Protein AF-A0A4Q8AC27-F1 (afdb_monomer_lite)

pLDDT: mean 82.86, std 17.06, range [30.94, 98.81]

Radius of gyration: 48.49 Å; chains: 1; bounding box: 106×105×123 Å

InterPro domains:
  IPR011330 Glycoside hydrolase/deacetylase, beta/alpha-barrel [SSF88713] (220-330)

Sequence (693 aa):
MAFSTFDAFVVVDPRTLAPVAGVAGTIADAATGSSIQVYDMNENPVPVLASNSKGYVGSFKTQGTVRRIEAKFGDYALVKTSAEAIAEAAALGDRVSVLENPQELANGSDLNTVQVNGWRFSRSVSNTATMTNRPPDAADSPFQVEVSTATVGNYVHTVQTYYTYSESFERRVWERNTVNALGTGWSDWRRMDNPAAMLSGAANPMLLQDFTRRRGPVHTNGRAAVAYRFDHGLANYRDEIKPLFDARWWKHSQALNSNQWGYAEMGGVTPAQVDGWVQEGLLEIWHHAENHSDATTVSLLEQRIVESLETLRSQIPSAVIDGFAPPGVGGSSYLGFNGGNSAEAFFETVAGRLILEHHAVSSGYIPDTAYHRPLDGVVRHGMGHLTADSLSAATLNDRVDIAIANGEGIQIMLHPSQINLTGKITTAEFEAHLNYVQQKVDEGVLVVLSPYELVLANRRNMEMIQLGDVDLNTLLVPGDYFQPASVNAGGGNNYPEGRAGDVMVRSNSTGSNVTQKYHSYGSTNRVWHRTYYSGTWYPWQSGDPQFDETAGRKITVRDPINGREQLIHYDSGWRDVSGLLTNGWTVGTDFRIRREGYTVTLRIHNLNGSAASTSAVWQLPSGFRPQGTTEVFLRSDEAGTVMKLMTIRWDGAIFMSTGTVTTNNGATEVSFATTAAAPSTLPGTAIGTIPYQ

Structure (mmCIF, N/CA/C/O backbone):
data_AF-A0A4Q8AC27-F1
#
_entry.id   AF-A0A4Q8AC27-F1
#
loop_
_atom_site.group_PDB
_atom_site.id
_atom_site.type_symbol
_atom_site.label_atom_id
_atom_site.label_alt_id
_atom_site.label_comp_id
_atom_site.label_asym_id
_atom_site.label_entity_id
_atom_site.label_seq_id
_atom_site.pdbx_PDB_ins_code
_atom_site.Cartn_x
_atom_site.Cartn_y
_atom_site.Cartn_z
_atom_site.occupancy
_atom_site.B_iso_or_equiv
_atom_site.auth_seq_id
_atom_site.auth_comp_id
_atom_site.auth_asym_id
_atom_site.auth_atom_id
_atom_site.pdbx_PDB_model_num
ATOM 1 N N . MET A 1 1 ? 43.059 -64.345 -26.522 1.00 40.91 1 MET A N 1
ATOM 2 C CA . MET A 1 1 ? 42.252 -63.106 -26.648 1.00 40.91 1 MET A CA 1
ATOM 3 C C . MET A 1 1 ? 42.104 -62.505 -25.260 1.00 40.91 1 MET A C 1
ATOM 5 O O . MET A 1 1 ? 41.855 -63.269 -24.336 1.00 40.91 1 MET A O 1
ATOM 9 N N . ALA A 1 2 ? 42.325 -61.199 -25.092 1.00 34.28 2 ALA A N 1
ATOM 10 C CA . ALA A 1 2 ? 42.025 -60.510 -23.838 1.00 34.28 2 ALA A CA 1
ATOM 11 C C . ALA A 1 2 ? 40.603 -59.949 -23.949 1.00 34.28 2 ALA A C 1
ATOM 13 O O . ALA A 1 2 ? 40.354 -59.093 -24.793 1.00 34.28 2 ALA A O 1
ATOM 14 N N . PHE A 1 3 ? 39.671 -60.475 -23.156 1.00 38.59 3 PHE A N 1
ATOM 15 C CA . PHE A 1 3 ? 38.322 -59.923 -23.065 1.00 38.59 3 PHE A CA 1
ATOM 16 C C . PHE A 1 3 ? 38.311 -58.929 -21.911 1.00 38.59 3 PHE A C 1
ATOM 18 O O . PHE A 1 3 ? 38.394 -59.316 -20.746 1.00 38.59 3 PHE A O 1
ATOM 25 N N . SER A 1 4 ? 38.257 -57.643 -22.237 1.00 34.22 4 SER A N 1
ATOM 26 C CA . SER A 1 4 ? 38.059 -56.582 -21.259 1.00 34.22 4 SER A CA 1
ATOM 27 C C . SER A 1 4 ? 36.675 -55.982 -21.464 1.00 34.22 4 SER A C 1
ATOM 29 O O . SER A 1 4 ? 36.492 -55.098 -22.297 1.00 34.22 4 SER A O 1
ATOM 31 N N . THR A 1 5 ? 35.682 -56.479 -20.732 1.00 35.75 5 THR A N 1
ATOM 32 C CA . THR A 1 5 ? 34.397 -55.786 -20.609 1.00 35.75 5 THR A CA 1
ATOM 33 C C . THR A 1 5 ? 34.592 -54.661 -19.597 1.00 35.75 5 THR A C 1
ATOM 35 O O . THR A 1 5 ? 34.530 -54.894 -18.393 1.00 35.75 5 THR A O 1
ATOM 38 N N . PHE A 1 6 ? 34.894 -53.451 -20.067 1.00 32.19 6 PHE A N 1
ATOM 39 C CA . PHE A 1 6 ? 35.002 -52.262 -19.212 1.00 32.19 6 PHE A CA 1
ATOM 40 C C . PHE A 1 6 ? 33.654 -51.569 -18.975 1.00 32.19 6 PHE A C 1
ATOM 42 O O . PHE A 1 6 ? 33.624 -50.375 -18.720 1.00 32.19 6 PHE A O 1
ATOM 49 N N . ASP A 1 7 ? 32.561 -52.333 -18.972 1.00 30.94 7 ASP A N 1
ATOM 50 C CA . ASP A 1 7 ? 31.287 -51.900 -18.408 1.00 30.94 7 ASP A CA 1
ATOM 51 C C . ASP A 1 7 ? 30.726 -53.015 -17.525 1.00 30.94 7 ASP A C 1
ATOM 53 O O . ASP A 1 7 ? 30.718 -54.196 -17.887 1.00 30.94 7 ASP A O 1
ATOM 57 N N . ALA A 1 8 ? 30.318 -52.634 -16.318 1.00 33.41 8 ALA A N 1
ATOM 58 C CA . ALA A 1 8 ? 29.804 -53.532 -15.300 1.00 33.41 8 ALA A CA 1
ATOM 59 C C . ALA A 1 8 ? 28.472 -54.147 -15.754 1.00 33.41 8 ALA A C 1
ATOM 61 O O . ALA A 1 8 ? 27.410 -53.557 -15.567 1.00 33.41 8 ALA A O 1
ATOM 62 N N . PHE A 1 9 ? 28.500 -55.354 -16.315 1.00 38.50 9 PHE A N 1
ATOM 63 C CA . PHE A 1 9 ? 27.277 -56.135 -16.475 1.00 38.50 9 PHE A CA 1
ATOM 64 C C . PHE A 1 9 ? 26.885 -56.712 -15.114 1.00 38.50 9 PHE A C 1
ATOM 66 O O . PHE A 1 9 ? 27.363 -57.769 -14.705 1.00 38.50 9 PHE A O 1
ATOM 73 N N . VAL A 1 10 ? 26.012 -56.004 -14.395 1.00 41.41 10 VAL A N 1
ATOM 74 C CA . VAL A 1 10 ? 25.288 -56.587 -13.263 1.00 41.41 10 VAL A CA 1
ATOM 75 C C . VAL A 1 10 ? 24.267 -57.554 -13.854 1.00 41.41 10 VAL A C 1
ATOM 77 O O . VAL A 1 10 ? 23.304 -57.134 -14.493 1.00 41.41 10 VAL A O 1
ATOM 80 N N . VAL A 1 11 ? 24.481 -58.858 -13.677 1.00 44.66 11 VAL A N 1
ATOM 81 C CA . VAL A 1 11 ? 23.467 -59.854 -14.042 1.00 44.66 11 VAL A CA 1
ATOM 82 C C . VAL A 1 11 ? 22.344 -59.759 -13.011 1.00 44.66 11 VAL A C 1
ATOM 84 O O . VAL A 1 11 ? 22.489 -60.201 -11.869 1.00 44.66 11 VAL A O 1
ATOM 87 N N . VAL A 1 12 ? 21.239 -59.133 -13.410 1.00 42.50 12 VAL A N 1
ATOM 88 C CA . VAL A 1 12 ? 20.012 -59.022 -12.616 1.00 42.50 12 VAL A CA 1
ATOM 89 C C . VAL A 1 12 ? 18.923 -59.920 -13.192 1.00 42.50 12 VAL A C 1
ATOM 91 O O . VAL A 1 12 ? 18.829 -60.089 -14.408 1.00 42.50 12 VAL A O 1
ATOM 94 N N . ASP A 1 13 ? 18.085 -60.492 -12.330 1.00 43.88 13 ASP A N 1
ATOM 95 C CA . ASP A 1 13 ? 16.865 -61.172 -12.773 1.00 43.88 13 ASP A CA 1
ATOM 96 C C . ASP A 1 13 ? 15.920 -60.129 -13.405 1.00 43.88 13 ASP A C 1
ATOM 98 O O . ASP A 1 13 ? 15.524 -59.180 -12.727 1.00 43.88 13 ASP A O 1
ATOM 102 N N . PRO A 1 14 ? 15.517 -60.268 -14.679 1.00 39.00 14 PRO A N 1
ATOM 103 C CA . PRO A 1 14 ? 14.733 -59.247 -15.371 1.00 39.00 14 PRO A CA 1
ATOM 104 C C . PRO A 1 14 ? 13.312 -59.064 -14.820 1.00 39.00 14 PRO A C 1
ATOM 106 O O . PRO A 1 14 ? 12.652 -58.091 -15.175 1.00 39.00 14 PRO A O 1
ATOM 109 N N . ARG A 1 15 ? 12.813 -59.965 -13.963 1.00 42.25 15 ARG A N 1
ATOM 110 C CA . ARG A 1 15 ? 11.487 -59.820 -13.335 1.00 42.25 15 ARG A CA 1
ATOM 111 C C . ARG A 1 15 ? 11.540 -59.083 -12.002 1.00 42.25 15 ARG A C 1
ATOM 113 O O . ARG A 1 15 ? 10.556 -58.459 -11.622 1.00 42.25 15 ARG A O 1
ATOM 120 N N . THR A 1 16 ? 12.655 -59.186 -11.283 1.00 51.12 16 THR A N 1
ATOM 121 C CA . THR A 1 16 ? 12.788 -58.680 -9.904 1.00 51.12 16 THR A CA 1
ATOM 122 C C . THR A 1 16 ? 13.870 -57.613 -9.749 1.00 51.12 16 THR A C 1
ATOM 124 O O . THR A 1 16 ? 13.913 -56.936 -8.726 1.00 51.12 16 THR A O 1
ATOM 127 N N . LEU A 1 17 ? 14.729 -57.448 -10.759 1.00 44.34 17 LEU A N 1
ATOM 128 C CA . LEU A 1 17 ? 15.894 -56.559 -10.807 1.00 44.34 17 LEU A CA 1
ATOM 129 C C . LEU A 1 17 ? 16.930 -56.795 -9.691 1.00 44.34 17 LEU A C 1
ATOM 131 O O . LEU A 1 17 ? 17.822 -55.972 -9.488 1.00 44.34 17 LEU A O 1
ATOM 135 N N . ALA A 1 18 ? 16.857 -57.928 -8.985 1.00 47.50 18 ALA A N 1
ATOM 136 C CA . ALA A 1 18 ? 17.822 -58.297 -7.955 1.00 47.50 18 ALA A CA 1
ATOM 137 C C . ALA A 1 18 ? 19.097 -58.925 -8.568 1.00 47.50 18 ALA A C 1
ATOM 139 O O . ALA A 1 18 ? 18.989 -59.646 -9.566 1.00 47.50 18 ALA A O 1
ATOM 140 N N . PRO A 1 19 ? 20.296 -58.711 -7.981 1.00 47.16 19 PRO A N 1
ATOM 141 C CA . PRO A 1 19 ? 21.530 -59.364 -8.424 1.00 47.16 19 PRO A CA 1
ATOM 142 C C . PRO A 1 19 ? 21.437 -60.887 -8.269 1.00 47.16 19 PRO A C 1
ATOM 144 O O . PRO A 1 19 ? 21.097 -61.383 -7.193 1.00 47.16 19 PRO A O 1
ATOM 147 N N . VAL A 1 20 ? 21.769 -61.643 -9.318 1.00 49.41 20 VAL A N 1
ATOM 148 C CA . VAL A 1 20 ? 21.755 -63.114 -9.267 1.00 49.41 20 VAL A CA 1
ATOM 149 C C . VAL A 1 20 ? 22.976 -63.603 -8.480 1.00 49.41 20 VAL A C 1
ATOM 151 O O . VAL A 1 20 ? 24.104 -63.562 -8.968 1.00 49.41 20 VAL A O 1
ATOM 154 N N . ALA A 1 21 ? 22.774 -64.049 -7.238 1.00 44.56 21 ALA A N 1
ATOM 155 C CA . ALA A 1 21 ? 23.856 -64.529 -6.381 1.00 44.56 21 ALA A CA 1
ATOM 156 C C . ALA A 1 21 ? 24.163 -66.022 -6.616 1.00 44.56 21 ALA A C 1
ATOM 158 O O . ALA A 1 21 ? 23.291 -66.872 -6.457 1.00 44.56 21 ALA A O 1
ATOM 159 N N . GLY A 1 22 ? 25.432 -66.344 -6.902 1.00 50.94 22 GLY A N 1
ATOM 160 C CA . GLY A 1 22 ? 26.006 -67.665 -6.608 1.00 50.94 22 GLY A CA 1
ATOM 161 C C . GLY A 1 22 ? 25.891 -68.771 -7.665 1.00 50.94 22 GLY A C 1
ATOM 162 O O . GLY A 1 22 ? 25.726 -69.927 -7.286 1.00 50.94 22 GLY A O 1
ATOM 163 N N . VAL A 1 23 ? 26.036 -68.482 -8.963 1.00 42.97 23 VAL A N 1
ATOM 164 C CA . VAL A 1 23 ? 26.143 -69.541 -9.990 1.00 42.97 23 VAL A CA 1
ATOM 165 C C . VAL A 1 23 ? 27.593 -69.693 -10.457 1.00 42.97 23 VAL A C 1
ATOM 167 O O . VAL A 1 23 ? 28.144 -6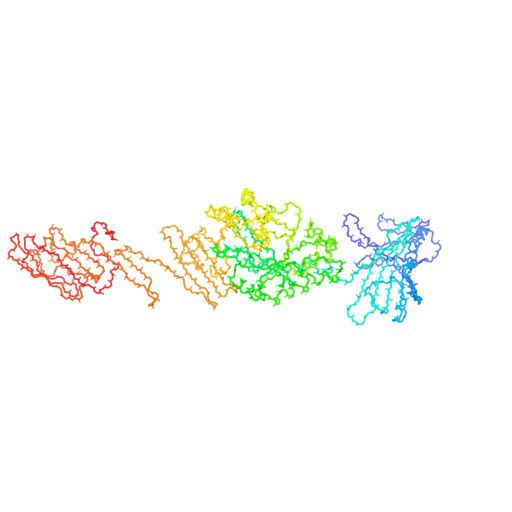8.796 -11.090 1.00 42.97 23 VAL A O 1
ATOM 170 N N . ALA A 1 24 ? 28.205 -70.845 -10.163 1.00 46.62 24 ALA A N 1
ATOM 171 C CA . ALA A 1 24 ? 29.473 -71.258 -10.760 1.00 46.62 24 ALA A CA 1
ATOM 172 C C . ALA A 1 24 ? 29.234 -71.597 -12.241 1.00 46.62 24 ALA A C 1
ATOM 174 O O . ALA A 1 24 ? 28.669 -72.641 -12.569 1.00 46.62 24 ALA A O 1
ATOM 175 N N . GLY A 1 25 ? 29.604 -70.683 -13.137 1.00 52.94 25 GLY A N 1
ATOM 176 C CA . GLY A 1 25 ? 29.555 -70.920 -14.578 1.00 52.94 25 GLY A CA 1
ATOM 177 C C . GLY A 1 25 ? 30.670 -71.867 -15.024 1.00 52.94 25 GLY A C 1
ATOM 178 O O . GLY A 1 25 ? 31.721 -71.953 -14.394 1.00 52.94 25 GLY A O 1
ATOM 179 N N . THR A 1 26 ? 30.471 -72.564 -16.140 1.00 55.06 26 THR A N 1
ATOM 180 C CA . THR A 1 26 ? 31.553 -73.257 -16.860 1.00 55.06 26 THR A CA 1
ATOM 181 C C . THR A 1 26 ? 31.793 -72.536 -18.184 1.00 55.06 26 THR A C 1
ATOM 183 O O . THR A 1 26 ? 30.839 -72.104 -18.830 1.00 55.06 26 THR A O 1
ATOM 186 N N . ILE A 1 27 ? 33.061 -72.369 -18.577 1.00 55.59 27 ILE A N 1
ATOM 187 C CA . ILE A 1 27 ? 33.430 -71.902 -19.921 1.00 55.59 27 ILE A CA 1
ATOM 188 C C . ILE A 1 27 ? 33.864 -73.131 -20.713 1.00 55.59 27 ILE A C 1
ATOM 190 O O . ILE A 1 27 ? 34.775 -73.850 -20.296 1.00 55.59 27 ILE A O 1
ATOM 194 N N . ALA A 1 28 ? 33.211 -73.381 -21.842 1.00 57.97 28 ALA A N 1
ATOM 195 C CA . ALA A 1 28 ? 33.517 -74.499 -22.724 1.00 57.97 28 ALA A CA 1
ATOM 196 C C . ALA A 1 28 ? 33.586 -74.041 -24.184 1.00 57.97 28 ALA A C 1
ATOM 198 O O . ALA A 1 28 ? 33.019 -73.010 -24.556 1.00 57.97 28 ALA A O 1
ATOM 199 N N . ASP A 1 29 ? 34.280 -74.813 -25.017 1.00 55.81 29 ASP A N 1
ATOM 200 C CA . ASP A 1 29 ? 34.204 -74.638 -26.464 1.00 55.81 29 ASP A CA 1
ATOM 201 C C . ASP A 1 29 ? 32.819 -75.093 -26.941 1.00 55.81 29 ASP A C 1
ATOM 203 O O . ASP A 1 29 ? 32.446 -76.253 -26.767 1.00 55.81 29 ASP A O 1
ATOM 207 N N . ALA A 1 30 ? 32.040 -74.192 -27.541 1.00 48.69 30 ALA A N 1
ATOM 208 C CA . ALA A 1 30 ? 30.667 -74.491 -27.949 1.00 48.69 30 ALA A CA 1
ATOM 209 C C . ALA A 1 30 ? 30.569 -75.518 -29.099 1.00 48.69 30 ALA A C 1
ATOM 211 O O . ALA A 1 30 ? 29.496 -76.072 -29.330 1.00 48.69 30 ALA A O 1
ATOM 212 N N . ALA A 1 31 ? 31.654 -75.769 -29.842 1.00 50.94 31 ALA A N 1
ATOM 213 C CA . ALA A 1 31 ? 31.684 -76.757 -30.918 1.00 50.94 31 ALA A CA 1
ATOM 214 C C . ALA A 1 31 ? 32.039 -78.167 -30.420 1.00 50.94 31 ALA A C 1
ATOM 216 O O . ALA A 1 31 ? 31.578 -79.142 -31.012 1.00 50.94 31 ALA A O 1
ATOM 217 N N . THR A 1 32 ? 32.841 -78.295 -29.355 1.00 58.56 32 THR A N 1
ATOM 218 C CA . THR A 1 32 ? 33.298 -79.606 -28.845 1.00 58.56 32 THR A CA 1
ATOM 219 C C . THR A 1 32 ? 32.791 -79.954 -27.446 1.00 58.56 32 THR A C 1
ATOM 221 O O . THR A 1 32 ? 32.909 -81.103 -27.030 1.00 58.56 32 THR A O 1
ATOM 224 N N . GLY A 1 33 ? 32.244 -78.990 -26.704 1.00 55.09 33 GLY A N 1
ATOM 225 C CA . GLY A 1 33 ? 31.779 -79.142 -25.322 1.00 55.09 33 GLY A CA 1
ATOM 226 C C . GLY A 1 33 ? 32.895 -79.233 -24.273 1.00 55.09 33 GLY A C 1
ATOM 227 O O . GLY A 1 33 ? 32.608 -79.412 -23.091 1.00 55.09 33 GLY A O 1
ATOM 228 N N . SER A 1 34 ? 34.164 -79.119 -24.674 1.00 63.31 34 SER A N 1
ATOM 229 C CA . SER A 1 34 ? 35.314 -79.280 -23.777 1.00 63.31 34 SER A CA 1
ATOM 230 C C . SER A 1 34 ? 35.502 -78.054 -22.882 1.00 63.31 34 SER A C 1
ATOM 232 O O . SER A 1 34 ? 35.467 -76.928 -23.377 1.00 63.31 34 SER A O 1
ATOM 234 N N . SER A 1 35 ? 35.759 -78.255 -21.584 1.00 60.06 35 SER A N 1
ATOM 235 C CA . SER A 1 35 ? 36.027 -77.153 -20.649 1.00 60.06 35 SER A CA 1
ATOM 236 C C . SER A 1 35 ? 37.314 -76.410 -21.013 1.00 60.06 35 SER A C 1
ATOM 238 O O . SER A 1 35 ? 38.347 -77.040 -21.247 1.00 60.06 35 SER A O 1
ATOM 240 N N . ILE A 1 36 ? 37.271 -75.080 -21.004 1.00 62.31 36 ILE A N 1
ATOM 241 C CA . ILE A 1 36 ? 38.419 -74.214 -21.280 1.00 62.31 36 ILE A CA 1
ATOM 242 C C . ILE A 1 36 ? 38.981 -73.703 -19.949 1.00 62.31 36 ILE A C 1
ATOM 244 O O . ILE A 1 36 ? 38.252 -73.120 -19.147 1.00 62.31 36 ILE A O 1
ATOM 248 N N . GLN A 1 37 ? 40.283 -73.901 -19.722 1.00 62.41 37 GLN A N 1
ATOM 249 C CA . GLN A 1 37 ? 40.969 -73.387 -18.534 1.00 62.41 37 GLN A CA 1
ATOM 250 C C . GLN A 1 37 ? 41.078 -71.856 -18.596 1.00 62.41 37 GLN A C 1
ATOM 252 O O . GLN A 1 37 ? 41.441 -71.291 -19.630 1.00 62.41 37 GLN A O 1
ATOM 257 N N . VAL A 1 38 ? 40.781 -71.193 -17.478 1.00 60.00 38 VAL A N 1
ATOM 258 C CA . VAL A 1 38 ? 40.769 -69.731 -17.364 1.00 60.00 38 VAL A CA 1
ATOM 259 C C . VAL A 1 38 ? 41.947 -69.261 -16.515 1.00 60.00 38 VAL A C 1
ATOM 261 O O . VAL A 1 38 ? 42.262 -69.867 -15.487 1.00 60.00 38 VAL A O 1
ATOM 264 N N . TYR A 1 39 ? 42.581 -68.172 -16.947 1.00 56.84 39 TYR A N 1
ATOM 265 C CA . TYR A 1 39 ? 43.707 -67.549 -16.255 1.00 56.84 39 TYR A CA 1
ATOM 266 C C . TYR A 1 39 ? 43.394 -66.096 -15.895 1.00 56.84 39 TYR A C 1
ATOM 268 O O . TYR A 1 39 ? 42.687 -65.407 -16.644 1.00 56.84 39 TYR A O 1
ATOM 276 N N . ASP A 1 40 ? 43.949 -65.624 -14.777 1.00 55.28 40 ASP A N 1
ATOM 277 C CA . ASP A 1 40 ? 43.956 -64.198 -14.448 1.00 55.28 40 ASP A CA 1
ATOM 278 C C . ASP A 1 40 ? 44.879 -63.398 -15.397 1.00 55.28 40 ASP A C 1
ATOM 280 O O . ASP A 1 40 ? 45.560 -63.940 -16.277 1.00 55.28 40 ASP A O 1
ATOM 284 N N . MET A 1 41 ? 44.907 -62.072 -15.238 1.00 51.03 41 MET A N 1
ATOM 285 C CA . MET A 1 41 ? 45.731 -61.187 -16.074 1.00 51.03 41 MET A CA 1
ATOM 286 C C . MET A 1 41 ? 47.243 -61.464 -15.959 1.00 51.03 41 MET A C 1
ATOM 288 O O . MET A 1 41 ? 47.974 -61.129 -16.897 1.00 51.03 41 MET A O 1
ATOM 292 N N . ASN A 1 42 ? 47.675 -62.118 -14.876 1.00 59.28 42 ASN A N 1
ATOM 293 C CA . ASN A 1 42 ? 49.052 -62.506 -14.566 1.00 59.28 42 ASN A CA 1
ATOM 294 C C . ASN A 1 42 ? 49.344 -63.988 -14.883 1.00 59.28 42 ASN A C 1
ATOM 296 O O . ASN A 1 42 ? 50.383 -64.498 -14.475 1.00 59.28 42 ASN A O 1
ATOM 300 N N . GLU A 1 43 ? 48.457 -64.662 -15.622 1.00 60.38 43 GLU A N 1
ATOM 301 C CA . GLU A 1 43 ? 48.604 -66.047 -16.095 1.00 60.38 43 GLU A CA 1
ATOM 302 C C . GLU A 1 43 ? 48.507 -67.134 -15.010 1.00 60.38 43 GLU A C 1
ATOM 304 O O . GLU A 1 43 ? 48.884 -68.284 -15.243 1.00 60.38 43 GLU A O 1
ATOM 309 N N . ASN A 1 44 ? 47.923 -66.828 -13.848 1.00 61.97 44 ASN A N 1
ATOM 310 C CA . ASN A 1 4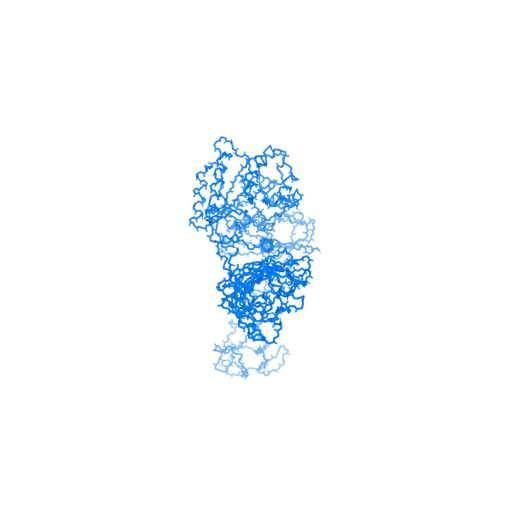4 ? 47.644 -67.849 -12.836 1.00 61.97 44 ASN A CA 1
ATOM 311 C C . ASN A 1 44 ? 46.317 -68.567 -13.138 1.00 61.97 44 ASN A C 1
ATOM 313 O O . ASN A 1 44 ? 45.330 -67.891 -13.448 1.00 61.97 44 ASN A O 1
ATOM 317 N N . PRO A 1 45 ? 46.237 -69.911 -13.027 1.00 61.12 45 PRO A N 1
ATOM 318 C CA . PRO A 1 45 ? 44.980 -70.631 -13.201 1.00 61.12 45 PRO A CA 1
ATOM 319 C C . PRO A 1 45 ? 44.003 -70.253 -12.086 1.00 61.12 45 PRO A C 1
ATOM 321 O O . PRO A 1 45 ? 44.329 -70.385 -10.906 1.00 61.12 45 PRO A O 1
ATOM 324 N N . VAL A 1 46 ? 42.793 -69.830 -12.447 1.00 54.28 46 VAL A N 1
ATOM 325 C CA . VAL A 1 46 ? 41.750 -69.457 -11.480 1.00 54.28 46 VAL A CA 1
ATOM 326 C C . VAL A 1 46 ? 40.503 -70.333 -11.653 1.00 54.28 46 VAL A C 1
ATOM 328 O O . VAL A 1 46 ? 40.179 -70.706 -12.784 1.00 54.28 46 VAL A O 1
ATOM 331 N N . PRO A 1 47 ? 39.777 -70.684 -10.570 1.00 55.56 47 PRO A N 1
ATOM 332 C CA . PRO A 1 47 ? 38.453 -71.290 -10.690 1.00 55.56 47 PRO A CA 1
ATOM 333 C C . PRO A 1 47 ? 37.515 -70.344 -11.445 1.00 55.56 47 PRO A C 1
ATOM 335 O O . PRO A 1 47 ? 37.612 -69.123 -11.297 1.00 55.56 47 PRO A O 1
ATOM 338 N N . VAL A 1 48 ? 36.604 -70.896 -12.248 1.00 54.69 48 VAL A N 1
ATOM 339 C CA . VAL A 1 48 ? 35.674 -70.103 -13.061 1.00 54.69 48 VAL A CA 1
ATOM 340 C C . VAL A 1 48 ? 34.718 -69.331 -12.139 1.00 54.69 48 VAL A C 1
ATOM 342 O O . VAL A 1 48 ? 33.729 -69.867 -11.654 1.00 54.69 48 VAL A O 1
ATOM 345 N N . LEU A 1 49 ? 35.061 -68.055 -11.934 1.00 55.31 49 LEU A N 1
ATOM 346 C CA . LEU A 1 49 ? 34.290 -66.960 -11.331 1.00 55.31 49 LEU A CA 1
ATOM 347 C C . LEU A 1 49 ? 34.077 -67.012 -9.806 1.00 55.31 49 LEU A C 1
ATOM 349 O O . LEU A 1 49 ? 33.141 -67.622 -9.301 1.00 55.31 49 LEU A O 1
ATOM 353 N N . ALA A 1 50 ? 34.872 -66.227 -9.070 1.00 41.31 50 ALA A N 1
ATOM 354 C CA . ALA A 1 50 ? 34.465 -65.686 -7.774 1.00 41.31 50 ALA A CA 1
ATOM 355 C C . ALA A 1 50 ? 33.835 -64.300 -7.994 1.00 41.31 50 ALA A C 1
ATOM 357 O O . ALA A 1 50 ? 34.545 -63.328 -8.249 1.00 41.31 50 ALA A O 1
ATOM 358 N N . SER A 1 51 ? 32.507 -64.188 -7.902 1.00 44.59 51 SER A N 1
ATOM 359 C CA . SER A 1 51 ? 31.861 -62.877 -7.794 1.00 44.59 51 SER A CA 1
ATOM 360 C C . SER A 1 51 ? 32.173 -62.284 -6.418 1.00 44.59 51 SER A C 1
ATOM 362 O O . SER A 1 51 ? 31.948 -62.946 -5.402 1.00 44.59 51 SER A O 1
ATOM 364 N N . ASN A 1 52 ? 32.624 -61.032 -6.343 1.00 42.41 52 ASN A N 1
ATOM 365 C CA . ASN A 1 52 ? 32.531 -60.291 -5.082 1.00 42.41 52 ASN A CA 1
ATOM 366 C C . ASN A 1 52 ? 31.056 -59.929 -4.794 1.00 42.41 52 ASN A C 1
ATOM 368 O O . ASN A 1 52 ? 30.188 -60.111 -5.649 1.00 42.41 52 ASN A O 1
ATOM 372 N N . SER A 1 53 ? 30.757 -59.382 -3.610 1.00 38.22 53 SER A N 1
ATOM 373 C CA . SER A 1 53 ? 29.398 -59.001 -3.166 1.00 38.22 53 SER A CA 1
ATOM 374 C C . SER A 1 53 ? 28.676 -57.967 -4.050 1.00 38.22 53 SER A C 1
ATOM 376 O O . SER A 1 53 ? 27.567 -57.552 -3.725 1.00 38.22 53 SER A O 1
ATOM 378 N N . LYS A 1 54 ? 29.288 -57.546 -5.164 1.00 41.06 54 LYS A N 1
ATOM 379 C CA . LYS A 1 54 ? 28.742 -56.612 -6.150 1.00 41.06 54 LYS A CA 1
ATOM 380 C C . LYS A 1 54 ? 28.526 -57.234 -7.541 1.00 41.06 54 LYS A C 1
ATOM 382 O O . LYS A 1 54 ? 28.207 -56.500 -8.467 1.00 41.06 54 LYS A O 1
ATOM 387 N N . GLY A 1 55 ? 28.690 -58.552 -7.703 1.00 43.72 55 GLY A N 1
ATOM 388 C CA . GLY A 1 55 ? 28.314 -59.271 -8.933 1.00 43.72 55 GLY A CA 1
ATOM 389 C C . GLY A 1 55 ? 29.250 -59.089 -10.136 1.00 43.72 55 GLY A C 1
ATOM 390 O O . GLY A 1 55 ? 28.832 -59.333 -11.262 1.00 43.72 55 GLY A O 1
ATOM 391 N N . TYR A 1 56 ? 30.504 -58.671 -9.931 1.00 43.31 56 TYR A N 1
ATOM 392 C CA . TYR A 1 56 ? 31.462 -58.463 -11.026 1.00 43.31 56 TYR A CA 1
ATOM 393 C C . TYR A 1 56 ? 32.061 -59.776 -11.554 1.00 43.31 56 TYR A C 1
ATOM 395 O O . TYR A 1 56 ? 32.541 -60.602 -10.777 1.00 43.31 56 TYR A O 1
ATOM 403 N N . VAL A 1 57 ? 32.117 -59.913 -12.881 1.00 48.50 57 VAL A N 1
ATOM 404 C CA . VAL A 1 57 ? 32.889 -60.937 -13.603 1.00 48.50 57 VAL A CA 1
ATOM 405 C C . VAL A 1 57 ? 34.185 -60.273 -14.085 1.00 48.50 57 VAL A C 1
ATOM 407 O O . VAL A 1 57 ? 34.142 -59.349 -14.891 1.00 48.50 57 VAL A O 1
ATOM 410 N N . GLY A 1 58 ? 35.338 -60.668 -13.539 1.00 49.97 58 GLY A N 1
ATOM 411 C CA . GLY A 1 58 ? 36.636 -60.075 -13.893 1.00 49.97 58 GLY A CA 1
ATOM 412 C C . GLY A 1 58 ? 37.138 -60.450 -15.297 1.00 49.97 58 GLY A C 1
ATOM 413 O O . GLY A 1 58 ? 36.685 -61.426 -15.893 1.00 49.97 58 GLY A O 1
ATOM 414 N N . SER A 1 59 ? 38.111 -59.682 -15.803 1.00 49.97 59 SER A N 1
ATOM 415 C CA . SER A 1 59 ? 38.808 -59.916 -17.077 1.00 49.97 59 SER A CA 1
ATOM 416 C C . SER A 1 59 ? 39.585 -61.235 -17.061 1.00 49.97 59 SER A C 1
ATOM 418 O O . SER A 1 59 ? 40.305 -61.511 -16.100 1.00 49.97 59 SER A O 1
ATOM 420 N N . PHE A 1 60 ? 39.510 -62.024 -18.136 1.00 51.25 60 PHE A N 1
ATOM 421 C CA . PHE A 1 60 ? 40.234 -63.294 -18.239 1.00 51.25 60 PHE A CA 1
ATOM 422 C C . PHE A 1 60 ? 40.905 -63.502 -19.601 1.00 51.25 60 PHE A C 1
ATOM 424 O O . PHE A 1 60 ? 40.525 -62.903 -20.614 1.00 51.25 60 PHE A O 1
ATOM 431 N N . LYS A 1 61 ? 41.920 -64.374 -19.622 1.00 51.22 61 LYS A N 1
ATOM 432 C CA . LYS A 1 61 ? 42.641 -64.795 -20.832 1.00 51.22 61 LYS A CA 1
ATOM 433 C C . LYS A 1 61 ? 42.358 -66.267 -21.139 1.00 51.22 61 LYS A C 1
ATOM 435 O O . LYS A 1 61 ? 42.312 -67.097 -20.234 1.00 51.22 61 LYS A O 1
ATOM 440 N N . THR A 1 62 ? 42.233 -66.598 -22.425 1.00 51.56 62 THR A N 1
ATOM 441 C CA . THR A 1 62 ? 42.218 -67.985 -22.925 1.00 51.56 62 THR A CA 1
ATOM 442 C C . THR A 1 62 ? 43.359 -68.199 -23.925 1.00 51.56 62 THR A C 1
ATOM 444 O O . THR A 1 62 ? 43.674 -67.301 -24.720 1.00 51.56 62 THR A O 1
ATOM 447 N N . GLN A 1 63 ? 43.990 -69.377 -23.884 1.00 51.53 63 GLN A N 1
ATOM 448 C CA . GLN A 1 63 ? 44.975 -69.811 -24.881 1.00 51.53 63 GLN A CA 1
ATOM 449 C C . GLN A 1 63 ? 44.296 -70.699 -25.937 1.00 51.53 63 GLN A C 1
ATOM 451 O O . GLN A 1 63 ? 43.602 -71.651 -25.594 1.00 51.53 63 GLN A O 1
ATOM 456 N N . GLY A 1 64 ? 44.499 -70.380 -27.221 1.00 54.16 64 GLY A N 1
ATOM 457 C CA . GLY A 1 64 ? 43.993 -71.150 -28.367 1.00 54.16 64 GLY A CA 1
ATOM 458 C C . GLY A 1 64 ? 43.061 -70.370 -29.305 1.00 54.16 64 GLY A C 1
ATOM 459 O O . GLY A 1 64 ? 42.514 -69.322 -28.955 1.00 54.16 64 GLY A O 1
ATOM 460 N N . THR A 1 65 ? 42.887 -70.877 -30.530 1.00 53.72 65 THR A N 1
ATOM 461 C CA . THR A 1 65 ? 41.981 -70.322 -31.552 1.00 53.72 65 THR A CA 1
ATOM 462 C C . THR A 1 65 ? 40.529 -70.677 -31.219 1.00 53.72 65 THR A C 1
ATOM 464 O O . THR A 1 65 ? 39.918 -71.528 -31.859 1.00 53.72 65 THR A O 1
ATOM 467 N N . VAL A 1 66 ? 39.970 -70.049 -30.185 1.00 51.53 66 VAL A N 1
ATOM 468 C CA . VAL A 1 66 ? 38.570 -70.260 -29.795 1.00 51.53 66 VAL A CA 1
ATOM 469 C C . VAL A 1 66 ? 37.663 -69.568 -30.814 1.00 51.53 66 VAL A C 1
ATOM 471 O O . VAL A 1 66 ? 37.751 -68.356 -31.010 1.00 51.53 66 VAL A O 1
ATOM 474 N N . ARG A 1 67 ? 36.810 -70.336 -31.501 1.00 53.66 67 ARG A N 1
ATOM 475 C CA . ARG A 1 67 ? 35.923 -69.812 -32.559 1.00 53.66 67 ARG A CA 1
ATOM 476 C C . ARG A 1 67 ? 34.603 -69.251 -32.014 1.00 53.66 67 ARG A C 1
ATOM 478 O O . ARG A 1 67 ? 34.000 -68.399 -32.665 1.00 53.66 67 ARG A O 1
ATOM 485 N N . ARG A 1 68 ? 34.155 -69.707 -30.837 1.00 53.72 68 ARG A N 1
ATOM 486 C CA . ARG A 1 68 ? 32.885 -69.308 -30.206 1.00 53.72 68 ARG A CA 1
ATOM 487 C C . ARG A 1 68 ? 32.943 -69.557 -28.696 1.00 53.72 68 ARG A C 1
ATOM 489 O O . ARG A 1 68 ? 33.331 -70.649 -28.293 1.00 53.72 68 ARG A O 1
ATOM 496 N N . ILE A 1 69 ? 32.577 -68.564 -27.883 1.00 55.12 69 ILE A N 1
ATOM 497 C CA . ILE A 1 69 ? 32.549 -68.682 -26.415 1.00 55.12 69 ILE A CA 1
ATOM 498 C C . ILE A 1 69 ? 31.093 -68.688 -25.957 1.00 55.12 69 ILE A C 1
ATOM 500 O O . ILE A 1 69 ? 30.316 -67.821 -26.360 1.00 55.12 69 ILE A O 1
ATOM 504 N N . GLU A 1 70 ? 30.744 -69.658 -25.115 1.00 54.38 70 GLU A N 1
ATOM 505 C CA . GLU A 1 70 ? 29.450 -69.748 -24.443 1.00 54.38 70 GLU A CA 1
ATOM 506 C C . GLU A 1 70 ? 29.655 -69.652 -22.926 1.00 54.38 70 GLU A C 1
ATOM 508 O O . GLU A 1 70 ? 30.402 -70.438 -22.342 1.00 54.38 70 GLU A O 1
ATOM 513 N N . ALA A 1 71 ? 28.996 -68.679 -22.294 1.00 56.50 71 ALA A N 1
ATOM 514 C CA . ALA A 1 71 ? 28.927 -68.550 -20.843 1.00 56.50 71 ALA A CA 1
ATOM 515 C C . ALA A 1 71 ? 27.493 -68.844 -20.385 1.00 56.50 71 ALA A C 1
ATOM 517 O O . ALA A 1 71 ? 26.560 -68.154 -20.805 1.00 56.50 71 ALA A O 1
ATOM 518 N N . LYS A 1 72 ? 27.316 -69.874 -19.548 1.00 51.72 72 LYS A N 1
ATOM 519 C CA . LYS A 1 72 ? 26.002 -70.293 -19.035 1.00 51.72 72 LYS A CA 1
ATOM 520 C C . LYS A 1 72 ? 25.790 -69.861 -17.590 1.00 51.72 72 LYS A C 1
ATOM 522 O O . LYS A 1 72 ? 26.634 -70.119 -16.734 1.00 51.72 72 LYS A O 1
ATOM 527 N N . PHE A 1 73 ? 24.626 -69.276 -17.327 1.00 53.03 73 PHE A N 1
ATOM 528 C CA . PHE A 1 73 ? 24.149 -68.871 -16.008 1.00 53.03 73 PHE A CA 1
ATOM 529 C C . PHE A 1 73 ? 22.738 -69.442 -15.803 1.00 53.03 73 PHE A C 1
ATOM 531 O O . PHE A 1 73 ? 21.744 -68.848 -16.221 1.00 53.03 73 PHE A O 1
ATOM 538 N N . GLY A 1 74 ? 22.641 -70.633 -15.201 1.00 60.19 74 GLY A N 1
ATOM 539 C CA . GLY A 1 74 ? 21.373 -71.373 -15.140 1.00 60.19 74 GLY A CA 1
ATOM 540 C C . GLY A 1 74 ? 20.879 -71.738 -16.546 1.00 60.19 74 GLY A C 1
ATOM 541 O O . GLY A 1 74 ? 21.648 -72.277 -17.339 1.00 60.19 74 GLY A O 1
ATOM 542 N N . ASP A 1 75 ? 19.628 -71.400 -16.867 1.00 49.47 75 ASP A N 1
ATOM 543 C CA . ASP A 1 75 ? 19.026 -71.654 -18.189 1.00 49.47 75 ASP A CA 1
ATOM 544 C C . ASP A 1 75 ? 19.433 -70.626 -19.266 1.00 49.47 75 ASP A C 1
ATOM 546 O O . ASP A 1 75 ? 19.074 -70.769 -20.435 1.00 49.47 75 ASP A O 1
ATOM 550 N N . TYR A 1 76 ? 20.184 -69.581 -18.900 1.00 42.88 76 TYR A N 1
ATOM 551 C CA . TYR A 1 76 ? 20.620 -68.537 -19.827 1.00 42.88 76 TYR A CA 1
ATOM 552 C C . TYR A 1 76 ? 22.022 -68.821 -20.365 1.00 42.88 76 TYR A C 1
ATOM 554 O O . TYR A 1 76 ? 22.949 -69.081 -19.599 1.00 42.88 76 TYR A O 1
ATOM 562 N N . ALA A 1 77 ? 22.196 -68.703 -21.682 1.00 53.72 77 ALA A N 1
ATOM 563 C CA . ALA A 1 77 ? 23.489 -68.814 -22.349 1.00 53.72 77 ALA A CA 1
ATOM 564 C C . ALA A 1 77 ? 23.796 -67.536 -23.139 1.00 53.72 77 ALA A C 1
ATOM 566 O O . ALA A 1 77 ? 23.052 -67.170 -24.050 1.00 53.72 77 ALA A O 1
ATOM 567 N N . LEU A 1 78 ? 24.905 -66.869 -22.812 1.00 52.50 78 LEU A N 1
ATOM 568 C CA . LEU A 1 78 ? 25.467 -65.822 -23.659 1.00 52.50 78 LEU A CA 1
ATOM 569 C C . LEU A 1 78 ? 26.463 -66.472 -24.615 1.00 52.50 78 LEU A C 1
ATOM 571 O O . LEU A 1 78 ? 27.498 -66.983 -24.183 1.00 52.50 78 LEU A O 1
ATOM 575 N N . VAL A 1 79 ? 26.158 -66.434 -25.910 1.00 57.25 79 VAL A N 1
ATOM 576 C CA . VAL A 1 79 ? 27.024 -66.987 -26.949 1.00 57.25 79 VAL A CA 1
ATOM 577 C C . VAL A 1 79 ? 27.483 -65.860 -27.864 1.00 57.25 79 VAL A C 1
ATOM 579 O O . VAL A 1 79 ? 26.671 -65.325 -28.613 1.00 57.25 79 VAL A O 1
ATOM 582 N N . LYS A 1 80 ? 28.774 -65.516 -27.831 1.00 57.06 80 LYS A N 1
ATOM 583 C CA . LYS A 1 80 ? 29.373 -64.547 -28.766 1.00 57.06 80 LYS A CA 1
ATOM 584 C C . LYS A 1 80 ? 30.366 -65.240 -29.694 1.00 57.06 80 LYS A C 1
ATOM 586 O O . LYS A 1 80 ? 31.167 -66.082 -29.269 1.00 57.06 80 LYS A O 1
ATOM 591 N N . THR A 1 81 ? 30.319 -64.890 -30.976 1.00 57.09 81 THR A N 1
ATOM 592 C CA . THR A 1 81 ? 31.373 -65.250 -31.930 1.00 57.09 81 THR A CA 1
ATOM 593 C C . THR A 1 81 ? 32.528 -64.253 -31.843 1.00 57.09 81 THR A C 1
ATOM 595 O O . THR A 1 81 ? 32.360 -63.105 -31.427 1.00 57.09 81 THR A O 1
ATOM 598 N N . SER A 1 82 ? 33.725 -64.672 -32.251 1.00 51.88 82 SER A N 1
ATOM 599 C CA . SER A 1 82 ? 34.886 -63.776 -32.306 1.00 51.88 82 SER A CA 1
ATOM 600 C C . SER A 1 82 ? 34.684 -62.601 -33.273 1.00 51.88 82 SER A C 1
ATOM 602 O O . SER A 1 82 ? 35.220 -61.526 -33.030 1.00 51.88 82 SER A O 1
ATOM 604 N N . ALA A 1 83 ? 33.871 -62.763 -34.321 1.00 51.75 83 ALA A N 1
ATOM 605 C CA . ALA A 1 83 ? 33.564 -61.703 -35.282 1.00 51.75 83 ALA A CA 1
ATOM 606 C C . ALA A 1 83 ? 32.700 -60.578 -34.678 1.00 51.75 83 ALA A C 1
ATOM 608 O O . ALA A 1 83 ? 32.982 -59.404 -34.905 1.00 51.75 83 ALA A O 1
ATOM 609 N N . GLU A 1 84 ? 31.695 -60.921 -33.869 1.00 56.09 84 GLU A N 1
ATOM 610 C CA . GLU A 1 84 ? 30.816 -59.939 -33.212 1.00 56.09 84 GLU A CA 1
ATOM 611 C C . GLU A 1 84 ? 31.571 -59.116 -32.161 1.00 56.09 84 GLU A C 1
ATOM 613 O O . GLU A 1 84 ? 31.409 -57.901 -32.095 1.00 56.09 84 GLU A O 1
ATOM 618 N N . ALA A 1 85 ? 32.464 -59.754 -31.396 1.00 53.78 85 ALA A N 1
ATOM 619 C CA . ALA A 1 85 ? 33.298 -59.061 -30.414 1.00 53.78 85 ALA A CA 1
ATOM 620 C C . ALA A 1 85 ? 34.310 -58.096 -31.066 1.00 53.78 85 ALA A C 1
ATOM 622 O O . ALA A 1 85 ? 34.606 -57.039 -30.513 1.00 53.78 85 ALA A O 1
ATOM 623 N N . ILE A 1 86 ? 34.829 -58.439 -32.252 1.00 52.34 86 ILE A N 1
ATOM 624 C CA . ILE A 1 86 ? 35.745 -57.575 -33.012 1.00 52.34 86 ILE A CA 1
ATOM 625 C C . ILE A 1 86 ? 35.000 -56.370 -33.606 1.00 52.34 86 ILE A C 1
ATOM 627 O O . ILE A 1 86 ? 35.532 -55.263 -33.581 1.00 52.34 86 ILE A O 1
ATOM 631 N N . ALA A 1 87 ? 33.769 -56.553 -34.094 1.00 55.75 87 ALA A N 1
ATOM 632 C CA . ALA A 1 87 ? 32.952 -55.459 -34.625 1.00 55.75 87 ALA A CA 1
ATOM 633 C C . ALA A 1 87 ? 32.567 -54.431 -33.541 1.00 55.75 87 ALA A C 1
ATOM 635 O O . ALA A 1 87 ? 32.618 -53.227 -33.784 1.00 55.75 87 ALA A O 1
ATOM 636 N N . GLU A 1 88 ? 32.256 -54.891 -32.327 1.00 53.00 88 GLU A N 1
ATOM 637 C CA . GLU A 1 88 ? 31.987 -54.026 -31.166 1.00 53.00 88 GLU A CA 1
ATOM 638 C C . GLU A 1 88 ? 33.241 -53.261 -30.711 1.00 53.00 88 GLU A C 1
ATOM 640 O O . GLU A 1 88 ? 33.174 -52.065 -30.432 1.00 53.00 88 GLU A O 1
ATOM 645 N N . ALA A 1 89 ? 34.406 -53.922 -30.695 1.00 49.53 89 ALA A N 1
ATOM 646 C CA . ALA A 1 89 ? 35.678 -53.276 -30.373 1.00 49.53 89 ALA A CA 1
ATOM 647 C C . ALA A 1 89 ? 36.082 -52.224 -31.423 1.00 49.53 89 ALA A C 1
ATOM 649 O O . ALA A 1 89 ? 36.629 -51.183 -31.065 1.00 49.53 89 ALA A O 1
ATOM 650 N N . ALA A 1 90 ? 35.776 -52.460 -32.703 1.00 50.72 90 ALA A N 1
ATOM 651 C CA . ALA A 1 90 ? 35.988 -51.484 -33.769 1.00 50.72 90 ALA A CA 1
ATOM 652 C C . ALA A 1 90 ? 35.066 -50.259 -33.619 1.00 50.72 90 ALA A C 1
ATOM 654 O O . ALA A 1 90 ? 35.535 -49.132 -33.743 1.00 50.72 90 ALA A O 1
ATOM 655 N N . ALA A 1 91 ? 33.794 -50.462 -33.257 1.00 51.47 91 ALA A N 1
ATOM 656 C CA . ALA A 1 91 ? 32.845 -49.373 -33.004 1.00 51.47 91 ALA A CA 1
ATOM 657 C C . ALA A 1 91 ? 33.200 -48.520 -31.764 1.00 51.47 91 ALA A C 1
ATOM 659 O O . ALA A 1 91 ? 32.848 -47.343 -31.698 1.00 51.47 91 ALA A O 1
ATOM 660 N N . LEU A 1 92 ? 33.912 -49.091 -30.785 1.00 48.41 92 LEU A N 1
ATOM 661 C CA . LEU A 1 92 ? 34.463 -48.360 -29.635 1.00 48.41 92 LEU A CA 1
ATOM 662 C C . LEU A 1 92 ? 35.808 -47.677 -29.934 1.00 48.41 92 LEU A C 1
ATOM 664 O O . LEU A 1 92 ? 36.106 -46.646 -29.330 1.00 48.41 92 LEU A O 1
ATOM 668 N N . GLY A 1 93 ? 36.596 -48.209 -30.873 1.00 42.03 93 GLY A N 1
ATOM 669 C CA . GLY A 1 93 ? 37.858 -47.614 -31.324 1.00 42.03 93 GLY A CA 1
ATOM 670 C C . GLY A 1 93 ? 37.692 -46.194 -31.875 1.00 42.03 93 GLY A C 1
ATOM 671 O O . GLY A 1 93 ? 38.512 -45.330 -31.569 1.00 42.03 93 GLY A O 1
ATOM 672 N N . ASP A 1 94 ? 36.576 -45.919 -32.556 1.00 41.94 94 ASP A N 1
ATOM 673 C CA . ASP A 1 94 ? 36.241 -44.585 -33.082 1.00 41.94 94 ASP A CA 1
ATOM 674 C C . ASP A 1 94 ? 35.894 -43.548 -31.991 1.00 41.94 94 ASP A C 1
ATOM 676 O O . ASP A 1 94 ? 35.860 -42.351 -32.270 1.00 41.94 94 ASP A O 1
ATOM 680 N N . ARG A 1 95 ? 35.669 -43.959 -30.731 1.00 43.53 95 ARG A N 1
ATOM 681 C CA . ARG A 1 95 ? 35.370 -43.038 -29.611 1.00 43.53 95 ARG A CA 1
ATOM 682 C C . ARG A 1 95 ? 36.557 -42.763 -28.681 1.00 43.53 95 ARG A C 1
ATOM 684 O O . ARG A 1 95 ? 36.412 -41.951 -27.771 1.00 43.53 95 ARG A O 1
ATOM 691 N N . VAL A 1 96 ? 37.714 -43.403 -28.881 1.00 38.25 96 VAL A N 1
ATOM 692 C CA . VAL A 1 96 ? 38.879 -43.289 -27.970 1.00 38.25 96 VAL A CA 1
ATOM 693 C C . VAL A 1 96 ? 40.080 -42.557 -28.591 1.00 38.25 96 VAL A C 1
ATOM 695 O O . VAL A 1 96 ? 41.024 -42.211 -27.884 1.00 38.25 96 VAL A O 1
ATOM 698 N N . SER A 1 97 ? 40.051 -42.197 -29.875 1.00 40.25 97 SER A N 1
ATOM 699 C CA . SER A 1 97 ? 41.092 -41.352 -30.474 1.00 40.25 97 SER A CA 1
ATOM 700 C C . SER A 1 97 ? 40.645 -39.895 -30.613 1.00 40.25 97 SER A C 1
ATOM 702 O O . SER A 1 97 ? 40.212 -39.540 -31.694 1.00 40.25 97 SER A O 1
ATOM 704 N N . VAL A 1 98 ? 40.756 -39.081 -29.551 1.00 41.09 98 VAL A N 1
ATOM 705 C CA . VAL A 1 98 ? 41.212 -37.664 -29.560 1.00 41.09 98 VAL A CA 1
ATOM 706 C C . VAL A 1 98 ? 41.451 -37.230 -28.095 1.00 41.09 98 VAL A C 1
ATOM 708 O O . VAL A 1 98 ? 40.648 -36.538 -27.481 1.00 41.09 98 VAL A O 1
ATOM 711 N N . LEU A 1 99 ? 42.585 -37.616 -27.505 1.00 43.91 99 LEU A N 1
ATOM 712 C CA . LEU A 1 99 ? 43.323 -36.674 -26.653 1.00 43.91 99 LEU A CA 1
ATOM 713 C C . LEU A 1 99 ? 44.325 -35.998 -27.591 1.00 43.91 99 LEU A C 1
ATOM 715 O O . LEU A 1 99 ? 45.507 -36.332 -27.609 1.00 43.91 99 LEU A O 1
ATOM 719 N N . GLU A 1 100 ? 43.828 -35.130 -28.473 1.00 52.91 100 GLU A N 1
ATOM 720 C CA . GLU A 1 100 ? 44.705 -34.242 -29.231 1.00 52.91 100 GLU A CA 1
ATOM 721 C C . GLU A 1 100 ? 45.398 -33.327 -28.225 1.00 52.91 100 GLU A C 1
ATOM 723 O O . GLU A 1 100 ? 44.742 -32.615 -27.461 1.00 52.91 100 GLU A O 1
ATOM 728 N N . ASN A 1 101 ? 46.732 -33.342 -28.222 1.00 64.81 101 ASN A N 1
ATOM 729 C CA . ASN A 1 101 ? 47.489 -32.277 -27.581 1.00 64.81 101 ASN A CA 1
ATOM 730 C C . ASN A 1 101 ? 46.956 -30.934 -28.111 1.00 64.81 101 ASN A C 1
ATOM 732 O O . ASN A 1 101 ? 46.850 -30.792 -29.335 1.00 64.81 101 ASN A O 1
ATOM 736 N N . PRO A 1 102 ? 46.634 -29.958 -27.240 1.00 75.25 102 PRO A N 1
ATOM 737 C CA . PRO A 1 102 ? 46.212 -28.638 -27.687 1.00 75.25 102 PRO A CA 1
ATOM 738 C C . PRO A 1 102 ? 47.218 -28.086 -28.704 1.00 75.25 102 PRO A C 1
ATOM 740 O O . PRO A 1 102 ? 48.423 -28.149 -28.459 1.00 75.25 102 PRO A O 1
ATOM 743 N N . GLN A 1 103 ? 46.753 -27.575 -29.847 1.00 88.06 103 GLN A N 1
ATOM 744 C CA . GLN A 1 103 ? 47.647 -27.001 -30.862 1.00 88.06 103 GLN A CA 1
ATOM 745 C C . GLN A 1 103 ? 47.775 -25.487 -30.685 1.00 88.06 103 GLN A C 1
ATOM 747 O O . GLN A 1 103 ? 46.778 -24.784 -30.518 1.00 88.06 103 GLN A O 1
ATOM 752 N N . GLU A 1 104 ? 49.002 -24.975 -30.742 1.00 91.19 104 GLU A N 1
ATOM 753 C CA . GLU A 1 104 ? 49.247 -23.535 -30.654 1.00 91.19 104 GLU A CA 1
ATOM 754 C C . GLU A 1 104 ? 48.792 -22.835 -31.945 1.00 91.19 104 GLU A C 1
ATOM 756 O O . GLU A 1 104 ? 49.136 -23.261 -33.048 1.00 91.19 104 GLU A O 1
ATOM 761 N N . LEU A 1 105 ? 48.027 -21.751 -31.811 1.00 92.81 105 LEU A N 1
ATOM 762 C CA . LEU A 1 105 ? 47.629 -20.888 -32.921 1.00 92.81 105 LEU A CA 1
ATOM 763 C C . LEU A 1 105 ? 48.776 -19.942 -33.299 1.00 92.81 105 LEU A C 1
ATOM 765 O O . LEU A 1 105 ? 49.425 -19.346 -32.435 1.00 92.81 105 LEU A O 1
ATOM 769 N N . ALA A 1 106 ? 49.007 -19.775 -34.601 1.00 90.94 106 ALA A N 1
ATOM 770 C CA . ALA A 1 106 ? 50.045 -18.887 -35.119 1.00 90.94 106 ALA A CA 1
ATOM 771 C C . ALA A 1 106 ? 49.709 -17.400 -34.888 1.00 90.94 106 ALA A C 1
ATOM 773 O O . ALA A 1 106 ? 48.536 -17.020 -34.830 1.00 90.94 106 ALA A O 1
ATOM 774 N N . ASN A 1 107 ? 50.734 -16.544 -34.842 1.00 89.62 107 ASN A N 1
ATOM 775 C CA . ASN A 1 107 ? 50.553 -15.089 -34.813 1.00 89.62 107 ASN A CA 1
ATOM 776 C C . ASN A 1 107 ? 49.692 -14.623 -35.998 1.00 89.62 107 ASN A C 1
ATOM 778 O O . ASN A 1 107 ? 49.891 -15.073 -37.127 1.00 89.62 107 ASN A O 1
ATOM 782 N N . GLY A 1 108 ? 48.763 -13.701 -35.749 1.00 89.94 108 GLY A N 1
ATOM 783 C CA . GLY A 1 108 ? 47.851 -13.185 -36.773 1.00 89.94 108 GLY A CA 1
ATOM 784 C C . GLY A 1 108 ? 46.673 -14.101 -37.116 1.00 89.94 108 GLY A C 1
ATOM 785 O O . GLY A 1 108 ? 45.941 -13.792 -38.053 1.00 89.94 108 GLY A O 1
ATOM 786 N N . SER A 1 109 ? 46.481 -15.219 -36.400 1.00 94.31 109 SER A N 1
ATOM 787 C CA . SER A 1 109 ? 45.374 -16.146 -36.673 1.00 94.31 109 SER A CA 1
ATOM 788 C C . SER A 1 109 ? 44.011 -15.448 -36.610 1.00 94.31 109 SER A C 1
ATOM 790 O O . SER A 1 109 ? 43.734 -14.662 -35.702 1.00 94.31 109 SER A O 1
ATOM 792 N N . ASP A 1 110 ? 43.142 -15.782 -37.560 1.00 93.94 110 ASP A N 1
ATOM 793 C CA . ASP A 1 110 ? 41.733 -15.394 -37.561 1.00 93.94 110 ASP A CA 1
ATOM 794 C C . ASP A 1 110 ? 40.892 -16.540 -36.989 1.00 93.94 110 ASP A C 1
ATOM 796 O O . ASP A 1 110 ? 40.803 -17.614 -37.595 1.00 93.94 110 ASP A O 1
ATOM 800 N N . LEU A 1 111 ? 40.235 -16.312 -35.847 1.00 92.94 111 LEU A N 1
ATOM 801 C CA . LEU A 1 111 ? 39.415 -17.334 -35.192 1.00 92.94 111 LEU A CA 1
ATOM 802 C C . LEU A 1 111 ? 38.226 -17.793 -36.048 1.00 92.94 111 LEU A C 1
ATOM 804 O O . LEU A 1 111 ? 37.755 -18.911 -35.852 1.00 92.94 111 LEU A O 1
ATOM 808 N N . ASN A 1 112 ? 37.752 -17.010 -37.022 1.00 92.81 112 ASN A N 1
ATOM 809 C CA . ASN A 1 112 ? 36.691 -17.448 -37.939 1.00 92.81 112 ASN A CA 1
ATOM 810 C C . ASN A 1 112 ? 37.131 -18.599 -38.853 1.00 92.81 112 ASN A C 1
ATOM 812 O O . ASN A 1 112 ? 36.285 -19.348 -39.342 1.00 92.81 112 ASN A O 1
ATOM 816 N N . THR A 1 113 ? 38.440 -18.746 -39.073 1.00 91.25 113 THR A N 1
ATOM 817 C CA . THR A 1 113 ? 39.027 -19.792 -39.927 1.00 91.25 113 THR A CA 1
ATOM 818 C C . THR A 1 113 ? 39.377 -21.071 -39.159 1.00 91.25 113 THR A C 1
ATOM 820 O O . THR A 1 113 ? 39.684 -22.100 -39.762 1.00 91.25 113 THR A O 1
ATOM 823 N N . VAL A 1 114 ? 39.302 -21.045 -37.824 1.00 90.62 114 VAL A N 1
ATOM 824 C CA . VAL A 1 114 ? 39.673 -22.175 -36.963 1.00 90.62 114 VAL A CA 1
ATOM 825 C C . VAL A 1 114 ? 38.476 -23.118 -36.797 1.00 90.62 114 VAL A C 1
ATOM 827 O O . VAL A 1 114 ? 37.714 -23.013 -35.842 1.00 90.62 114 VAL A O 1
ATOM 830 N N . GLN A 1 115 ? 38.303 -24.044 -37.740 1.00 88.25 115 GLN A N 1
ATOM 831 C CA . GLN A 1 115 ? 37.148 -24.963 -37.789 1.00 88.25 115 GLN A CA 1
ATOM 832 C C . GLN A 1 115 ? 37.519 -26.442 -37.637 1.00 88.25 115 GLN A C 1
ATOM 834 O O . GLN A 1 115 ? 36.678 -27.324 -37.792 1.00 88.25 115 GLN A O 1
ATOM 839 N N . VAL A 1 116 ? 38.781 -26.747 -37.355 1.00 86.75 116 VAL A N 1
ATOM 840 C CA . VAL A 1 116 ? 39.225 -28.130 -37.159 1.00 86.75 116 VAL A CA 1
ATOM 841 C C . VAL A 1 116 ? 38.949 -28.536 -35.719 1.00 86.75 116 VAL A C 1
ATOM 843 O O . VAL A 1 116 ? 39.320 -27.792 -34.814 1.00 86.75 116 VAL A O 1
ATOM 846 N N . ASN A 1 117 ? 38.356 -29.717 -35.529 1.00 86.19 117 ASN A N 1
ATOM 847 C CA . ASN A 1 117 ? 38.054 -30.263 -34.208 1.00 86.19 117 ASN A CA 1
ATOM 848 C C . ASN A 1 117 ? 39.275 -30.257 -33.283 1.00 86.19 117 ASN A C 1
ATOM 850 O O . ASN A 1 117 ? 40.412 -30.435 -33.730 1.00 86.19 117 ASN A O 1
ATOM 854 N N . GLY A 1 118 ? 39.008 -30.057 -31.995 1.00 83.81 118 GLY A N 1
ATOM 855 C CA . GLY A 1 118 ? 39.985 -30.195 -30.924 1.00 83.81 118 GLY A CA 1
ATOM 856 C C . GLY A 1 118 ? 40.347 -28.885 -30.231 1.00 83.81 118 GLY A C 1
ATOM 857 O O . GLY A 1 118 ? 39.800 -27.812 -30.492 1.00 83.81 118 GLY A O 1
ATOM 858 N N . TRP A 1 119 ? 41.296 -28.996 -29.304 1.00 88.75 119 TRP A N 1
ATOM 859 C CA . TRP A 1 119 ? 41.751 -27.882 -28.483 1.00 88.75 119 TRP A CA 1
ATOM 860 C C . TRP A 1 119 ? 42.843 -27.084 -29.190 1.00 88.75 119 TRP A C 1
ATOM 862 O O . TRP A 1 119 ? 43.774 -27.649 -29.775 1.00 88.75 119 TRP A O 1
ATOM 872 N N . ARG A 1 120 ? 42.751 -25.758 -29.116 1.00 91.81 120 ARG A N 1
ATOM 873 C CA . ARG A 1 120 ? 43.749 -24.808 -29.618 1.00 91.81 120 ARG A CA 1
ATOM 874 C C . ARG A 1 120 ? 44.097 -23.790 -28.537 1.00 91.81 120 ARG A C 1
ATOM 876 O O . ARG A 1 120 ? 43.293 -23.566 -27.638 1.00 91.81 120 ARG A O 1
ATOM 883 N N . PHE A 1 121 ? 45.276 -23.178 -28.585 1.00 92.44 121 PHE A N 1
ATOM 884 C CA . PHE A 1 121 ? 45.683 -22.202 -27.566 1.00 92.44 121 PHE A CA 1
ATOM 885 C C . PHE A 1 121 ? 46.599 -21.100 -28.102 1.00 92.44 121 PHE A C 1
ATOM 887 O O . PHE A 1 121 ? 47.264 -21.268 -29.121 1.00 92.44 121 PHE A O 1
ATOM 894 N N . SER A 1 122 ? 46.657 -19.983 -27.379 1.00 91.69 122 SER A N 1
ATOM 895 C CA . SER A 1 122 ? 47.676 -18.938 -27.520 1.00 91.69 122 SER A CA 1
ATOM 896 C C . SER A 1 122 ? 48.475 -18.848 -26.226 1.00 91.69 122 SER A C 1
ATOM 898 O O . SER A 1 122 ? 47.897 -18.783 -25.140 1.00 91.69 122 SER A O 1
ATOM 900 N N . ARG A 1 123 ? 49.808 -18.837 -26.328 1.00 86.19 123 ARG A N 1
ATOM 901 C CA . ARG A 1 123 ? 50.709 -18.916 -25.165 1.00 86.19 123 ARG A CA 1
ATOM 902 C C . ARG A 1 123 ? 51.169 -17.576 -24.593 1.00 86.19 123 ARG A C 1
ATOM 904 O O . ARG A 1 123 ? 51.765 -17.562 -23.522 1.00 86.19 123 ARG A O 1
ATOM 911 N N . SER A 1 124 ? 50.982 -16.465 -25.305 1.00 86.00 124 SER A N 1
ATOM 912 C CA . SER A 1 124 ? 51.529 -15.168 -24.890 1.00 86.00 124 SER A CA 1
ATOM 913 C C . SER A 1 124 ? 50.611 -14.011 -25.237 1.00 86.00 124 SER A C 1
ATOM 915 O O . SER A 1 124 ? 49.866 -14.059 -26.216 1.00 86.00 124 SER A O 1
ATOM 917 N N . VAL A 1 125 ? 50.753 -12.930 -24.468 1.00 86.69 125 VAL A N 1
ATOM 918 C CA . VAL A 1 125 ? 50.005 -11.691 -24.699 1.00 86.69 125 VAL A CA 1
ATOM 919 C C . VAL A 1 125 ? 50.273 -11.118 -26.088 1.00 86.69 125 VAL A C 1
ATOM 921 O O . VAL A 1 125 ? 49.362 -10.734 -26.814 1.00 86.69 125 VAL A O 1
ATOM 924 N N . SER A 1 126 ? 51.543 -11.141 -26.493 1.00 88.50 126 SER A N 1
ATOM 925 C CA . SER A 1 126 ? 51.984 -10.670 -27.804 1.00 88.50 126 SER A CA 1
ATOM 926 C C . SER A 1 126 ? 51.407 -11.468 -28.974 1.00 88.50 126 SER A C 1
ATOM 928 O O . SER A 1 126 ? 51.177 -10.883 -30.025 1.00 88.50 126 SER A O 1
ATOM 930 N N . ASN A 1 127 ? 51.170 -12.776 -28.817 1.00 89.25 127 ASN A N 1
ATOM 931 C CA . ASN A 1 127 ? 50.542 -13.591 -29.857 1.00 89.25 127 ASN A CA 1
ATOM 932 C C . ASN A 1 127 ? 49.040 -13.276 -29.922 1.00 89.25 127 ASN A C 1
ATOM 934 O O . ASN A 1 127 ? 48.535 -12.878 -30.972 1.00 89.25 127 ASN A O 1
ATOM 938 N N . THR A 1 128 ? 48.350 -13.342 -28.779 1.00 90.56 128 THR A N 1
ATOM 939 C CA . THR A 1 128 ? 46.907 -13.083 -28.687 1.00 90.56 128 THR A CA 1
ATOM 940 C C . THR A 1 128 ? 46.522 -11.708 -29.244 1.00 90.56 128 THR A C 1
ATOM 942 O O . THR A 1 128 ? 45.564 -11.620 -30.010 1.00 90.56 128 THR A O 1
ATOM 945 N N . ALA A 1 129 ? 47.292 -10.656 -28.939 1.00 89.19 129 ALA A N 1
ATOM 946 C CA . ALA A 1 129 ? 47.041 -9.294 -29.424 1.00 89.19 129 ALA A CA 1
ATOM 947 C C . ALA A 1 129 ? 46.998 -9.183 -30.962 1.00 89.19 129 ALA A C 1
ATOM 949 O O . ALA A 1 129 ? 46.337 -8.300 -31.503 1.00 89.19 129 ALA A O 1
ATOM 950 N N . THR A 1 130 ? 47.676 -10.087 -31.680 1.00 92.88 130 THR A N 1
ATOM 951 C CA . THR A 1 130 ? 47.707 -10.089 -33.153 1.00 92.88 130 THR A CA 1
ATOM 952 C C . THR A 1 130 ? 46.531 -10.823 -33.796 1.00 92.88 130 THR A C 1
ATOM 954 O O . THR A 1 130 ? 46.344 -10.716 -35.006 1.00 92.88 130 THR A O 1
ATOM 957 N N . MET A 1 131 ? 45.741 -11.574 -33.025 1.00 93.75 131 MET A N 1
ATOM 958 C CA . MET A 1 131 ? 44.652 -12.402 -33.549 1.00 93.75 131 MET A CA 1
ATOM 959 C C . MET A 1 131 ? 43.358 -11.608 -33.749 1.00 93.75 131 MET A C 1
ATOM 961 O O . MET A 1 131 ? 43.006 -10.750 -32.934 1.00 93.75 131 MET A O 1
ATOM 965 N N . THR A 1 132 ? 42.615 -11.949 -34.803 1.00 93.69 132 THR A N 1
ATOM 966 C CA . THR A 1 132 ? 41.362 -11.284 -35.204 1.00 93.69 132 THR A CA 1
ATOM 967 C C . THR A 1 132 ? 40.131 -12.156 -34.928 1.00 93.69 132 THR A C 1
ATOM 969 O O . THR A 1 132 ? 40.244 -13.363 -34.706 1.00 93.69 132 THR A O 1
ATOM 972 N N . ASN A 1 133 ? 38.946 -11.530 -34.890 1.00 92.88 133 ASN A N 1
ATOM 973 C CA . ASN A 1 133 ? 37.656 -12.176 -34.591 1.00 92.88 133 ASN A CA 1
ATOM 974 C C . ASN A 1 133 ? 37.599 -12.906 -33.232 1.00 92.88 133 ASN A C 1
ATOM 976 O O . ASN A 1 133 ? 36.855 -13.874 -33.047 1.00 92.88 133 ASN A O 1
ATOM 980 N N . ARG A 1 134 ? 38.376 -12.409 -32.264 1.00 92.00 134 ARG A N 1
ATOM 981 C CA . ARG A 1 134 ? 38.286 -12.771 -30.844 1.00 92.00 134 ARG A CA 1
ATOM 982 C C . ARG A 1 134 ? 37.020 -12.178 -30.203 1.00 92.00 134 ARG A C 1
ATOM 984 O O . ARG A 1 134 ? 36.442 -11.250 -30.775 1.00 92.00 134 ARG A O 1
ATOM 991 N N . PRO A 1 135 ? 36.587 -12.674 -29.029 1.00 89.50 135 PRO A N 1
ATOM 992 C CA . PRO A 1 135 ? 35.516 -12.027 -28.276 1.00 89.50 135 PRO A CA 1
ATOM 993 C C . PRO A 1 135 ? 35.844 -10.539 -28.019 1.00 89.50 135 PRO A C 1
ATOM 995 O O . PRO A 1 135 ? 36.980 -10.245 -27.646 1.00 89.50 135 PRO A O 1
ATOM 998 N N . PRO A 1 136 ? 34.888 -9.607 -28.206 1.00 77.56 136 PRO A N 1
ATOM 999 C CA . PRO A 1 136 ? 35.148 -8.160 -28.214 1.00 77.56 136 PRO A CA 1
ATOM 1000 C C . PRO A 1 136 ? 35.717 -7.605 -26.896 1.00 77.56 136 PRO A C 1
ATOM 1002 O O . PRO A 1 136 ? 36.497 -6.660 -26.931 1.00 77.56 136 PRO A O 1
ATOM 1005 N N . ASP A 1 137 ? 35.409 -8.241 -25.761 1.00 77.38 137 ASP A N 1
ATOM 1006 C CA . ASP A 1 137 ? 35.881 -7.837 -24.424 1.00 77.38 137 ASP A CA 1
ATOM 1007 C C . ASP A 1 137 ? 36.950 -8.785 -23.844 1.00 77.38 137 ASP A C 1
ATOM 1009 O O . ASP A 1 137 ? 37.251 -8.757 -22.643 1.00 77.38 137 ASP A O 1
ATOM 1013 N N . ALA A 1 138 ? 37.498 -9.690 -24.662 1.00 81.38 138 ALA A N 1
ATOM 1014 C CA . ALA A 1 138 ? 38.588 -10.555 -24.229 1.00 81.38 138 ALA A CA 1
ATOM 1015 C C . ALA A 1 138 ? 39.899 -9.760 -24.193 1.00 81.38 138 ALA A C 1
ATOM 1017 O O . ALA A 1 138 ? 40.366 -9.256 -25.213 1.00 81.38 138 ALA A O 1
ATOM 1018 N N . ALA A 1 139 ? 40.526 -9.699 -23.015 1.00 82.00 139 ALA A N 1
ATOM 1019 C CA . ALA A 1 139 ? 41.872 -9.158 -22.875 1.00 82.00 139 ALA A CA 1
ATOM 1020 C C . ALA A 1 139 ? 42.871 -9.936 -23.747 1.00 82.00 139 ALA A C 1
ATOM 1022 O O . ALA A 1 139 ? 42.661 -11.105 -24.079 1.00 82.00 139 ALA A O 1
ATOM 1023 N N . ASP A 1 140 ? 44.013 -9.318 -24.041 1.00 87.12 140 ASP A N 1
ATOM 1024 C CA . ASP A 1 140 ? 45.088 -9.947 -24.812 1.00 87.12 140 ASP A CA 1
ATOM 1025 C C . ASP A 1 140 ? 45.815 -11.066 -24.052 1.00 87.12 140 ASP A C 1
ATOM 1027 O O . ASP A 1 140 ? 46.875 -11.499 -24.466 1.00 87.12 140 ASP A O 1
ATOM 1031 N N . SER A 1 141 ? 45.287 -11.574 -22.941 1.00 86.38 141 SER A N 1
ATOM 1032 C CA . SER A 1 141 ? 45.901 -12.662 -22.179 1.00 86.38 141 SER A CA 1
ATOM 1033 C C . SER A 1 141 ? 46.001 -13.969 -22.991 1.00 86.38 141 SER A C 1
ATOM 1035 O O . SER A 1 141 ? 45.241 -14.189 -23.939 1.00 86.38 141 SER A O 1
ATOM 1037 N N . PRO A 1 142 ? 46.929 -14.876 -22.635 1.00 89.06 142 PRO A N 1
ATOM 1038 C CA . PRO A 1 142 ? 46.922 -16.251 -23.131 1.00 89.06 142 PRO A CA 1
ATOM 1039 C C . PRO A 1 142 ? 45.533 -16.901 -22.984 1.00 89.06 142 PRO A C 1
ATOM 1041 O O . PRO A 1 142 ? 44.803 -16.618 -22.030 1.00 89.06 142 PRO A O 1
ATOM 1044 N N . PHE A 1 143 ? 45.158 -17.769 -23.922 1.00 91.00 143 PHE A N 1
ATOM 1045 C CA . PHE A 1 143 ? 43.821 -18.370 -23.957 1.00 91.00 143 PHE A CA 1
ATOM 1046 C C . PHE A 1 143 ? 43.839 -19.788 -24.526 1.00 91.00 143 PHE A C 1
ATOM 1048 O O . PHE A 1 143 ? 44.800 -20.197 -25.179 1.00 91.00 143 PHE A O 1
ATOM 1055 N N . GLN A 1 144 ? 42.732 -20.502 -24.334 1.00 91.88 144 GLN A N 1
ATOM 1056 C CA . GLN A 1 144 ? 42.422 -21.768 -24.991 1.00 91.88 144 GLN A CA 1
ATOM 1057 C C . GLN A 1 144 ? 41.082 -21.664 -25.724 1.00 91.88 144 GLN A C 1
ATOM 1059 O O . GLN A 1 144 ? 40.184 -20.975 -25.255 1.00 91.88 144 GLN A O 1
ATOM 1064 N N . VAL A 1 145 ? 40.918 -22.344 -26.853 1.00 91.75 145 VAL A N 1
ATOM 1065 C CA . VAL A 1 145 ? 39.631 -22.471 -27.545 1.00 91.75 145 VAL A CA 1
ATOM 1066 C C . VAL A 1 145 ? 39.384 -23.932 -27.898 1.00 91.75 145 VAL A C 1
ATOM 1068 O O . VAL A 1 145 ? 40.263 -24.608 -28.434 1.00 91.75 145 VAL A O 1
ATOM 1071 N N . GLU A 1 146 ? 38.204 -24.430 -27.558 1.00 93.00 146 GLU A N 1
ATOM 1072 C CA . GLU A 1 146 ? 37.703 -25.721 -28.017 1.00 93.00 146 GLU A CA 1
ATOM 1073 C C . GLU A 1 146 ? 36.909 -25.512 -29.300 1.00 93.00 146 GLU A C 1
ATOM 1075 O O . GLU A 1 146 ? 36.080 -24.605 -29.376 1.00 93.00 146 GLU A O 1
ATOM 1080 N N . VAL A 1 147 ? 37.173 -26.334 -30.311 1.00 91.94 147 VAL A N 1
ATOM 1081 C CA . VAL A 1 147 ? 36.475 -26.286 -31.595 1.00 91.94 147 VAL A CA 1
ATOM 1082 C C . VAL A 1 147 ? 35.778 -27.617 -31.821 1.00 91.94 147 VAL A C 1
ATOM 1084 O O . VAL A 1 147 ? 36.415 -28.671 -31.794 1.00 91.94 147 VAL A O 1
ATOM 1087 N N . SER A 1 148 ? 34.471 -27.560 -32.057 1.00 88.88 148 SER A N 1
ATOM 1088 C CA . SER A 1 148 ? 33.634 -28.722 -32.347 1.00 88.88 148 SER A CA 1
ATOM 1089 C C . SER A 1 148 ? 32.864 -28.504 -33.642 1.00 88.88 148 SER A C 1
ATOM 1091 O O . SER A 1 148 ? 31.903 -27.746 -33.690 1.00 88.88 148 SER A O 1
ATOM 1093 N N . THR A 1 149 ? 33.281 -29.194 -34.690 1.00 87.00 149 THR A N 1
ATOM 1094 C CA . THR A 1 149 ? 32.717 -29.177 -36.037 1.00 87.00 149 THR A CA 1
ATOM 1095 C C . THR A 1 149 ? 32.063 -30.513 -36.357 1.00 87.00 149 THR A C 1
ATOM 1097 O O . THR A 1 149 ? 32.691 -31.574 -36.292 1.00 87.00 149 THR A O 1
ATOM 1100 N N . ALA A 1 150 ? 30.795 -30.443 -36.750 1.00 83.25 150 ALA A N 1
ATOM 1101 C CA . ALA A 1 150 ? 30.024 -31.548 -37.290 1.00 83.25 150 ALA A CA 1
ATOM 1102 C C . ALA A 1 150 ? 29.699 -31.278 -38.764 1.00 83.25 150 ALA A C 1
ATOM 1104 O O . ALA A 1 150 ? 29.266 -30.183 -39.128 1.00 83.25 150 ALA A O 1
ATOM 1105 N N . THR A 1 151 ? 29.878 -32.291 -39.612 1.00 83.62 151 THR A N 1
ATOM 1106 C CA . THR A 1 151 ? 29.555 -32.219 -41.041 1.00 83.62 151 THR A CA 1
ATOM 1107 C C . THR A 1 151 ? 28.544 -33.298 -41.405 1.00 83.62 151 THR A C 1
ATOM 1109 O O . THR A 1 151 ? 28.790 -34.482 -41.182 1.00 83.62 151 THR A O 1
ATOM 1112 N N . VAL A 1 152 ? 27.411 -32.896 -41.984 1.00 79.19 152 VAL A N 1
ATOM 1113 C CA . VAL A 1 152 ? 26.366 -33.800 -42.486 1.00 79.19 152 VAL A CA 1
ATOM 1114 C C . VAL A 1 152 ? 25.997 -33.379 -43.908 1.00 79.19 152 VAL A C 1
ATOM 1116 O O . VAL A 1 152 ? 25.297 -32.391 -44.126 1.00 79.19 152 VAL A O 1
ATOM 1119 N N . GLY A 1 153 ? 26.485 -34.116 -44.908 1.00 82.12 153 GLY A N 1
ATOM 1120 C CA . GLY A 1 153 ? 26.349 -33.710 -46.310 1.00 82.12 153 GLY A CA 1
ATOM 1121 C C . GLY A 1 153 ? 27.042 -32.366 -46.570 1.00 82.12 153 GLY A C 1
ATOM 1122 O O . GLY A 1 153 ? 28.211 -32.209 -46.237 1.00 82.12 153 GLY A O 1
ATOM 1123 N N . ASN A 1 154 ? 26.315 -31.394 -47.130 1.00 80.00 154 ASN A N 1
ATOM 1124 C CA . ASN A 1 154 ? 26.821 -30.030 -47.359 1.00 80.00 154 ASN A CA 1
ATOM 1125 C C . ASN A 1 154 ? 26.659 -29.106 -46.139 1.00 80.00 154 ASN A C 1
ATOM 1127 O O . ASN A 1 154 ? 26.994 -27.928 -46.234 1.00 80.00 154 ASN A O 1
ATOM 1131 N N . TYR A 1 155 ? 26.096 -29.608 -45.035 1.00 77.56 155 TYR A N 1
ATOM 1132 C CA . TYR A 1 155 ? 25.900 -28.843 -43.811 1.00 77.56 155 TYR A CA 1
ATOM 1133 C C . TYR A 1 155 ? 27.137 -28.955 -42.919 1.00 77.56 155 TYR A C 1
ATOM 1135 O O . TYR A 1 155 ? 27.496 -30.059 -42.504 1.00 77.56 155 TYR A O 1
ATOM 1143 N N . VAL A 1 156 ? 27.767 -27.823 -42.616 1.00 83.50 156 VAL A N 1
ATOM 1144 C CA . VAL A 1 156 ? 28.879 -27.716 -41.667 1.00 83.50 156 VAL A CA 1
ATOM 1145 C C . VAL A 1 156 ? 28.435 -26.844 -40.501 1.00 83.50 156 VAL A C 1
ATOM 1147 O O . VAL A 1 156 ? 28.054 -25.691 -40.696 1.00 83.50 156 VAL A O 1
ATOM 1150 N N . HIS A 1 157 ? 28.492 -27.399 -39.294 1.00 85.94 157 HIS A N 1
ATOM 1151 C CA . HIS A 1 157 ? 28.216 -26.682 -38.058 1.00 85.94 157 HIS A CA 1
ATOM 1152 C C . HIS A 1 157 ? 29.441 -26.713 -37.160 1.00 85.94 157 HIS A C 1
ATOM 1154 O O . HIS A 1 157 ? 29.828 -27.787 -36.702 1.00 85.94 157 HIS A O 1
ATOM 1160 N N . THR A 1 158 ? 30.021 -25.547 -36.891 1.00 91.00 158 THR A N 1
ATOM 1161 C CA . THR A 1 158 ? 31.144 -25.392 -35.965 1.00 91.00 158 THR A CA 1
ATOM 1162 C C . THR A 1 158 ? 30.709 -24.603 -34.741 1.00 91.00 158 THR A C 1
ATOM 1164 O O . THR A 1 158 ? 30.110 -23.539 -34.871 1.00 91.00 158 THR A O 1
ATOM 1167 N N . VAL A 1 159 ? 31.066 -25.100 -33.560 1.00 90.19 159 VAL A N 1
ATOM 1168 C CA . VAL A 1 159 ? 30.989 -24.410 -32.270 1.00 90.19 159 VAL A CA 1
ATOM 1169 C C . VAL A 1 159 ? 32.404 -24.098 -31.803 1.00 90.19 159 VAL A C 1
ATOM 1171 O O . VAL A 1 159 ? 33.302 -24.931 -31.941 1.00 90.19 159 VAL A O 1
ATOM 1174 N N . GLN A 1 160 ? 32.600 -22.901 -31.258 1.00 94.81 160 GLN A N 1
ATOM 1175 C CA . GLN A 1 160 ? 33.834 -22.514 -30.587 1.00 94.81 160 GLN A CA 1
ATOM 1176 C C . GLN A 1 160 ? 33.550 -22.083 -29.158 1.00 94.81 160 GLN A C 1
ATOM 1178 O O . GLN A 1 160 ? 32.707 -21.212 -28.948 1.00 94.81 160 GLN A O 1
ATOM 1183 N N . THR A 1 161 ? 34.329 -22.607 -28.213 1.00 92.50 161 THR A N 1
ATOM 1184 C CA . THR A 1 161 ? 34.268 -22.223 -26.799 1.00 92.50 161 THR A CA 1
ATOM 1185 C C . THR A 1 161 ? 35.625 -21.678 -26.357 1.00 92.50 161 THR A C 1
ATOM 1187 O O . THR A 1 161 ? 36.616 -22.402 -26.333 1.00 92.50 161 THR A O 1
ATOM 1190 N N . TYR A 1 162 ? 35.695 -20.382 -26.055 1.00 91.50 162 TYR A N 1
ATOM 1191 C CA . TYR A 1 162 ? 36.914 -19.632 -25.736 1.00 91.50 162 TYR A CA 1
ATOM 1192 C C . TYR A 1 162 ? 37.088 -19.481 -24.222 1.00 91.50 162 TYR A C 1
ATOM 1194 O O . TYR A 1 162 ? 36.160 -19.058 -23.541 1.00 91.50 162 TYR A O 1
ATOM 1202 N N . TYR A 1 163 ? 38.288 -19.740 -23.706 1.00 88.31 163 TYR A N 1
ATOM 1203 C CA . TYR A 1 163 ? 38.653 -19.687 -22.290 1.00 88.31 163 TYR A CA 1
ATOM 1204 C C . TYR A 1 163 ? 39.872 -18.785 -22.086 1.00 88.31 163 TYR A C 1
ATOM 1206 O O . TYR A 1 163 ? 40.929 -19.049 -22.659 1.00 88.31 163 TYR A O 1
ATOM 1214 N N . THR A 1 164 ? 39.789 -17.773 -21.222 1.00 85.81 164 THR A N 1
ATOM 1215 C CA . THR A 1 164 ? 40.986 -17.010 -20.820 1.00 85.81 164 THR A CA 1
ATOM 1216 C C . THR A 1 164 ? 41.812 -17.766 -19.780 1.00 85.81 164 THR A C 1
ATOM 1218 O O . THR A 1 164 ? 41.265 -18.435 -18.899 1.00 85.81 164 THR A O 1
ATOM 1221 N N . TYR A 1 165 ? 43.139 -17.628 -19.844 1.00 77.31 165 TYR A N 1
ATOM 1222 C CA . TYR A 1 165 ? 44.021 -17.966 -18.729 1.00 77.31 165 TYR A CA 1
ATOM 1223 C C . TYR A 1 165 ? 44.161 -16.734 -17.824 1.00 77.31 165 TYR A C 1
ATOM 1225 O O . TYR A 1 165 ? 44.610 -15.679 -18.268 1.00 77.31 165 TYR A O 1
ATOM 1233 N N . SER A 1 166 ? 43.744 -16.855 -16.564 1.00 62.12 166 SER A N 1
ATOM 1234 C CA . SER A 1 166 ? 43.817 -15.792 -15.556 1.00 62.12 166 SER A CA 1
ATOM 1235 C C . SER A 1 166 ? 44.330 -16.360 -14.232 1.00 62.12 166 SER A C 1
ATOM 1237 O O . SER A 1 166 ? 43.918 -17.449 -13.836 1.00 62.12 166 SER A O 1
ATOM 1239 N N . GLU A 1 167 ? 45.214 -15.621 -13.553 1.00 48.41 167 GLU A N 1
ATOM 1240 C CA . GLU A 1 167 ? 45.664 -15.909 -12.178 1.00 48.41 167 GLU A CA 1
ATOM 1241 C C . GLU A 1 167 ? 44.695 -15.357 -11.114 1.00 48.41 167 GLU A C 1
ATOM 1243 O O . GLU A 1 167 ? 44.736 -15.777 -9.959 1.00 48.41 167 GLU A O 1
ATOM 1248 N N . SER A 1 168 ? 43.793 -14.442 -11.490 1.00 52.00 168 SER A N 1
ATOM 1249 C CA . SER A 1 168 ? 42.673 -14.015 -10.649 1.00 52.00 168 SER A CA 1
ATOM 1250 C C . SER A 1 168 ? 41.445 -14.889 -10.929 1.00 52.00 168 SER A C 1
ATOM 1252 O O . SER A 1 168 ? 41.250 -15.353 -12.053 1.00 52.00 168 SER A O 1
ATOM 1254 N N . PHE A 1 169 ? 40.606 -15.108 -9.913 1.00 46.31 169 PHE A N 1
ATOM 1255 C CA . PHE A 1 169 ? 39.445 -16.018 -9.896 1.00 46.31 169 PHE A CA 1
ATOM 1256 C C . PHE A 1 169 ? 38.363 -15.794 -10.987 1.00 46.31 169 PHE A C 1
ATOM 1258 O O . PHE A 1 169 ? 37.355 -16.495 -10.992 1.00 46.31 169 PHE A O 1
ATOM 1265 N N . GLU A 1 170 ? 38.553 -14.875 -11.936 1.00 55.03 170 GLU A N 1
ATOM 1266 C CA . GLU A 1 170 ? 37.664 -14.623 -13.076 1.00 55.03 170 GLU A CA 1
ATOM 1267 C C . GLU A 1 170 ? 38.142 -15.351 -14.345 1.00 55.03 170 GLU A C 1
ATOM 1269 O O . GLU A 1 170 ? 38.637 -14.741 -15.298 1.00 55.03 170 GLU A O 1
ATOM 1274 N N . ARG A 1 171 ? 37.995 -16.679 -14.393 1.00 66.88 171 ARG A N 1
ATOM 1275 C CA . ARG A 1 171 ? 38.128 -17.404 -15.666 1.00 66.88 171 ARG A CA 1
ATOM 1276 C C . ARG A 1 171 ? 36.939 -17.040 -16.554 1.00 66.88 171 ARG A C 1
ATOM 1278 O O . ARG A 1 171 ? 35.817 -17.427 -16.238 1.00 66.88 171 ARG A O 1
ATOM 1285 N N . ARG A 1 172 ? 37.188 -16.342 -17.667 1.00 78.69 172 ARG A N 1
ATOM 1286 C CA . ARG A 1 172 ? 36.131 -15.928 -18.591 1.00 78.69 172 ARG A CA 1
ATOM 1287 C C . ARG A 1 172 ? 35.935 -16.931 -19.722 1.00 78.69 172 ARG A C 1
ATOM 1289 O O . ARG A 1 172 ? 36.917 -17.479 -20.231 1.00 78.69 172 ARG A O 1
ATOM 1296 N N . VAL A 1 173 ? 34.679 -17.191 -20.083 1.00 85.75 173 VAL A N 1
ATOM 1297 C CA . VAL A 1 173 ? 34.284 -18.214 -21.057 1.00 85.75 173 VAL A CA 1
ATOM 1298 C C . VAL A 1 173 ? 33.305 -17.614 -22.052 1.00 85.75 173 VAL A C 1
ATOM 1300 O O . VAL A 1 173 ? 32.316 -17.011 -21.651 1.00 85.75 173 VAL A O 1
ATOM 1303 N N . TRP A 1 174 ? 33.541 -17.804 -23.346 1.00 88.81 174 TRP A N 1
ATOM 1304 C CA . TRP A 1 174 ? 32.615 -17.404 -24.407 1.00 88.81 174 TRP A CA 1
ATOM 1305 C C . TRP A 1 174 ? 32.311 -18.578 -25.324 1.00 88.81 174 TRP A C 1
ATOM 1307 O O . TRP A 1 174 ? 33.149 -19.455 -25.494 1.00 88.81 174 TRP A O 1
ATOM 1317 N N . GLU A 1 175 ? 31.144 -18.564 -25.951 1.00 90.06 175 GLU A N 1
ATOM 1318 C CA . GLU A 1 175 ? 30.722 -19.531 -26.956 1.00 90.06 175 GLU A CA 1
ATOM 1319 C C . GLU A 1 175 ? 30.147 -18.816 -28.181 1.00 90.06 175 GLU A C 1
ATOM 1321 O O . GLU A 1 175 ? 29.528 -17.756 -28.066 1.00 90.06 175 GLU A O 1
ATOM 1326 N N . ARG A 1 176 ? 30.357 -19.390 -29.363 1.00 90.62 176 ARG A N 1
ATOM 1327 C CA . ARG A 1 176 ? 29.667 -19.013 -30.602 1.00 90.62 176 ARG A CA 1
ATOM 1328 C C . ARG A 1 176 ? 29.538 -20.214 -31.526 1.00 90.62 176 ARG A C 1
ATOM 1330 O O . ARG A 1 176 ? 30.277 -21.189 -31.380 1.00 90.62 176 ARG A O 1
ATOM 1337 N N . ASN A 1 177 ? 28.676 -20.113 -32.530 1.00 91.50 177 ASN A N 1
ATOM 1338 C CA . ASN A 1 177 ? 28.504 -21.152 -33.538 1.00 91.50 177 ASN A CA 1
ATOM 1339 C C . ASN A 1 177 ? 28.334 -20.576 -34.949 1.00 91.50 177 ASN A C 1
ATOM 1341 O O . ASN A 1 177 ? 28.042 -19.394 -35.135 1.00 91.50 177 ASN A O 1
ATOM 1345 N N . THR A 1 178 ? 28.512 -21.410 -35.969 1.00 89.06 178 THR A N 1
ATOM 1346 C CA . THR A 1 178 ? 28.221 -21.023 -37.352 1.00 89.06 178 THR A CA 1
ATOM 1347 C C . THR A 1 178 ? 26.709 -20.932 -37.582 1.00 89.06 178 THR A C 1
ATOM 1349 O O . THR A 1 178 ? 25.967 -21.831 -37.185 1.00 89.06 178 THR A O 1
ATOM 1352 N N . VAL A 1 179 ? 26.248 -19.872 -38.250 1.00 84.44 179 VAL A N 1
ATOM 1353 C CA . VAL A 1 179 ? 24.819 -19.548 -38.458 1.00 84.44 179 VAL A CA 1
ATOM 1354 C C . VAL A 1 179 ? 24.292 -19.914 -39.846 1.00 84.44 179 VAL A C 1
ATOM 1356 O O . VAL A 1 179 ? 23.124 -19.687 -40.151 1.00 84.44 179 VAL A O 1
ATOM 1359 N N . ASN A 1 180 ? 25.133 -20.468 -40.718 1.00 78.44 180 ASN A N 1
ATOM 1360 C CA . ASN A 1 180 ? 24.741 -20.863 -42.065 1.00 78.44 180 ASN A CA 1
ATOM 1361 C C . ASN A 1 180 ? 25.164 -22.299 -42.384 1.00 78.44 180 ASN A C 1
ATOM 1363 O O . ASN A 1 180 ? 26.080 -22.850 -41.784 1.00 78.44 180 ASN A O 1
ATOM 1367 N N . ALA A 1 181 ? 24.499 -22.896 -43.375 1.00 72.81 181 ALA A N 1
ATOM 1368 C CA . ALA A 1 181 ? 24.740 -24.285 -43.759 1.00 72.81 181 ALA A CA 1
ATOM 1369 C C . ALA A 1 181 ? 26.168 -24.542 -44.274 1.00 72.81 181 ALA A C 1
ATOM 1371 O O . ALA A 1 181 ? 26.635 -25.670 -44.219 1.00 72.81 181 ALA A O 1
ATOM 1372 N N . LEU A 1 182 ? 26.862 -23.510 -44.762 1.00 76.06 182 LEU A N 1
ATOM 1373 C CA . LEU A 1 182 ? 28.216 -23.623 -45.313 1.00 76.06 182 LEU A CA 1
ATOM 1374 C C . LEU A 1 182 ? 29.322 -23.434 -44.261 1.00 76.06 182 LEU A C 1
ATOM 1376 O O . LEU A 1 182 ? 30.494 -23.491 -44.618 1.00 76.06 182 LEU A O 1
ATOM 1380 N N . GLY A 1 183 ? 28.975 -23.164 -42.997 1.00 76.88 183 GLY A N 1
ATOM 1381 C CA . GLY A 1 183 ? 29.944 -22.939 -41.923 1.00 76.88 183 GLY A CA 1
ATOM 1382 C C . GLY A 1 183 ? 30.760 -21.645 -42.049 1.00 76.88 183 GLY A C 1
ATOM 1383 O O . GLY A 1 183 ? 31.761 -21.491 -41.364 1.00 76.88 183 GLY A O 1
ATOM 1384 N N . THR A 1 184 ? 30.391 -20.709 -42.927 1.00 79.19 184 THR A N 1
ATOM 1385 C CA . THR A 1 184 ? 31.182 -19.492 -43.206 1.00 79.19 184 THR A CA 1
ATOM 1386 C C . THR A 1 184 ? 30.716 -18.252 -42.445 1.00 79.19 184 THR A C 1
ATOM 1388 O O . THR A 1 184 ? 31.489 -17.311 -42.282 1.00 79.19 184 THR A O 1
ATOM 1391 N N . GLY A 1 185 ? 29.462 -18.228 -41.989 1.00 83.62 185 GLY A N 1
ATOM 1392 C CA . GLY A 1 185 ? 28.908 -17.147 -41.174 1.00 83.62 185 GLY A CA 1
ATOM 1393 C C . GLY A 1 185 ? 28.929 -17.531 -39.701 1.00 83.62 185 GLY A C 1
ATOM 1394 O O . GLY A 1 185 ? 28.510 -18.636 -39.369 1.00 83.62 185 GLY A O 1
ATOM 1395 N N . TRP A 1 186 ? 29.367 -16.626 -38.828 1.00 89.75 186 TRP A N 1
ATOM 1396 C CA . TRP A 1 186 ? 29.440 -16.835 -37.379 1.00 89.75 186 TRP A CA 1
ATOM 1397 C C . TRP A 1 186 ? 28.372 -16.028 -36.645 1.00 89.75 186 TRP A C 1
ATOM 1399 O O . TRP A 1 186 ? 28.051 -14.915 -37.057 1.00 89.75 186 TRP A O 1
ATOM 1409 N N . SER A 1 187 ? 27.843 -16.582 -35.555 1.00 85.19 187 SER A N 1
ATOM 1410 C CA . SER A 1 187 ? 27.132 -15.797 -34.551 1.00 85.19 187 SER A CA 1
ATOM 1411 C C . SER A 1 187 ? 28.116 -14.895 -33.805 1.00 85.19 187 SER A C 1
ATOM 1413 O O . SER A 1 187 ? 29.320 -15.177 -33.746 1.00 85.19 187 SER A O 1
ATOM 1415 N N . ASP A 1 188 ? 27.594 -13.854 -33.163 1.00 87.44 188 ASP A N 1
ATOM 1416 C CA . ASP A 1 188 ? 28.373 -13.087 -32.197 1.00 87.44 188 ASP A CA 1
ATOM 1417 C C . ASP A 1 188 ? 28.839 -13.984 -31.038 1.00 87.44 188 ASP A C 1
ATOM 1419 O O . ASP A 1 188 ? 28.222 -15.007 -30.716 1.00 87.44 188 ASP A O 1
ATOM 1423 N N . TRP A 1 189 ? 29.950 -13.598 -30.407 1.00 87.75 189 TRP A N 1
ATOM 1424 C CA . TRP A 1 189 ? 30.451 -14.258 -29.204 1.00 87.75 189 TRP A CA 1
ATOM 1425 C C . TRP A 1 189 ? 29.519 -14.005 -28.019 1.00 87.75 189 TRP A C 1
ATOM 1427 O O . TRP A 1 189 ? 29.292 -12.861 -27.628 1.00 87.75 189 TRP A O 1
ATOM 1437 N N . ARG A 1 190 ? 29.044 -15.076 -27.384 1.00 79.31 190 ARG A N 1
ATOM 1438 C CA . ARG A 1 190 ? 28.222 -15.023 -26.175 1.00 79.31 190 ARG A CA 1
ATOM 1439 C C . ARG A 1 190 ? 29.047 -15.407 -24.955 1.00 79.31 190 ARG A C 1
ATOM 1441 O O . ARG A 1 190 ? 29.664 -16.461 -24.934 1.00 79.31 190 ARG A O 1
ATOM 1448 N N . ARG A 1 191 ? 29.035 -14.584 -23.907 1.00 80.12 191 ARG A N 1
ATOM 1449 C CA . ARG A 1 191 ? 29.728 -14.880 -22.645 1.00 80.12 191 ARG A CA 1
ATOM 1450 C C . ARG A 1 191 ? 28.944 -15.909 -21.812 1.00 80.12 191 ARG A C 1
ATOM 1452 O O . ARG A 1 191 ? 27.761 -15.707 -21.550 1.00 80.12 191 ARG A O 1
ATOM 1459 N N . MET A 1 192 ? 29.606 -16.987 -21.401 1.00 71.31 192 MET A N 1
ATOM 1460 C CA . MET A 1 192 ? 29.050 -18.161 -20.708 1.00 71.31 192 MET A CA 1
ATOM 1461 C C . MET A 1 192 ? 29.416 -18.212 -19.220 1.00 71.31 192 MET A C 1
ATOM 1463 O O . MET A 1 192 ? 28.690 -18.808 -18.432 1.00 71.31 192 MET A O 1
ATOM 1467 N N . ASP A 1 193 ? 30.518 -17.576 -18.818 1.00 64.62 193 ASP A N 1
ATOM 1468 C CA . ASP A 1 193 ? 30.950 -17.486 -17.417 1.00 64.62 193 ASP A CA 1
ATOM 1469 C C . ASP A 1 193 ? 30.274 -16.355 -16.647 1.00 64.62 193 ASP A C 1
ATOM 1471 O O . ASP A 1 193 ? 30.571 -16.192 -15.472 1.00 64.62 193 ASP A O 1
ATOM 1475 N N . ASN A 1 194 ? 29.431 -15.546 -17.298 1.00 54.00 194 ASN A N 1
ATOM 1476 C CA . ASN A 1 194 ? 28.811 -14.396 -16.659 1.00 54.00 194 ASN A CA 1
ATOM 1477 C C . ASN A 1 194 ? 27.834 -14.876 -15.571 1.00 54.00 194 ASN A C 1
ATOM 1479 O O . ASN A 1 194 ? 26.711 -15.276 -15.903 1.00 54.00 194 ASN A O 1
ATOM 1483 N N . PRO A 1 195 ? 28.194 -14.798 -14.276 1.00 45.78 195 PRO A N 1
ATOM 1484 C CA . PRO A 1 195 ? 27.314 -15.227 -13.205 1.00 45.78 195 PRO A CA 1
ATOM 1485 C C . PRO A 1 195 ? 26.086 -14.326 -13.149 1.00 45.78 195 PRO A C 1
ATOM 1487 O O . PRO A 1 195 ? 25.069 -14.768 -12.642 1.00 45.78 195 PRO A O 1
ATOM 1490 N N . ALA A 1 196 ? 26.114 -13.120 -13.735 1.00 43.16 196 ALA A N 1
ATOM 1491 C CA . ALA A 1 196 ? 24.938 -12.267 -13.852 1.00 43.16 196 ALA A CA 1
ATOM 1492 C C . ALA A 1 196 ? 23.813 -12.928 -14.668 1.00 43.16 196 ALA A C 1
ATOM 1494 O O . ALA A 1 196 ? 22.656 -12.624 -14.434 1.00 43.16 196 ALA A O 1
ATOM 1495 N N . ALA A 1 197 ? 24.076 -13.902 -15.550 1.00 41.94 197 ALA A N 1
ATOM 1496 C CA . ALA A 1 197 ? 23.007 -14.652 -16.226 1.00 41.94 197 ALA A CA 1
ATOM 1497 C C . ALA A 1 197 ? 22.361 -15.746 -15.343 1.00 41.94 197 ALA A C 1
ATOM 1499 O O . ALA A 1 197 ? 21.216 -16.114 -15.588 1.00 41.94 197 ALA A O 1
ATOM 1500 N N . MET A 1 198 ? 23.054 -16.245 -14.307 1.00 39.41 198 MET A N 1
ATOM 1501 C CA . MET A 1 198 ? 22.500 -17.207 -13.332 1.00 39.41 198 MET A CA 1
ATOM 1502 C C . MET A 1 198 ? 22.101 -16.564 -11.988 1.00 39.41 198 MET A C 1
ATOM 1504 O O . MET A 1 198 ? 21.270 -17.119 -11.277 1.00 39.41 198 MET A O 1
ATOM 1508 N N . LEU A 1 199 ? 22.640 -15.388 -11.653 1.00 41.53 199 LEU A N 1
ATOM 1509 C CA . LEU A 1 199 ? 22.319 -14.582 -10.468 1.00 41.53 199 LEU A CA 1
ATOM 1510 C C . LEU A 1 199 ? 21.245 -13.519 -10.747 1.00 41.53 199 LEU A C 1
ATOM 1512 O O . LEU A 1 199 ? 20.531 -13.149 -9.816 1.00 41.53 199 LEU A O 1
ATOM 1516 N N . SER A 1 200 ? 21.043 -13.087 -12.001 1.00 40.66 200 SER A N 1
ATOM 1517 C CA . SER A 1 200 ? 19.898 -12.224 -12.368 1.00 40.66 200 SER A CA 1
ATOM 1518 C C . SER A 1 200 ? 18.553 -12.879 -12.054 1.00 40.66 200 SER A C 1
ATOM 1520 O O . SER A 1 200 ? 17.604 -12.189 -11.696 1.00 40.66 200 SER A O 1
ATOM 1522 N N . GLY A 1 201 ? 18.481 -14.215 -12.084 1.00 48.47 201 GLY A N 1
ATOM 1523 C CA . GLY A 1 201 ? 17.305 -14.964 -11.635 1.00 48.47 201 GLY A CA 1
ATOM 1524 C C . GLY A 1 201 ? 17.063 -14.934 -10.117 1.00 48.47 201 GLY A C 1
ATOM 1525 O O . GLY A 1 201 ? 15.960 -15.256 -9.689 1.00 48.47 201 GLY A O 1
ATOM 1526 N N . ALA A 1 202 ? 18.054 -14.551 -9.300 1.00 51.75 202 ALA A N 1
ATOM 1527 C CA . ALA A 1 202 ? 17.962 -14.522 -7.835 1.00 51.75 202 ALA A CA 1
ATOM 1528 C C . ALA A 1 202 ? 17.812 -13.103 -7.251 1.00 51.75 202 ALA A C 1
ATOM 1530 O O . ALA A 1 202 ? 17.203 -12.950 -6.191 1.00 51.75 202 ALA A O 1
ATOM 1531 N N . ALA A 1 203 ? 18.314 -12.069 -7.939 1.00 72.50 203 ALA A N 1
ATOM 1532 C CA . ALA A 1 203 ? 18.259 -10.685 -7.461 1.00 72.50 203 ALA A CA 1
ATOM 1533 C C . ALA A 1 203 ? 16.817 -10.164 -7.338 1.00 72.50 203 ALA A C 1
ATOM 1535 O O . ALA A 1 203 ? 16.418 -9.714 -6.262 1.00 72.50 203 ALA A O 1
ATOM 1536 N N . ASN A 1 204 ? 16.003 -10.295 -8.395 1.00 87.69 204 ASN A N 1
ATOM 1537 C CA . ASN A 1 204 ? 14.626 -9.803 -8.357 1.00 87.69 204 ASN A CA 1
ATOM 1538 C C . ASN A 1 204 ? 13.772 -10.483 -7.269 1.00 87.69 204 ASN A C 1
ATOM 1540 O O . ASN A 1 204 ? 13.147 -9.754 -6.503 1.00 87.69 204 ASN A O 1
ATOM 1544 N N . PRO A 1 205 ? 13.778 -11.825 -7.099 1.00 83.38 205 PRO A N 1
ATOM 1545 C CA . PRO A 1 205 ? 13.061 -12.461 -5.994 1.00 83.38 205 PRO A CA 1
ATOM 1546 C C . PRO A 1 205 ? 13.449 -11.936 -4.605 1.00 83.38 205 PRO A C 1
ATOM 1548 O O . PRO A 1 205 ? 12.574 -11.778 -3.754 1.00 83.38 205 PRO A O 1
ATOM 1551 N N . MET A 1 206 ? 14.729 -11.625 -4.364 1.00 79.94 206 MET A N 1
ATOM 1552 C CA . MET A 1 206 ? 15.173 -11.038 -3.092 1.00 79.94 206 MET A CA 1
ATOM 1553 C C . MET A 1 206 ? 14.688 -9.595 -2.922 1.00 79.94 206 MET A C 1
ATOM 1555 O O . MET A 1 206 ? 14.199 -9.234 -1.850 1.00 79.94 206 MET A O 1
ATOM 1559 N N . LEU A 1 207 ? 14.771 -8.782 -3.980 1.00 89.06 207 LEU A N 1
ATOM 1560 C CA . LEU A 1 207 ? 14.223 -7.424 -3.987 1.00 89.06 207 LEU A CA 1
ATOM 1561 C C . LEU A 1 207 ? 12.708 -7.438 -3.767 1.00 89.06 207 LEU A C 1
ATOM 1563 O O . LEU A 1 207 ? 12.192 -6.638 -2.993 1.00 89.06 207 LEU A O 1
ATOM 1567 N N . LEU A 1 208 ? 11.998 -8.383 -4.384 1.00 87.75 208 LEU A N 1
ATOM 1568 C CA . LEU A 1 208 ? 10.561 -8.573 -4.237 1.00 87.75 208 LEU A CA 1
ATOM 1569 C C . LEU A 1 208 ? 10.189 -9.026 -2.821 1.00 87.75 208 LEU A C 1
ATOM 1571 O O . LEU A 1 208 ? 9.209 -8.536 -2.253 1.00 87.75 208 LEU A O 1
ATOM 1575 N N . GLN A 1 209 ? 10.979 -9.924 -2.226 1.00 83.88 209 GLN A N 1
ATOM 1576 C CA . GLN A 1 209 ? 10.812 -10.341 -0.837 1.00 83.88 209 GLN A CA 1
ATOM 1577 C C . GLN A 1 209 ? 10.973 -9.149 0.111 1.00 83.88 209 GLN A C 1
ATOM 1579 O O . GLN A 1 209 ? 10.132 -8.955 0.988 1.00 83.88 209 GLN A O 1
ATOM 1584 N N . ASP A 1 210 ? 12.011 -8.331 -0.069 1.00 81.38 210 ASP A N 1
ATOM 1585 C CA . ASP A 1 210 ? 12.231 -7.141 0.753 1.00 81.38 210 ASP A CA 1
ATOM 1586 C C . ASP A 1 210 ? 11.150 -6.068 0.536 1.00 81.38 210 ASP A C 1
ATOM 1588 O O . ASP A 1 210 ? 10.603 -5.534 1.504 1.00 81.38 210 ASP A O 1
ATOM 1592 N N . PHE A 1 211 ? 10.775 -5.815 -0.721 1.00 90.50 211 PHE A N 1
ATOM 1593 C CA . PHE A 1 211 ? 9.689 -4.917 -1.122 1.00 90.50 211 PHE A CA 1
ATOM 1594 C C . PHE A 1 211 ? 8.366 -5.288 -0.447 1.00 90.50 211 PHE A C 1
ATOM 1596 O O . PHE A 1 211 ? 7.721 -4.432 0.168 1.00 90.50 211 PHE A O 1
ATOM 1603 N N . THR A 1 212 ? 7.997 -6.570 -0.514 1.00 83.88 212 THR A N 1
ATOM 1604 C CA . THR A 1 212 ? 6.763 -7.103 0.075 1.00 83.88 212 THR A CA 1
ATOM 1605 C C . THR A 1 212 ? 6.835 -7.085 1.600 1.00 83.88 212 THR A C 1
ATOM 1607 O O . THR A 1 212 ? 5.891 -6.660 2.260 1.00 83.88 212 THR A O 1
ATOM 1610 N N . ARG A 1 213 ? 7.977 -7.467 2.188 1.00 85.25 213 ARG A N 1
ATOM 1611 C CA . ARG A 1 213 ? 8.200 -7.438 3.643 1.00 85.25 213 ARG A CA 1
ATOM 1612 C C . ARG A 1 213 ? 8.068 -6.026 4.219 1.00 85.25 213 ARG A C 1
ATOM 1614 O O . ARG A 1 213 ? 7.494 -5.873 5.293 1.00 85.25 213 ARG A O 1
ATOM 1621 N N . ARG A 1 214 ? 8.610 -5.002 3.546 1.00 83.56 214 ARG A N 1
ATOM 1622 C CA . ARG A 1 214 ? 8.563 -3.604 4.016 1.00 83.56 214 ARG A CA 1
ATOM 1623 C C . ARG A 1 214 ? 7.166 -2.995 3.970 1.00 83.56 214 ARG A C 1
ATOM 1625 O O . ARG A 1 214 ? 6.861 -2.162 4.818 1.00 83.56 214 ARG A O 1
ATOM 1632 N N . ARG A 1 215 ? 6.348 -3.376 2.986 1.00 84.38 215 ARG A N 1
ATOM 1633 C CA . ARG A 1 215 ? 5.003 -2.810 2.785 1.00 84.38 215 ARG A CA 1
ATOM 1634 C C . ARG A 1 215 ? 3.902 -3.625 3.454 1.00 84.38 215 ARG A C 1
ATOM 1636 O O . ARG A 1 215 ? 2.869 -3.066 3.803 1.00 84.38 215 ARG A O 1
ATOM 1643 N N . GLY A 1 216 ? 4.147 -4.911 3.689 1.00 79.38 216 GLY A N 1
ATOM 1644 C CA . GLY A 1 216 ? 3.133 -5.821 4.195 1.00 79.38 216 GLY A CA 1
ATOM 1645 C C . GLY A 1 216 ? 2.037 -6.095 3.158 1.00 79.38 216 GLY A C 1
ATOM 1646 O O . GLY A 1 216 ? 2.137 -5.676 2.001 1.00 79.38 216 GLY A O 1
ATOM 1647 N N . PRO A 1 217 ? 0.998 -6.842 3.550 1.00 79.94 217 PRO A N 1
ATOM 1648 C CA . PRO A 1 217 ? -0.120 -7.129 2.668 1.00 79.94 217 PRO A CA 1
ATOM 1649 C C . PRO A 1 217 ? -0.986 -5.882 2.441 1.00 79.94 217 PRO A C 1
ATOM 1651 O O . PRO A 1 217 ? -1.272 -5.131 3.374 1.00 79.94 217 PRO A O 1
ATOM 1654 N N . VAL A 1 218 ? -1.452 -5.691 1.205 1.00 89.50 218 VAL A N 1
ATOM 1655 C CA . VAL A 1 218 ? -2.376 -4.610 0.834 1.00 89.50 218 VAL A CA 1
ATOM 1656 C C . VAL A 1 218 ? -3.724 -5.228 0.488 1.00 89.50 218 VAL A C 1
ATOM 1658 O O . VAL A 1 218 ? -3.844 -5.950 -0.497 1.00 89.50 218 VAL A O 1
ATOM 1661 N N . HIS A 1 219 ? -4.751 -4.954 1.291 1.00 87.12 219 HIS A N 1
ATOM 1662 C CA . HIS A 1 219 ? -6.097 -5.492 1.089 1.00 87.12 219 HIS A CA 1
ATOM 1663 C C . HIS A 1 219 ? -7.076 -4.391 0.695 1.00 87.12 219 HIS A C 1
ATOM 1665 O O . HIS A 1 219 ? -7.167 -3.364 1.366 1.00 87.12 219 HIS A O 1
ATOM 1671 N N . THR A 1 220 ? -7.864 -4.620 -0.356 1.00 90.88 220 THR A N 1
ATOM 1672 C CA . THR A 1 220 ? -8.915 -3.676 -0.765 1.00 90.88 220 THR A CA 1
ATOM 1673 C C . THR A 1 220 ? -10.281 -4.024 -0.177 1.00 90.88 220 THR A C 1
ATOM 1675 O O . THR A 1 220 ? -11.200 -3.215 -0.276 1.00 90.88 220 THR A O 1
ATOM 1678 N N . ASN A 1 221 ? -10.432 -5.163 0.510 1.00 85.56 221 ASN A N 1
ATOM 1679 C CA . ASN A 1 221 ? -11.692 -5.615 1.118 1.00 85.56 221 ASN A CA 1
ATOM 1680 C C . ASN A 1 221 ? -12.864 -5.627 0.122 1.00 85.56 221 ASN A C 1
ATOM 1682 O O . ASN A 1 221 ? -13.874 -4.955 0.320 1.00 85.56 221 ASN A O 1
ATOM 1686 N N . GLY A 1 222 ? -12.693 -6.325 -0.998 1.00 85.62 222 GLY A N 1
ATOM 1687 C CA . GLY A 1 222 ? -13.728 -6.490 -2.018 1.00 85.62 222 GLY A CA 1
ATOM 1688 C C . GLY A 1 222 ? -13.855 -5.325 -3.004 1.00 85.62 222 GLY A C 1
ATOM 1689 O O . GLY A 1 222 ? -14.465 -5.512 -4.061 1.00 85.62 222 GLY A O 1
ATOM 1690 N N . ARG A 1 223 ? -13.247 -4.168 -2.705 1.00 93.25 223 ARG A N 1
ATOM 1691 C CA . ARG A 1 223 ? -13.290 -2.938 -3.516 1.00 93.25 223 ARG A CA 1
ATOM 1692 C C . ARG A 1 223 ? -12.325 -2.978 -4.699 1.00 93.25 223 ARG A C 1
ATOM 1694 O O . ARG A 1 223 ? -11.285 -3.638 -4.636 1.00 93.25 223 ARG A O 1
ATOM 1701 N N . ALA A 1 224 ? -12.648 -2.228 -5.748 1.00 96.50 224 ALA A N 1
ATOM 1702 C CA . ALA A 1 224 ? -11.683 -1.883 -6.790 1.00 96.50 224 ALA A CA 1
ATOM 1703 C C . ALA A 1 224 ? -10.622 -0.914 -6.251 1.00 96.50 224 ALA A C 1
ATOM 1705 O O . ALA A 1 224 ? -10.789 -0.343 -5.169 1.00 96.50 224 ALA A O 1
ATOM 1706 N N . ALA A 1 225 ? -9.552 -0.698 -7.015 1.00 97.81 225 ALA A N 1
ATOM 1707 C CA . ALA A 1 225 ? -8.495 0.236 -6.640 1.00 97.81 225 ALA A CA 1
ATOM 1708 C C . ALA A 1 225 ? -8.107 1.181 -7.781 1.00 97.81 225 ALA A C 1
ATOM 1710 O O . ALA A 1 225 ? -8.102 0.799 -8.949 1.00 97.81 225 ALA A O 1
ATOM 1711 N N . VAL A 1 226 ? -7.715 2.404 -7.435 1.00 98.44 226 VAL A N 1
ATOM 1712 C CA . VAL A 1 226 ? -7.093 3.350 -8.368 1.00 98.44 226 VAL A CA 1
ATOM 1713 C C . VAL A 1 226 ? -5.791 3.880 -7.779 1.00 98.44 226 VAL A C 1
ATOM 1715 O O . VAL A 1 226 ? -5.711 4.128 -6.577 1.00 98.44 226 VAL A O 1
ATOM 1718 N N . ALA A 1 227 ? -4.774 4.049 -8.620 1.00 98.44 227 ALA A N 1
ATOM 1719 C CA . ALA A 1 227 ? -3.523 4.701 -8.252 1.00 98.44 227 ALA A CA 1
ATOM 1720 C C . ALA A 1 227 ? -3.106 5.733 -9.298 1.00 98.44 227 ALA A C 1
ATOM 1722 O O . ALA A 1 227 ? -3.402 5.580 -10.486 1.00 98.44 227 ALA A O 1
ATOM 1723 N N . TYR A 1 228 ? -2.369 6.750 -8.855 1.00 98.69 228 TYR A N 1
ATOM 1724 C CA . TYR A 1 228 ? -1.926 7.854 -9.701 1.00 98.69 228 TYR A CA 1
ATOM 1725 C C . TYR A 1 228 ? -0.404 7.939 -9.749 1.00 98.69 228 TYR A C 1
ATOM 1727 O O . TYR A 1 228 ? 0.268 7.969 -8.713 1.00 98.69 228 TYR A O 1
ATOM 1735 N N . ARG A 1 229 ? 0.126 7.990 -10.972 1.00 98.31 229 ARG A N 1
ATOM 1736 C CA . ARG A 1 229 ? 1.536 8.241 -11.268 1.00 98.31 229 ARG A CA 1
ATOM 1737 C C . ARG A 1 229 ? 1.665 9.516 -12.088 1.00 98.31 229 ARG A C 1
ATOM 1739 O O . ARG A 1 229 ? 0.861 9.771 -12.976 1.00 98.31 229 ARG A O 1
ATOM 1746 N N . PHE A 1 230 ? 2.705 10.282 -11.827 1.00 98.56 230 PHE A N 1
ATOM 1747 C CA . PHE A 1 230 ? 2.990 11.507 -12.545 1.00 98.56 230 PHE A CA 1
ATOM 1748 C C . PHE A 1 230 ? 4.418 11.463 -13.075 1.00 98.56 230 PHE A C 1
ATOM 1750 O O . PHE A 1 230 ? 5.361 11.259 -12.309 1.00 98.56 230 PHE A O 1
ATOM 1757 N N . ASP A 1 231 ? 4.572 11.607 -14.385 1.00 97.44 231 ASP A N 1
ATOM 1758 C CA . ASP A 1 231 ? 5.870 11.474 -15.044 1.00 97.44 231 ASP A CA 1
ATOM 1759 C C . ASP A 1 231 ? 6.480 12.880 -15.186 1.00 97.44 231 ASP A C 1
ATOM 1761 O O . ASP A 1 231 ? 5.909 13.750 -15.846 1.00 97.44 231 ASP A O 1
ATOM 1765 N N . HIS A 1 232 ? 7.607 13.117 -14.494 1.00 93.75 232 HIS A N 1
ATOM 1766 C CA . HIS A 1 232 ? 8.348 14.391 -14.449 1.00 93.75 232 HIS A CA 1
ATOM 1767 C C . HIS A 1 232 ? 7.453 15.649 -14.282 1.00 93.75 232 HIS A C 1
ATOM 1769 O O . HIS A 1 232 ? 6.539 15.640 -13.457 1.00 93.75 232 HIS A O 1
ATOM 1775 N N . GLY A 1 233 ? 7.762 16.774 -14.947 1.00 95.94 233 GLY A N 1
ATOM 1776 C CA . GLY A 1 233 ? 6.918 17.982 -14.958 1.00 95.94 233 GLY A CA 1
ATOM 1777 C C . GLY A 1 233 ? 6.750 18.707 -13.613 1.00 95.94 233 GLY A C 1
ATOM 1778 O O . GLY A 1 233 ? 5.665 19.202 -13.304 1.00 95.94 233 GLY A O 1
ATOM 1779 N N . LEU A 1 234 ? 7.802 18.774 -12.791 1.00 97.94 234 LEU A N 1
ATOM 1780 C CA . LEU A 1 234 ? 7.691 19.161 -11.378 1.00 97.94 234 LEU A CA 1
ATOM 1781 C C . LEU A 1 234 ? 7.113 20.560 -11.099 1.00 97.94 234 LEU A C 1
ATOM 1783 O O . LEU A 1 234 ? 6.573 20.769 -10.012 1.00 97.94 234 LEU A O 1
ATOM 1787 N N . ALA A 1 235 ? 7.186 21.499 -12.047 1.00 96.94 235 ALA A N 1
ATOM 1788 C CA . ALA A 1 235 ? 6.599 22.832 -11.893 1.00 96.94 235 ALA A CA 1
ATOM 1789 C C . ALA A 1 235 ? 5.076 22.757 -11.718 1.00 96.94 235 ALA A C 1
ATOM 1791 O O . ALA A 1 235 ? 4.537 23.152 -10.686 1.00 96.94 235 ALA A O 1
ATOM 1792 N N . ASN A 1 236 ? 4.398 22.168 -12.704 1.00 98.06 236 ASN A N 1
ATOM 1793 C CA . ASN A 1 236 ? 2.947 22.021 -12.690 1.00 98.06 236 ASN A CA 1
ATOM 1794 C C . ASN A 1 236 ? 2.506 20.974 -11.664 1.00 98.06 236 ASN A C 1
ATOM 1796 O O . ASN A 1 236 ? 1.426 21.092 -11.098 1.00 98.06 236 ASN A O 1
ATOM 1800 N N . TYR A 1 237 ? 3.339 19.971 -11.368 1.00 98.50 237 TYR A N 1
ATOM 1801 C CA . TYR A 1 237 ? 3.052 19.069 -10.256 1.00 98.50 237 TYR A CA 1
ATOM 1802 C C . TYR A 1 237 ? 2.948 19.835 -8.928 1.00 98.50 237 TYR A C 1
ATOM 1804 O O . TYR A 1 237 ? 1.956 19.680 -8.221 1.00 98.50 237 TYR A O 1
ATOM 1812 N N . ARG A 1 238 ? 3.932 20.692 -8.610 1.00 98.06 238 ARG A N 1
ATOM 1813 C CA . ARG A 1 238 ? 3.945 21.506 -7.384 1.00 98.06 238 ARG A CA 1
ATOM 1814 C C . ARG A 1 238 ? 2.734 22.434 -7.301 1.00 98.06 238 ARG A C 1
ATOM 1816 O O . ARG A 1 238 ? 2.143 22.547 -6.231 1.00 98.06 238 ARG A O 1
ATOM 1823 N N . ASP A 1 239 ? 2.415 23.105 -8.404 1.00 97.50 239 ASP A N 1
ATOM 1824 C CA . ASP A 1 239 ? 1.449 24.207 -8.407 1.00 97.50 239 ASP A CA 1
ATOM 1825 C C . ASP A 1 239 ? -0.002 23.728 -8.584 1.00 97.50 239 ASP A C 1
ATOM 1827 O O . ASP A 1 239 ? -0.905 24.284 -7.965 1.00 97.50 239 ASP A O 1
ATOM 1831 N N . GLU A 1 240 ? -0.228 22.672 -9.372 1.00 98.06 240 GLU A N 1
ATOM 1832 C CA . GLU A 1 240 ? -1.570 22.261 -9.811 1.00 98.06 240 GLU A CA 1
ATOM 1833 C C . GLU A 1 240 ? -2.010 20.902 -9.247 1.00 98.06 240 GLU A C 1
ATOM 1835 O O . GLU A 1 240 ? -3.186 20.710 -8.951 1.00 98.06 240 GLU A O 1
ATOM 1840 N N . ILE A 1 241 ? -1.097 19.933 -9.102 1.00 98.25 241 ILE A N 1
ATOM 1841 C CA . ILE A 1 241 ? -1.462 18.534 -8.798 1.00 98.25 241 ILE A CA 1
ATOM 1842 C C . ILE A 1 241 ? -1.284 18.206 -7.319 1.00 98.25 241 ILE A C 1
ATOM 1844 O O . ILE A 1 241 ? -2.220 17.723 -6.682 1.00 98.25 241 ILE A O 1
ATOM 1848 N N . LYS A 1 242 ? -0.099 18.464 -6.756 1.00 97.19 242 LYS A N 1
ATOM 1849 C CA . LYS A 1 242 ? 0.229 18.134 -5.364 1.00 97.19 242 LYS A CA 1
ATOM 1850 C C . LYS A 1 242 ? -0.808 18.697 -4.378 1.00 97.19 242 LYS A C 1
ATOM 1852 O O . LYS A 1 242 ? -1.280 17.915 -3.551 1.00 97.19 242 LYS A O 1
ATOM 1857 N N . PRO A 1 243 ? -1.274 19.962 -4.492 1.00 97.81 243 PRO A N 1
ATOM 1858 C CA . PRO A 1 243 ? -2.298 20.489 -3.590 1.00 97.81 243 PRO A CA 1
ATOM 1859 C C . PRO A 1 243 ? -3.611 19.690 -3.615 1.00 97.81 243 PRO A C 1
ATOM 1861 O O . PRO A 1 243 ? -4.260 19.545 -2.580 1.00 97.81 243 PRO A O 1
ATOM 1864 N N . LEU A 1 244 ? -3.993 19.127 -4.770 1.00 97.69 244 LEU A N 1
ATOM 1865 C CA . LEU A 1 244 ? -5.201 18.307 -4.901 1.00 97.69 244 LEU A CA 1
ATOM 1866 C C . LEU A 1 244 ? -5.062 16.965 -4.165 1.00 97.69 244 LEU A C 1
ATOM 1868 O O . LEU A 1 244 ? -6.030 16.494 -3.565 1.00 97.69 244 LEU A O 1
ATOM 1872 N N . PHE A 1 245 ? -3.880 16.348 -4.187 1.00 97.19 245 PHE A N 1
ATOM 1873 C CA . PHE A 1 245 ? -3.624 15.089 -3.478 1.00 97.19 245 PHE A CA 1
ATOM 1874 C C . PHE A 1 245 ? -3.439 15.303 -1.974 1.00 97.19 245 PHE A C 1
ATOM 1876 O O . PHE A 1 245 ? -4.015 14.555 -1.181 1.00 97.19 245 PHE A O 1
ATOM 1883 N N . ASP A 1 246 ? -2.721 16.358 -1.581 1.00 91.50 246 ASP A N 1
ATOM 1884 C CA . ASP A 1 246 ? -2.535 16.743 -0.179 1.00 91.50 246 ASP A CA 1
ATOM 1885 C C . ASP A 1 246 ? -3.885 17.014 0.503 1.00 91.50 246 ASP A C 1
ATOM 1887 O O . ASP A 1 246 ? -4.143 16.518 1.600 1.00 91.50 246 ASP A O 1
ATOM 1891 N N . ALA A 1 247 ? -4.793 17.730 -0.175 1.00 90.88 247 ALA A N 1
ATOM 1892 C CA . ALA A 1 247 ? -6.132 18.028 0.338 1.00 90.88 247 ALA A CA 1
ATOM 1893 C C . ALA A 1 247 ? -6.966 16.768 0.641 1.00 90.88 247 ALA A C 1
ATOM 1895 O O . ALA A 1 247 ? -7.884 16.818 1.459 1.00 90.88 247 ALA A O 1
ATOM 1896 N N . ARG A 1 248 ? -6.645 15.641 -0.005 1.00 94.00 248 ARG A N 1
ATOM 1897 C CA . ARG A 1 248 ? -7.350 14.358 0.128 1.00 94.00 248 ARG A CA 1
ATOM 1898 C C . ARG A 1 248 ? -6.575 13.326 0.949 1.00 94.00 248 ARG A C 1
ATOM 1900 O O . ARG A 1 248 ? -7.101 12.245 1.198 1.00 94.00 248 ARG A O 1
ATOM 1907 N N . TRP A 1 249 ? -5.347 13.641 1.374 1.00 93.56 249 TRP A N 1
ATOM 1908 C CA . TRP A 1 249 ? -4.431 12.684 2.008 1.00 93.56 249 TRP A CA 1
ATOM 1909 C C . TRP A 1 249 ? -4.192 11.427 1.156 1.00 93.56 249 TRP A C 1
ATOM 1911 O O . TRP A 1 249 ? -4.089 10.309 1.667 1.00 93.56 249 TRP A O 1
ATOM 1921 N N . TRP A 1 250 ? -4.127 11.594 -0.166 1.00 96.38 250 TRP A N 1
ATOM 1922 C CA . TRP A 1 250 ? -3.980 10.477 -1.095 1.00 96.38 250 TRP A CA 1
ATOM 1923 C C . TRP A 1 250 ? -2.525 10.214 -1.456 1.00 96.38 250 TRP A C 1
ATOM 1925 O O . TRP A 1 250 ? -1.788 11.108 -1.881 1.00 96.38 250 TRP A O 1
ATOM 1935 N N . LYS A 1 251 ? -2.133 8.943 -1.350 1.00 95.94 251 LYS A N 1
ATOM 1936 C CA . LYS A 1 251 ? -0.825 8.491 -1.812 1.00 95.94 251 LYS A CA 1
ATOM 1937 C C . LYS A 1 251 ? -0.773 8.444 -3.334 1.00 95.94 251 LYS A C 1
ATOM 1939 O O . LYS A 1 251 ? -1.742 8.065 -3.989 1.00 95.94 251 LYS A O 1
ATOM 1944 N N . HIS A 1 252 ? 0.371 8.810 -3.886 1.00 98.31 252 HIS A N 1
ATOM 1945 C CA . HIS A 1 252 ? 0.622 8.853 -5.324 1.00 98.31 252 HIS A CA 1
ATOM 1946 C C . HIS A 1 252 ? 2.128 8.790 -5.587 1.00 98.31 252 HIS A C 1
ATOM 1948 O O . HIS A 1 252 ? 2.925 8.821 -4.648 1.00 98.31 252 HIS A O 1
ATOM 1954 N N . SER A 1 253 ? 2.532 8.688 -6.854 1.00 98.50 253 SER A N 1
ATOM 1955 C CA . SER A 1 253 ? 3.953 8.607 -7.202 1.00 98.50 253 SER A CA 1
ATOM 1956 C C . SER A 1 253 ? 4.407 9.636 -8.225 1.00 98.50 253 SER A C 1
ATOM 1958 O O . SER A 1 253 ? 3.673 9.909 -9.174 1.00 98.50 253 SER A O 1
ATOM 1960 N N . GLN A 1 254 ? 5.668 10.053 -8.129 1.00 98.38 254 GLN A N 1
ATOM 1961 C CA . GLN A 1 254 ? 6.400 10.693 -9.222 1.00 98.38 254 GLN A CA 1
ATOM 1962 C C . GLN A 1 254 ? 7.366 9.691 -9.869 1.00 98.38 254 GLN A C 1
ATOM 1964 O O . GLN A 1 254 ? 8.195 9.093 -9.181 1.00 98.38 254 GLN A O 1
ATOM 1969 N N . ALA A 1 255 ? 7.303 9.543 -11.192 1.00 98.31 255 ALA A N 1
ATOM 1970 C CA . ALA A 1 255 ? 8.367 8.919 -11.970 1.00 98.31 255 ALA A CA 1
ATOM 1971 C C . ALA A 1 255 ? 9.379 10.000 -12.371 1.00 98.31 255 ALA A C 1
ATOM 1973 O O . ALA A 1 255 ? 9.024 10.965 -13.050 1.00 98.31 255 ALA A O 1
ATOM 1974 N N . LEU A 1 256 ? 10.626 9.872 -11.908 1.00 98.12 256 LEU A N 1
ATOM 1975 C CA . LEU A 1 256 ? 11.645 10.910 -12.071 1.00 98.12 256 LEU A CA 1
ATOM 1976 C C . LEU A 1 256 ? 12.882 10.427 -12.808 1.00 98.12 256 LEU A C 1
ATOM 1978 O O . LEU A 1 256 ? 13.414 9.342 -12.557 1.00 98.12 256 LEU A O 1
ATOM 1982 N N . ASN A 1 257 ? 13.362 11.308 -13.679 1.00 97.69 257 ASN A N 1
ATOM 1983 C CA . ASN A 1 257 ? 14.650 11.190 -14.326 1.00 97.69 257 ASN A CA 1
ATOM 1984 C C . ASN A 1 257 ? 15.752 11.783 -13.450 1.00 97.69 257 ASN A C 1
ATOM 1986 O O . ASN A 1 257 ? 15.620 12.902 -12.954 1.00 97.69 257 ASN A O 1
ATOM 1990 N N . SER A 1 258 ? 16.866 11.067 -13.292 1.00 96.81 258 SER A N 1
ATOM 1991 C CA . SER A 1 258 ? 17.970 11.526 -12.435 1.00 96.81 258 SER A CA 1
ATOM 1992 C C . SER A 1 258 ? 18.746 12.717 -13.016 1.00 96.81 258 SER A C 1
ATOM 1994 O O . SER A 1 258 ? 19.429 13.427 -12.271 1.00 96.81 258 SER A O 1
ATOM 1996 N N . ASN A 1 259 ? 18.630 12.964 -14.329 1.00 95.12 259 ASN A N 1
ATOM 1997 C CA . ASN A 1 259 ? 19.378 13.993 -15.055 1.00 95.12 259 ASN A CA 1
ATOM 1998 C C . ASN A 1 259 ? 18.474 14.938 -15.873 1.00 95.12 259 ASN A C 1
ATOM 2000 O O . ASN A 1 259 ? 18.748 15.243 -17.035 1.00 95.12 259 ASN A O 1
ATOM 2004 N N . GLN A 1 260 ? 17.367 15.400 -15.281 1.00 92.75 260 GLN A N 1
ATOM 2005 C CA . GLN A 1 260 ? 16.475 16.381 -15.926 1.00 92.75 260 GLN A CA 1
ATOM 2006 C C . GLN A 1 260 ? 16.090 17.577 -15.045 1.00 92.75 260 GLN A C 1
ATOM 2008 O O . GLN A 1 260 ? 15.297 18.416 -15.460 1.00 92.75 260 GLN A O 1
ATOM 2013 N N . TRP A 1 261 ? 16.704 17.738 -13.871 1.00 94.44 261 TRP A N 1
ATOM 2014 C CA . TRP A 1 261 ? 16.413 18.832 -12.930 1.00 94.44 261 TRP A CA 1
ATOM 2015 C C . TRP A 1 261 ? 16.519 20.245 -13.529 1.00 94.44 261 TRP A C 1
ATOM 2017 O O . TRP A 1 261 ? 15.836 21.159 -13.080 1.00 94.44 261 TRP A O 1
ATOM 2027 N N . GLY A 1 262 ? 17.358 20.434 -14.554 1.00 92.75 262 GLY A N 1
ATOM 2028 C CA . GLY A 1 262 ? 17.533 21.719 -15.243 1.00 92.75 262 GLY A CA 1
ATOM 2029 C C . GLY A 1 262 ? 16.506 22.018 -16.342 1.00 92.75 262 GLY A C 1
ATOM 2030 O O . GLY A 1 262 ? 16.612 23.054 -16.996 1.00 92.75 262 GLY A O 1
ATOM 2031 N N . TYR A 1 263 ? 15.553 21.121 -16.604 1.00 92.44 263 TYR A N 1
ATOM 2032 C CA . TYR A 1 263 ? 14.587 21.292 -17.689 1.00 92.44 263 TYR A CA 1
ATOM 2033 C C . TYR A 1 263 ? 13.532 22.333 -17.303 1.00 92.44 263 TYR A C 1
ATOM 2035 O O . TYR A 1 263 ? 13.162 22.462 -16.137 1.00 92.44 263 TYR A O 1
ATOM 2043 N N . ALA A 1 264 ? 13.013 23.067 -18.293 1.00 93.50 264 ALA A N 1
ATOM 2044 C CA . ALA A 1 264 ? 12.047 24.144 -18.055 1.00 93.50 264 ALA A CA 1
ATOM 2045 C C . ALA A 1 264 ? 10.794 23.659 -17.301 1.00 93.50 264 ALA A C 1
ATOM 2047 O O . ALA A 1 264 ? 10.287 24.360 -16.429 1.00 93.50 264 ALA A O 1
ATOM 2048 N N . GLU A 1 265 ? 10.346 22.431 -17.578 1.00 92.81 265 GLU A N 1
ATOM 2049 C CA . GLU A 1 265 ? 9.190 21.812 -16.920 1.00 92.81 265 GLU A CA 1
ATOM 2050 C C . GLU A 1 265 ? 9.395 21.507 -15.428 1.00 92.81 265 GLU A C 1
ATOM 2052 O O . GLU A 1 265 ? 8.425 21.259 -14.715 1.00 92.81 265 GLU A O 1
ATOM 2057 N N . MET A 1 266 ? 10.637 21.542 -14.934 1.00 93.69 266 MET A N 1
ATOM 2058 C CA . MET A 1 266 ? 10.929 21.376 -13.510 1.00 93.69 266 MET A CA 1
ATOM 2059 C C . MET A 1 266 ? 10.715 22.671 -12.728 1.00 93.69 266 MET A C 1
ATOM 2061 O O . MET A 1 266 ? 10.580 22.626 -11.510 1.00 93.69 266 MET A O 1
ATOM 2065 N N . GLY A 1 267 ? 10.684 23.833 -13.396 1.00 92.56 267 GLY A N 1
ATOM 2066 C CA . GLY A 1 267 ? 10.343 25.120 -12.774 1.00 92.56 267 GLY A CA 1
ATOM 2067 C C . GLY A 1 267 ? 11.205 25.486 -11.563 1.00 92.56 267 GLY A C 1
ATOM 2068 O O . GLY A 1 267 ? 10.704 26.086 -10.610 1.00 92.56 267 GLY A O 1
ATOM 2069 N N . GLY A 1 268 ? 12.479 25.073 -11.572 1.00 93.44 268 GLY A N 1
ATOM 2070 C CA . GLY A 1 268 ? 13.423 25.286 -10.474 1.00 93.44 268 GLY A CA 1
ATOM 2071 C C . GLY A 1 268 ? 13.208 24.392 -9.247 1.00 93.44 268 GLY A C 1
ATOM 2072 O O . GLY A 1 268 ? 13.861 24.623 -8.232 1.00 93.44 268 GLY A O 1
ATOM 2073 N N . VAL A 1 269 ? 12.320 23.393 -9.313 1.00 97.44 269 VAL A N 1
ATOM 2074 C CA . VAL A 1 269 ? 12.174 22.390 -8.251 1.00 97.44 269 VAL A CA 1
ATOM 2075 C C . VAL A 1 269 ? 13.466 21.580 -8.140 1.00 97.44 269 VAL A C 1
ATOM 2077 O O . VAL A 1 269 ? 13.972 21.035 -9.119 1.00 97.44 269 VAL A O 1
ATOM 2080 N N . THR A 1 270 ? 14.000 21.513 -6.925 1.00 97.12 270 THR A N 1
ATOM 2081 C CA . THR A 1 270 ? 15.267 20.847 -6.605 1.00 97.12 270 THR A CA 1
ATOM 2082 C C . THR A 1 270 ? 15.042 19.448 -6.023 1.00 97.12 270 THR A C 1
ATOM 2084 O O . THR A 1 270 ? 13.990 19.200 -5.426 1.00 97.12 270 THR A O 1
ATOM 2087 N N . PRO A 1 271 ? 16.045 18.549 -6.087 1.00 97.94 271 PRO A N 1
ATOM 2088 C CA . PRO A 1 271 ? 15.968 17.247 -5.425 1.00 97.94 271 PRO A CA 1
ATOM 2089 C C . PRO A 1 271 ? 15.637 17.335 -3.933 1.00 97.94 271 PRO A C 1
ATOM 2091 O O . PRO A 1 271 ? 14.814 16.574 -3.443 1.00 97.94 271 PRO A O 1
ATOM 2094 N N . ALA A 1 272 ? 16.203 18.319 -3.225 1.00 97.88 272 ALA A N 1
ATOM 2095 C CA . ALA A 1 272 ? 15.943 18.527 -1.802 1.00 97.88 272 ALA A CA 1
ATOM 2096 C C . ALA A 1 272 ? 14.475 18.890 -1.506 1.00 97.88 272 ALA A C 1
ATOM 2098 O O . ALA A 1 272 ? 13.945 18.507 -0.467 1.00 97.88 272 ALA A O 1
ATOM 2099 N N . GLN A 1 273 ? 13.799 19.606 -2.413 1.00 98.12 273 GLN A N 1
ATOM 2100 C CA . GLN A 1 273 ? 12.364 19.875 -2.270 1.00 98.12 273 GLN A CA 1
ATOM 2101 C C . GLN A 1 273 ? 11.538 18.603 -2.464 1.00 98.12 273 GLN A C 1
ATOM 2103 O O . GLN A 1 273 ? 10.622 18.360 -1.685 1.00 98.12 273 GLN A O 1
ATOM 2108 N N . VAL A 1 274 ? 11.886 17.779 -3.457 1.00 98.44 274 VAL A N 1
ATOM 2109 C CA . VAL A 1 274 ? 11.225 16.483 -3.671 1.00 98.44 274 VAL A CA 1
ATOM 2110 C C . VAL A 1 274 ? 11.455 15.546 -2.486 1.00 98.44 274 VAL A C 1
ATOM 2112 O O . VAL A 1 274 ? 10.516 14.893 -2.046 1.00 98.44 274 VAL A O 1
ATOM 2115 N N . ASP A 1 275 ? 12.666 15.519 -1.925 1.00 98.44 275 ASP A N 1
ATOM 2116 C CA . ASP A 1 275 ? 12.977 14.751 -0.716 1.00 98.44 275 ASP A CA 1
ATOM 2117 C C . ASP A 1 275 ? 12.103 15.181 0.470 1.00 98.44 275 ASP A C 1
ATOM 2119 O O . ASP A 1 275 ? 11.536 14.334 1.158 1.00 98.44 275 ASP A O 1
ATOM 2123 N N . GLY A 1 276 ? 11.891 16.492 0.635 1.00 97.12 276 GLY A N 1
ATOM 2124 C CA . GLY A 1 276 ? 10.930 17.033 1.597 1.00 97.12 276 GLY A CA 1
ATOM 2125 C C . GLY A 1 276 ? 9.505 16.510 1.378 1.00 97.12 276 GLY A C 1
ATOM 2126 O O . GLY A 1 276 ? 8.867 16.072 2.330 1.00 97.12 276 GLY A O 1
ATOM 2127 N N . TRP A 1 277 ? 9.024 16.464 0.131 1.00 97.56 277 TRP A N 1
ATOM 2128 C CA . TRP A 1 277 ? 7.693 15.921 -0.187 1.00 97.56 277 TRP A CA 1
ATOM 2129 C C . TRP A 1 277 ? 7.572 14.419 0.082 1.00 97.56 277 TRP A C 1
ATOM 2131 O O . TRP A 1 277 ? 6.512 13.940 0.476 1.00 97.56 277 TRP A O 1
ATOM 2141 N N . VAL A 1 278 ? 8.650 13.657 -0.106 1.00 96.75 278 VAL A N 1
ATOM 2142 C CA . VAL A 1 278 ? 8.682 12.231 0.246 1.00 96.75 278 VAL A CA 1
ATOM 2143 C C . VAL A 1 278 ? 8.579 12.045 1.762 1.00 96.75 278 VAL A C 1
ATOM 2145 O O . VAL A 1 278 ? 7.847 11.170 2.225 1.00 96.75 278 VAL A O 1
ATOM 2148 N N . GLN A 1 279 ? 9.248 12.892 2.551 1.00 93.12 279 GLN A N 1
ATOM 2149 C CA . GLN A 1 279 ? 9.178 12.851 4.019 1.00 93.12 279 GLN A CA 1
ATOM 2150 C C . GLN A 1 279 ? 7.778 13.167 4.573 1.00 93.12 279 GLN A C 1
ATOM 2152 O O . GLN A 1 279 ? 7.449 12.719 5.671 1.00 93.12 279 GLN A O 1
ATOM 2157 N N . GLU A 1 280 ? 6.934 13.880 3.819 1.00 90.69 280 GLU A N 1
ATOM 2158 C CA . GLU A 1 280 ? 5.521 14.102 4.170 1.00 90.69 280 GLU A CA 1
ATOM 2159 C C . GLU A 1 280 ? 4.697 12.796 4.146 1.00 90.69 280 GLU A C 1
ATOM 2161 O O . GLU A 1 280 ? 3.642 12.717 4.775 1.00 90.69 280 GLU A O 1
ATOM 2166 N N . GLY A 1 281 ? 5.185 11.747 3.470 1.00 88.62 281 GLY A N 1
ATOM 2167 C CA . GLY A 1 281 ? 4.649 10.383 3.551 1.00 88.62 281 GLY A CA 1
ATOM 2168 C C . GLY A 1 281 ? 3.538 10.034 2.554 1.00 88.62 281 GLY A C 1
ATOM 2169 O O . GLY A 1 281 ? 3.038 8.907 2.582 1.00 88.62 281 GLY A O 1
ATOM 2170 N N . LEU A 1 282 ? 3.155 10.964 1.670 1.00 91.00 282 LEU A N 1
ATOM 2171 C CA . LEU A 1 282 ? 2.157 10.731 0.612 1.00 91.00 282 LEU A CA 1
ATOM 2172 C C . LEU A 1 282 ? 2.778 10.438 -0.763 1.00 91.00 282 LEU A C 1
ATOM 2174 O O . LEU A 1 282 ? 2.128 9.812 -1.600 1.00 91.00 282 LEU A O 1
ATOM 2178 N N . LEU A 1 283 ? 4.019 10.871 -0.997 1.00 97.44 283 LEU A N 1
ATOM 2179 C CA . LEU A 1 283 ? 4.694 10.738 -2.285 1.00 97.44 283 LEU A CA 1
ATOM 2180 C C . LEU A 1 283 ? 5.691 9.576 -2.277 1.00 97.44 283 LEU A C 1
ATOM 2182 O O . LEU A 1 283 ? 6.620 9.547 -1.471 1.00 97.44 283 LEU A O 1
ATOM 2186 N N . GLU A 1 284 ? 5.555 8.660 -3.234 1.00 97.62 284 GLU A N 1
ATOM 2187 C CA . GLU A 1 284 ? 6.588 7.671 -3.550 1.00 97.62 284 GLU A CA 1
ATOM 2188 C C . GLU A 1 284 ? 7.316 8.007 -4.860 1.00 97.62 284 GLU A C 1
ATOM 2190 O O . GLU A 1 284 ? 6.763 8.636 -5.763 1.00 97.62 284 GLU A O 1
ATOM 2195 N N . ILE A 1 285 ? 8.565 7.559 -4.983 1.00 98.56 285 ILE A N 1
ATOM 2196 C CA . ILE A 1 285 ? 9.386 7.804 -6.172 1.00 98.56 285 ILE A CA 1
ATOM 2197 C C . ILE A 1 285 ? 9.571 6.510 -6.958 1.00 98.56 285 ILE A C 1
ATOM 2199 O O . ILE A 1 285 ? 9.899 5.459 -6.396 1.00 98.56 285 ILE A O 1
ATOM 2203 N N . TRP A 1 286 ? 9.382 6.614 -8.270 1.00 98.62 286 TRP A N 1
ATOM 2204 C CA . TRP A 1 286 ? 9.720 5.593 -9.253 1.00 98.62 286 TRP A CA 1
ATOM 2205 C C . TRP A 1 286 ? 10.880 6.089 -10.112 1.00 98.62 286 TRP A C 1
ATOM 2207 O O . TRP A 1 286 ? 10.917 7.245 -10.537 1.00 98.62 286 TRP A O 1
ATOM 2217 N N . HIS A 1 287 ? 11.837 5.209 -10.378 1.00 98.62 287 HIS A N 1
ATOM 2218 C CA . HIS A 1 287 ? 12.959 5.523 -11.245 1.00 98.62 287 HIS A CA 1
ATOM 2219 C C . HIS A 1 287 ? 12.500 5.534 -12.707 1.00 98.62 287 HIS A C 1
ATOM 2221 O O . HIS A 1 287 ? 11.921 4.555 -13.178 1.00 98.62 287 HIS A O 1
ATOM 2227 N N . HIS A 1 288 ? 12.764 6.632 -13.419 1.00 97.81 288 HIS A N 1
ATOM 2228 C CA . HIS A 1 288 ? 12.336 6.832 -14.807 1.00 97.81 288 HIS A CA 1
ATOM 2229 C C . HIS A 1 288 ? 13.490 6.828 -15.821 1.00 97.81 288 HIS A C 1
ATOM 2231 O O . HIS A 1 288 ? 13.359 7.385 -16.905 1.00 97.81 288 HIS A O 1
ATOM 2237 N N . ALA A 1 289 ? 14.612 6.180 -15.483 1.00 97.75 289 ALA A N 1
ATOM 2238 C CA . ALA A 1 289 ? 15.904 6.249 -16.179 1.00 97.75 289 ALA A CA 1
ATOM 2239 C C . ALA A 1 289 ? 16.625 7.603 -16.031 1.00 97.75 289 ALA A C 1
ATOM 2241 O O . ALA A 1 289 ? 16.115 8.548 -15.435 1.00 97.75 289 ALA A O 1
ATOM 2242 N N . GLU A 1 290 ? 17.825 7.730 -16.595 1.00 96.88 290 GLU A N 1
ATOM 2243 C CA . GLU A 1 290 ? 18.583 8.992 -16.588 1.00 96.88 290 GLU A CA 1
ATOM 2244 C C . GLU A 1 290 ? 17.821 10.155 -17.258 1.00 96.88 290 GLU A C 1
ATOM 2246 O O . GLU A 1 290 ? 17.814 11.274 -16.745 1.00 96.88 290 GLU A O 1
ATOM 2251 N N . ASN A 1 291 ? 17.194 9.891 -18.408 1.00 93.56 291 ASN A N 1
ATOM 2252 C CA . ASN A 1 291 ? 16.445 10.834 -19.248 1.00 93.56 291 ASN A CA 1
ATOM 2253 C C . ASN A 1 291 ? 15.625 10.065 -20.310 1.00 93.56 291 ASN A C 1
ATOM 2255 O O . ASN A 1 291 ? 15.786 8.857 -20.471 1.00 93.56 291 ASN A O 1
ATOM 2259 N N . HIS A 1 292 ? 14.820 10.783 -21.099 1.00 93.50 292 HIS A N 1
ATOM 2260 C CA . HIS A 1 292 ? 14.010 10.254 -22.214 1.00 93.50 292 HIS A CA 1
ATOM 2261 C C . HIS A 1 292 ? 14.775 9.930 -23.516 1.00 93.50 292 HIS A C 1
ATOM 2263 O O . HIS A 1 292 ? 14.178 9.853 -24.591 1.00 93.50 292 HIS A O 1
ATOM 2269 N N . SER A 1 293 ? 16.096 9.759 -23.471 1.00 94.25 293 SER A N 1
ATOM 2270 C CA . SER A 1 293 ? 16.851 9.375 -24.675 1.00 94.25 293 SER A CA 1
ATOM 2271 C C . SER A 1 293 ? 16.972 7.854 -24.794 1.00 94.25 293 SER A C 1
ATOM 2273 O O . SER A 1 293 ? 16.807 7.125 -23.820 1.00 94.25 293 SER A O 1
ATOM 2275 N N . ASP A 1 294 ? 17.274 7.365 -25.993 1.00 94.25 294 ASP A N 1
ATOM 2276 C CA . ASP A 1 294 ? 17.465 5.935 -26.238 1.00 94.25 294 ASP A CA 1
ATOM 2277 C C . ASP A 1 294 ? 18.851 5.431 -25.798 1.00 94.25 294 ASP A C 1
ATOM 2279 O O . ASP A 1 294 ? 19.812 6.197 -25.703 1.00 94.25 294 ASP A O 1
ATOM 2283 N N . ALA A 1 295 ? 18.960 4.124 -25.576 1.00 90.25 295 ALA A N 1
ATOM 2284 C CA . ALA A 1 295 ? 20.184 3.425 -25.217 1.00 90.25 295 ALA A CA 1
ATOM 2285 C C . ALA A 1 295 ? 20.544 2.409 -26.308 1.00 90.25 295 ALA A C 1
ATOM 2287 O O . ALA A 1 295 ? 19.995 1.311 -26.358 1.00 90.25 295 ALA A O 1
ATOM 2288 N N . THR A 1 296 ? 21.480 2.775 -27.182 1.00 89.12 296 THR A N 1
ATOM 2289 C CA . THR A 1 296 ? 21.867 1.961 -28.349 1.00 89.12 296 THR A CA 1
ATOM 2290 C C . THR A 1 296 ? 23.045 1.020 -28.082 1.00 89.12 296 THR A C 1
ATOM 2292 O O . THR A 1 296 ? 23.488 0.314 -28.985 1.00 89.12 296 THR A O 1
ATOM 2295 N N . THR A 1 297 ? 23.577 1.001 -26.859 1.00 82.50 297 THR A N 1
ATOM 2296 C CA . THR A 1 297 ? 24.667 0.115 -26.430 1.00 82.50 297 THR A CA 1
ATOM 2297 C C . THR A 1 297 ? 24.407 -0.385 -25.011 1.00 82.50 297 THR A C 1
ATOM 2299 O O . THR A 1 297 ? 23.656 0.232 -24.255 1.00 82.50 297 THR A O 1
ATOM 2302 N N . VAL A 1 298 ? 25.051 -1.490 -24.626 1.00 82.31 298 VAL A N 1
ATOM 2303 C CA . VAL A 1 298 ? 24.941 -2.039 -23.262 1.00 82.31 298 VAL A CA 1
ATOM 2304 C C . VAL A 1 298 ? 25.460 -1.053 -22.213 1.00 82.31 298 VAL A C 1
ATOM 2306 O O . VAL A 1 298 ? 24.793 -0.839 -21.211 1.00 82.31 298 VAL A O 1
ATOM 2309 N N . SER A 1 299 ? 26.577 -0.371 -22.478 1.00 79.12 299 SER A N 1
ATOM 2310 C CA . SER A 1 299 ? 27.111 0.648 -21.563 1.00 79.12 299 SER A CA 1
ATOM 2311 C C . SER A 1 299 ? 26.133 1.814 -21.353 1.00 79.12 299 SER A C 1
ATOM 2313 O O . SER A 1 299 ? 25.964 2.280 -20.229 1.00 79.12 299 SER A O 1
ATOM 2315 N N . LEU A 1 300 ? 25.412 2.243 -22.399 1.00 84.00 300 LEU A N 1
ATOM 2316 C CA . LEU A 1 300 ? 24.360 3.250 -22.235 1.00 84.00 300 LEU A CA 1
ATOM 2317 C C . LEU A 1 300 ? 23.173 2.719 -21.424 1.00 84.00 300 LEU A C 1
ATOM 2319 O O . LEU A 1 300 ? 22.560 3.491 -20.694 1.00 84.00 300 LEU A O 1
ATOM 2323 N N . LEU A 1 301 ? 22.833 1.432 -21.532 1.00 89.50 301 LEU A N 1
ATOM 2324 C CA . LEU A 1 301 ? 21.800 0.826 -20.685 1.00 89.50 301 LEU A CA 1
ATOM 2325 C C . LEU A 1 301 ? 22.214 0.815 -19.211 1.00 89.50 301 LEU A C 1
ATOM 2327 O O . LEU A 1 301 ? 21.409 1.189 -18.363 1.00 89.50 301 LEU A O 1
ATOM 2331 N N . GLU A 1 302 ? 23.456 0.438 -18.907 1.00 88.50 302 GLU A N 1
ATOM 2332 C CA . GLU A 1 302 ? 23.997 0.456 -17.541 1.00 88.50 302 GLU A CA 1
ATOM 2333 C C . GLU A 1 302 ? 23.966 1.871 -16.950 1.00 88.50 302 GLU A C 1
ATOM 2335 O O . GLU A 1 302 ? 23.420 2.069 -15.864 1.00 88.50 302 GLU A O 1
ATOM 2340 N N . GLN A 1 303 ? 24.419 2.875 -17.706 1.00 88.62 303 GLN A N 1
ATOM 2341 C CA . GLN A 1 303 ? 24.339 4.278 -17.295 1.00 88.62 303 GLN A CA 1
ATOM 2342 C C . GLN A 1 303 ? 22.890 4.709 -17.003 1.00 88.62 303 GLN A C 1
ATOM 2344 O O . GLN A 1 303 ? 22.594 5.316 -15.973 1.00 88.62 303 GLN A O 1
ATOM 2349 N N . ARG A 1 304 ? 21.962 4.390 -17.913 1.00 94.06 304 ARG A N 1
ATOM 2350 C CA . ARG A 1 304 ? 20.577 4.886 -17.870 1.00 94.06 304 ARG A CA 1
ATOM 2351 C C . ARG A 1 304 ? 19.657 4.133 -16.919 1.00 94.06 304 ARG A C 1
ATOM 2353 O O . ARG A 1 304 ? 18.559 4.626 -16.675 1.00 94.06 304 ARG A O 1
ATOM 2360 N N . ILE A 1 305 ? 20.030 2.938 -16.466 1.00 95.69 305 ILE A N 1
ATOM 2361 C CA . ILE A 1 305 ? 19.184 2.082 -15.618 1.00 95.69 305 ILE A CA 1
ATOM 2362 C C . ILE A 1 305 ? 19.821 1.865 -14.245 1.00 95.69 305 ILE A C 1
ATOM 2364 O O . ILE A 1 305 ? 19.108 1.876 -13.242 1.00 95.69 305 ILE A O 1
ATOM 2368 N N . VAL A 1 306 ? 21.137 1.664 -14.187 1.00 93.88 306 VAL A N 1
ATOM 2369 C CA . VAL A 1 306 ? 21.842 1.281 -12.959 1.00 93.88 306 VAL A CA 1
ATOM 2370 C C . VAL A 1 306 ? 22.481 2.499 -12.306 1.00 93.88 306 VAL A C 1
ATOM 2372 O O . VAL A 1 306 ? 22.131 2.853 -11.182 1.00 93.88 306 VAL A O 1
ATOM 2375 N N . GLU A 1 307 ? 23.365 3.199 -13.017 1.00 92.94 307 GLU A N 1
ATOM 2376 C CA . GLU A 1 307 ? 24.068 4.363 -12.456 1.00 92.94 307 GLU A CA 1
ATOM 2377 C C . GLU A 1 307 ? 23.099 5.513 -12.146 1.00 92.94 307 GLU A C 1
ATOM 2379 O O . GLU A 1 307 ? 23.223 6.213 -11.134 1.00 92.94 307 GLU A O 1
ATOM 2384 N N . SER A 1 308 ? 22.077 5.687 -12.986 1.00 97.75 308 SER A N 1
ATOM 2385 C CA . SER A 1 308 ? 21.034 6.691 -12.784 1.00 97.75 308 SER A CA 1
ATOM 2386 C C . SER A 1 308 ? 20.141 6.405 -11.575 1.00 97.75 308 SER A C 1
ATOM 2388 O O . SER A 1 308 ? 19.684 7.357 -10.943 1.00 97.75 308 SER A O 1
ATOM 2390 N N . LEU A 1 309 ? 19.917 5.132 -11.223 1.00 98.25 309 LEU A N 1
ATOM 2391 C CA . LEU A 1 309 ? 19.185 4.752 -10.014 1.00 98.25 309 LEU A CA 1
ATOM 2392 C C . LEU A 1 309 ? 19.970 5.171 -8.769 1.00 98.25 309 LEU A C 1
ATOM 2394 O O . LEU A 1 309 ? 19.408 5.807 -7.880 1.00 98.25 309 LEU A O 1
ATOM 2398 N N . GLU A 1 310 ? 21.267 4.864 -8.722 1.00 97.12 310 GLU A N 1
ATOM 2399 C CA . GLU A 1 310 ? 22.132 5.267 -7.607 1.00 97.12 310 GLU A CA 1
ATOM 2400 C C . GLU A 1 310 ? 22.242 6.792 -7.505 1.00 97.12 310 GLU A C 1
ATOM 2402 O O . GLU A 1 310 ? 22.139 7.369 -6.419 1.00 97.12 310 GLU A O 1
ATOM 2407 N N . THR A 1 311 ? 22.325 7.467 -8.653 1.00 98.06 311 THR A N 1
ATOM 2408 C CA . THR A 1 311 ? 22.246 8.929 -8.726 1.00 98.06 311 THR A CA 1
ATOM 2409 C C . THR A 1 311 ? 20.938 9.437 -8.115 1.00 98.06 311 THR A C 1
ATOM 2411 O O . THR A 1 311 ? 20.974 10.296 -7.234 1.00 98.06 311 THR A O 1
ATOM 2414 N N . LEU A 1 312 ? 19.786 8.889 -8.509 1.00 98.38 312 LEU A N 1
ATOM 2415 C CA . LEU A 1 312 ? 18.488 9.319 -7.984 1.00 98.38 312 LEU A CA 1
ATOM 2416 C C . LEU A 1 312 ? 18.342 9.040 -6.477 1.00 98.38 312 LEU A C 1
ATOM 2418 O O . LEU A 1 312 ? 17.849 9.897 -5.746 1.00 98.38 312 LEU A O 1
ATOM 2422 N N . ARG A 1 313 ? 18.833 7.891 -5.989 1.00 98.31 313 ARG A N 1
ATOM 2423 C CA . ARG A 1 313 ? 18.867 7.549 -4.554 1.00 98.31 313 ARG A CA 1
ATOM 2424 C C . ARG A 1 313 ? 19.695 8.546 -3.746 1.00 98.31 313 ARG A C 1
ATOM 2426 O O . ARG A 1 313 ? 19.282 8.947 -2.665 1.00 98.31 313 ARG A O 1
ATOM 2433 N N . SER A 1 314 ? 20.836 8.987 -4.278 1.00 98.06 314 SER A N 1
ATOM 2434 C CA . SER A 1 314 ? 21.660 10.015 -3.624 1.00 98.06 314 SER A CA 1
ATOM 2435 C C . SER A 1 314 ? 21.018 11.406 -3.629 1.00 98.06 314 SER A C 1
ATOM 2437 O O . SER A 1 314 ? 21.231 12.190 -2.707 1.00 98.06 314 SER A O 1
ATOM 2439 N N . GLN A 1 315 ? 20.228 11.712 -4.660 1.00 98.25 315 GLN A N 1
ATOM 2440 C CA . GLN A 1 315 ? 19.530 12.986 -4.815 1.00 98.25 315 GLN A CA 1
ATOM 2441 C C . GLN A 1 315 ? 18.304 13.095 -3.894 1.00 98.25 315 GLN A C 1
ATOM 2443 O O . GLN A 1 315 ? 17.977 14.199 -3.459 1.00 98.25 315 GLN A O 1
ATOM 2448 N N . ILE A 1 316 ? 17.640 11.969 -3.606 1.00 98.38 316 ILE A N 1
ATOM 2449 C CA . ILE A 1 316 ? 16.402 11.884 -2.814 1.00 98.38 316 ILE A CA 1
ATOM 2450 C C . ILE A 1 316 ? 16.552 10.782 -1.741 1.00 98.38 316 ILE A C 1
ATOM 2452 O O . ILE A 1 316 ? 15.939 9.716 -1.849 1.00 98.38 316 ILE A O 1
ATOM 2456 N N . PRO A 1 317 ? 17.404 10.986 -0.719 1.00 97.44 317 PRO A N 1
ATOM 2457 C CA . PRO A 1 317 ? 17.793 9.940 0.234 1.00 97.44 317 PRO A CA 1
ATOM 2458 C C . PRO A 1 317 ? 16.650 9.408 1.112 1.00 97.44 317 PRO A C 1
ATOM 2460 O O . PRO A 1 317 ? 16.770 8.321 1.676 1.00 97.44 317 PRO A O 1
ATOM 2463 N N . SER A 1 318 ? 15.546 10.145 1.244 1.00 96.69 318 SER A N 1
ATOM 2464 C CA . SER A 1 318 ? 14.361 9.716 1.996 1.00 96.69 318 SER A CA 1
ATOM 2465 C C . SER A 1 318 ? 13.487 8.741 1.204 1.00 96.69 318 SER A C 1
ATOM 2467 O O . SER A 1 318 ? 12.656 8.043 1.788 1.00 96.69 318 SER A O 1
ATOM 2469 N N . ALA A 1 319 ? 13.654 8.676 -0.121 1.00 96.75 319 ALA A N 1
ATOM 2470 C CA . ALA A 1 319 ? 12.874 7.797 -0.976 1.00 96.75 319 ALA A CA 1
ATOM 2471 C C . ALA A 1 319 ? 13.442 6.378 -0.999 1.00 96.75 319 ALA A C 1
ATOM 2473 O O . ALA A 1 319 ? 14.612 6.151 -1.303 1.00 96.75 319 ALA A O 1
ATOM 2474 N N . VAL A 1 320 ? 12.568 5.392 -0.787 1.00 94.94 320 VAL A N 1
ATOM 2475 C CA . VAL A 1 320 ? 12.891 3.998 -1.098 1.00 94.94 320 VAL A CA 1
ATOM 2476 C C . VAL A 1 320 ? 12.425 3.684 -2.515 1.00 94.94 320 VAL A C 1
ATOM 2478 O O . VAL A 1 320 ? 11.235 3.499 -2.771 1.00 94.94 320 VAL A O 1
ATOM 2481 N N . ILE A 1 321 ? 13.383 3.667 -3.442 1.00 98.00 321 ILE A N 1
ATOM 2482 C CA . ILE A 1 321 ? 13.135 3.525 -4.880 1.00 98.00 321 ILE A CA 1
ATOM 2483 C C . ILE A 1 321 ? 13.251 2.048 -5.268 1.00 98.00 321 ILE A C 1
ATOM 2485 O O . ILE A 1 321 ? 14.355 1.517 -5.421 1.00 98.00 321 ILE A O 1
ATOM 2489 N N . ASP A 1 322 ? 12.090 1.407 -5.398 1.00 97.50 322 ASP A N 1
ATOM 2490 C CA . ASP A 1 322 ? 11.925 -0.021 -5.705 1.00 97.50 322 ASP A CA 1
ATOM 2491 C C . ASP A 1 322 ? 11.429 -0.276 -7.136 1.00 97.50 322 ASP A C 1
ATOM 2493 O O . ASP A 1 322 ? 11.525 -1.394 -7.639 1.00 97.50 322 ASP A O 1
ATOM 2497 N N . GLY A 1 323 ? 10.840 0.739 -7.762 1.00 97.69 323 GLY A N 1
ATOM 2498 C CA . GLY A 1 323 ? 10.087 0.641 -9.000 1.00 97.69 323 GLY A CA 1
ATOM 2499 C C . GLY A 1 323 ? 10.787 1.296 -10.172 1.00 97.69 323 GLY A C 1
ATOM 2500 O O . GLY A 1 323 ? 11.282 2.417 -10.051 1.00 97.69 323 GLY A O 1
ATOM 2501 N N . PHE A 1 324 ? 10.756 0.627 -11.323 1.00 98.25 324 PHE A N 1
ATOM 2502 C CA . PHE A 1 324 ? 11.149 1.210 -12.603 1.00 98.25 324 PHE A CA 1
ATOM 2503 C C . PHE A 1 324 ? 9.926 1.530 -13.466 1.00 98.25 324 PHE A C 1
ATOM 2505 O O . PHE A 1 324 ? 9.096 0.658 -13.757 1.00 98.25 324 PHE A O 1
ATOM 2512 N N . ALA A 1 325 ? 9.824 2.779 -13.907 1.00 98.00 325 ALA A N 1
ATOM 2513 C CA . ALA A 1 325 ? 8.886 3.210 -14.930 1.00 98.00 325 ALA A CA 1
ATOM 2514 C C . ALA A 1 325 ? 9.655 3.430 -16.239 1.00 98.00 325 ALA A C 1
ATOM 2516 O O . ALA A 1 325 ? 10.483 4.333 -16.286 1.00 98.00 325 ALA A O 1
ATOM 2517 N N . PRO A 1 326 ? 9.434 2.638 -17.299 1.00 95.75 326 PRO A N 1
ATOM 2518 C CA . PRO A 1 326 ? 10.172 2.821 -18.540 1.00 95.75 326 PRO A CA 1
ATOM 2519 C C . PRO A 1 326 ? 9.775 4.133 -19.236 1.00 95.75 326 PRO A C 1
ATOM 2521 O O . PRO A 1 326 ? 8.580 4.334 -19.493 1.00 95.75 326 PRO A O 1
ATOM 2524 N N . PRO A 1 327 ? 10.742 5.012 -19.564 1.00 94.19 327 PRO A N 1
ATOM 2525 C CA . PRO A 1 327 ? 10.467 6.210 -20.345 1.00 94.19 327 PRO A CA 1
ATOM 2526 C C . PRO A 1 327 ? 10.082 5.848 -21.778 1.00 94.19 327 PRO A C 1
ATOM 2528 O O . PRO A 1 327 ? 10.535 4.847 -22.340 1.00 94.19 327 PRO A O 1
ATOM 2531 N N . GLY A 1 328 ? 9.256 6.695 -22.389 1.00 90.62 328 GLY A N 1
ATOM 2532 C CA . GLY A 1 328 ? 9.046 6.654 -23.831 1.00 90.62 328 GLY A CA 1
ATOM 2533 C C . GLY A 1 328 ? 10.325 7.087 -24.546 1.00 90.62 328 GLY A C 1
ATOM 2534 O O . GLY A 1 328 ? 10.754 8.229 -24.382 1.00 90.62 328 GLY A O 1
ATOM 2535 N N . VAL A 1 329 ? 10.920 6.183 -25.327 1.00 90.12 329 VAL A N 1
ATOM 2536 C CA . VAL A 1 329 ? 12.160 6.415 -26.086 1.00 90.12 329 VAL A CA 1
ATOM 2537 C C . VAL A 1 329 ? 11.975 6.014 -27.553 1.00 90.12 329 VAL A C 1
ATOM 2539 O O . VAL A 1 329 ? 11.279 5.046 -27.861 1.00 90.12 329 VAL A O 1
ATOM 2542 N N . GLY A 1 330 ? 12.589 6.765 -28.470 1.00 82.31 330 GLY A N 1
ATOM 2543 C CA . GLY A 1 330 ? 12.643 6.414 -29.896 1.00 82.31 330 GLY A CA 1
ATOM 2544 C C . GLY A 1 330 ? 13.813 5.480 -30.234 1.00 82.31 330 GLY A C 1
ATOM 2545 O O . GLY A 1 330 ? 14.559 5.074 -29.353 1.00 82.31 330 GLY A O 1
ATOM 2546 N N . GLY A 1 331 ? 14.025 5.176 -31.517 1.00 88.75 331 GLY A N 1
ATOM 2547 C CA . GLY A 1 331 ? 15.243 4.494 -31.981 1.00 88.75 331 GLY A CA 1
ATOM 2548 C C . GLY A 1 331 ? 15.244 2.972 -31.793 1.00 88.75 331 GLY A C 1
ATOM 2549 O O . GLY A 1 331 ? 14.343 2.290 -32.268 1.00 88.75 331 GLY A O 1
ATOM 2550 N N . SER A 1 332 ? 16.297 2.446 -31.161 1.00 84.69 332 SER A N 1
ATOM 2551 C CA . SER A 1 332 ? 16.480 1.020 -30.839 1.00 84.69 332 SER A CA 1
ATOM 2552 C C . SER A 1 332 ? 15.620 0.543 -29.666 1.00 84.69 332 SER A C 1
ATOM 2554 O O . SER A 1 332 ? 15.556 -0.659 -29.400 1.00 84.69 332 SER A O 1
ATOM 2556 N N . SER A 1 333 ? 14.981 1.483 -28.964 1.00 90.38 333 SER A N 1
ATOM 2557 C CA . SER A 1 333 ? 14.074 1.230 -27.850 1.00 90.38 333 SER A CA 1
ATOM 2558 C C . SER A 1 333 ? 14.704 0.346 -26.777 1.00 90.38 333 SER A C 1
ATOM 2560 O O . SER A 1 333 ? 14.173 -0.707 -26.412 1.00 90.38 333 SER A O 1
ATOM 2562 N N . TYR A 1 334 ? 15.860 0.798 -26.285 1.00 93.25 334 TYR A N 1
ATOM 2563 C CA . TYR A 1 334 ? 16.680 0.111 -25.286 1.00 93.25 334 TYR A CA 1
ATOM 2564 C C . TYR A 1 334 ? 17.086 -1.292 -25.756 1.00 93.25 334 TYR A C 1
ATOM 2566 O O . TYR A 1 334 ? 16.899 -2.283 -25.047 1.00 93.25 334 TYR A O 1
ATOM 2574 N N . LEU A 1 335 ? 17.622 -1.375 -26.979 1.00 88.62 335 LEU A N 1
ATOM 2575 C CA . LEU A 1 335 ? 18.041 -2.627 -27.621 1.00 88.62 335 LEU A CA 1
ATOM 2576 C C . LEU A 1 335 ? 16.930 -3.692 -27.651 1.00 88.62 335 LEU A C 1
ATOM 2578 O O . LEU A 1 335 ? 17.154 -4.860 -27.330 1.00 88.62 335 LEU A O 1
ATOM 2582 N N . GLY A 1 336 ? 15.721 -3.278 -28.036 1.00 89.31 336 GLY A N 1
ATOM 2583 C CA . GLY A 1 336 ? 14.570 -4.166 -28.207 1.00 89.31 336 GLY A CA 1
ATOM 2584 C C . GLY A 1 336 ? 13.733 -4.410 -26.950 1.00 89.31 336 GLY A C 1
ATOM 2585 O O . GLY A 1 336 ? 12.783 -5.188 -27.013 1.00 89.31 336 GLY A O 1
ATOM 2586 N N . PHE A 1 337 ? 14.023 -3.746 -25.825 1.00 93.56 337 PHE A N 1
ATOM 2587 C CA . PHE A 1 337 ? 13.178 -3.833 -24.627 1.00 93.56 337 PHE A CA 1
ATOM 2588 C C . PHE A 1 337 ? 11.787 -3.230 -24.844 1.00 93.56 337 PHE A C 1
ATOM 2590 O O . PHE A 1 337 ? 10.821 -3.710 -24.256 1.00 93.56 337 PHE A O 1
ATOM 2597 N N . ASN A 1 338 ? 11.665 -2.203 -25.697 1.00 93.62 338 ASN A N 1
ATOM 2598 C CA . ASN A 1 338 ? 10.377 -1.644 -26.135 1.00 93.62 338 ASN A CA 1
ATOM 2599 C C . ASN A 1 338 ? 9.434 -1.279 -24.971 1.00 93.62 338 ASN A C 1
ATOM 2601 O O . ASN A 1 338 ? 8.227 -1.509 -25.025 1.00 93.62 338 ASN A O 1
ATOM 2605 N N . GLY A 1 339 ? 10.005 -0.751 -23.883 1.00 93.38 339 GLY A N 1
ATOM 2606 C CA . GLY A 1 339 ? 9.270 -0.391 -22.670 1.00 93.38 339 GLY A CA 1
ATOM 2607 C C . GLY A 1 339 ? 8.669 -1.581 -21.907 1.00 93.38 339 GLY A C 1
ATOM 2608 O O . GLY A 1 339 ? 7.766 -1.390 -21.096 1.00 93.38 339 GLY A O 1
ATOM 2609 N N . GLY A 1 340 ? 9.135 -2.806 -22.157 1.00 94.06 340 GLY A N 1
ATOM 2610 C CA . GLY A 1 340 ? 8.597 -4.005 -21.523 1.00 94.06 340 GLY A CA 1
ATOM 2611 C C . GLY A 1 340 ? 7.194 -4.331 -22.028 1.00 94.06 340 GLY A C 1
ATOM 2612 O O . GLY A 1 340 ? 6.284 -4.545 -21.232 1.00 94.06 340 GLY A O 1
ATOM 2613 N N . ASN A 1 341 ? 6.997 -4.311 -23.348 1.00 93.69 341 ASN A N 1
ATOM 2614 C CA . ASN A 1 341 ? 5.711 -4.599 -23.997 1.00 93.69 341 ASN A CA 1
ATOM 2615 C C . ASN A 1 341 ? 5.358 -6.099 -24.079 1.00 93.69 341 ASN A C 1
ATOM 2617 O O . ASN A 1 341 ? 4.342 -6.468 -24.661 1.00 93.69 341 ASN A O 1
ATOM 2621 N N . SER A 1 342 ? 6.189 -6.968 -23.514 1.00 92.69 342 SER A N 1
ATOM 2622 C CA . SER A 1 342 ? 5.976 -8.412 -23.409 1.00 92.69 342 SER A CA 1
ATOM 2623 C C . SER A 1 342 ? 6.650 -8.930 -22.141 1.00 92.69 342 SER A C 1
ATOM 2625 O O . SER A 1 342 ? 7.529 -8.262 -21.588 1.00 92.69 342 SER A O 1
ATOM 2627 N N . ALA A 1 343 ? 6.250 -10.112 -21.668 1.00 87.12 343 ALA A N 1
ATOM 2628 C CA . ALA A 1 343 ? 6.933 -10.750 -20.545 1.00 87.12 343 ALA A CA 1
ATOM 2629 C C . ALA A 1 343 ? 8.381 -11.102 -20.933 1.00 87.12 343 ALA A C 1
ATOM 2631 O O . ALA A 1 343 ? 9.306 -10.882 -20.155 1.00 87.12 343 ALA A O 1
ATOM 2632 N N . GLU A 1 344 ? 8.565 -11.558 -22.172 1.00 86.19 344 GLU A N 1
ATOM 2633 C CA . GLU A 1 344 ? 9.830 -11.932 -22.805 1.00 86.19 344 GLU A CA 1
ATOM 2634 C C . GLU A 1 344 ? 10.837 -10.788 -22.790 1.00 86.19 344 GLU A C 1
ATOM 2636 O O . GLU A 1 344 ? 12.001 -10.993 -22.439 1.00 86.19 344 GLU A O 1
ATOM 2641 N N . ALA A 1 345 ? 10.391 -9.556 -23.049 1.00 87.81 345 ALA A N 1
ATOM 2642 C CA . ALA A 1 345 ? 11.266 -8.391 -23.026 1.00 87.81 345 ALA A CA 1
ATOM 2643 C C . ALA A 1 345 ? 12.032 -8.244 -21.696 1.00 87.81 345 ALA A C 1
ATOM 2645 O O . ALA A 1 345 ? 13.184 -7.804 -21.705 1.00 87.81 345 ALA A O 1
ATOM 2646 N N . PHE A 1 346 ? 11.445 -8.647 -20.564 1.00 88.06 346 PHE A N 1
ATOM 2647 C CA . PHE A 1 346 ? 12.083 -8.535 -19.251 1.00 88.06 346 PHE A CA 1
ATOM 2648 C C . PHE A 1 346 ? 13.212 -9.546 -19.010 1.00 88.06 346 PHE A C 1
ATOM 2650 O O . PHE A 1 346 ? 14.104 -9.258 -18.216 1.00 88.06 346 PHE A O 1
ATOM 2657 N N . PHE A 1 347 ? 13.223 -10.696 -19.687 1.00 82.19 347 PHE A N 1
ATOM 2658 C CA . PHE A 1 347 ? 14.257 -11.719 -19.482 1.00 82.19 347 PHE A CA 1
ATOM 2659 C C . PHE A 1 347 ? 15.158 -11.946 -20.703 1.00 82.19 347 PHE A C 1
ATOM 2661 O O . PHE A 1 347 ? 16.336 -12.281 -20.542 1.00 82.19 347 PHE A O 1
ATOM 2668 N N . GLU A 1 348 ? 14.670 -11.696 -21.917 1.00 82.56 348 GLU A N 1
ATOM 2669 C CA . GLU A 1 348 ? 15.437 -11.874 -23.153 1.00 82.56 348 GLU A CA 1
ATOM 2670 C C . GLU A 1 348 ? 16.327 -10.665 -23.469 1.00 82.56 348 GLU A C 1
ATOM 2672 O O . GLU A 1 348 ? 17.456 -10.835 -23.944 1.00 82.56 348 GLU A O 1
ATOM 2677 N N . THR A 1 349 ? 15.902 -9.446 -23.121 1.00 86.06 349 THR A N 1
ATOM 2678 C CA . THR A 1 349 ? 16.694 -8.235 -23.393 1.00 86.06 349 THR A CA 1
ATOM 2679 C C . THR A 1 349 ? 17.673 -7.898 -22.271 1.00 86.06 349 THR A C 1
ATOM 2681 O O . THR A 1 349 ? 17.466 -8.227 -21.102 1.00 86.06 349 THR A O 1
ATOM 2684 N N . VAL A 1 350 ? 18.764 -7.209 -22.623 1.00 86.00 350 VAL A N 1
ATOM 2685 C CA . VAL A 1 350 ? 19.736 -6.714 -21.635 1.00 86.00 350 VAL A CA 1
ATOM 2686 C C . VAL A 1 350 ? 19.086 -5.693 -20.700 1.00 86.00 350 VAL A C 1
ATOM 2688 O O . VAL A 1 350 ? 19.265 -5.789 -19.490 1.00 86.00 350 VAL A O 1
ATOM 2691 N N . ALA A 1 351 ? 18.289 -4.763 -21.236 1.00 90.50 351 ALA A N 1
ATOM 2692 C CA . ALA A 1 351 ? 17.628 -3.743 -20.426 1.00 90.50 351 ALA A CA 1
ATOM 2693 C C . ALA A 1 351 ? 16.645 -4.360 -19.422 1.00 90.50 351 ALA A C 1
ATOM 2695 O O . ALA A 1 351 ? 16.654 -3.985 -18.255 1.00 90.50 351 ALA A O 1
ATOM 2696 N N . GLY A 1 352 ? 15.847 -5.343 -19.855 1.00 92.44 352 GLY A N 1
ATOM 2697 C CA . GLY A 1 352 ? 14.918 -6.067 -18.989 1.00 92.44 352 GLY A CA 1
ATOM 2698 C C . GLY A 1 352 ? 15.615 -6.722 -17.797 1.00 92.44 352 GLY A C 1
ATOM 2699 O O . GLY A 1 352 ? 15.186 -6.541 -16.656 1.00 92.44 352 GLY A O 1
ATOM 2700 N N . ARG A 1 353 ? 16.744 -7.400 -18.045 1.00 89.31 353 ARG A N 1
ATOM 2701 C CA . ARG A 1 353 ? 17.539 -8.025 -16.980 1.00 89.31 353 ARG A CA 1
ATOM 2702 C C . ARG A 1 353 ? 18.125 -6.999 -16.014 1.00 89.31 353 ARG A C 1
ATOM 2704 O O . ARG A 1 353 ? 17.979 -7.187 -14.814 1.00 89.31 353 ARG A O 1
ATOM 2711 N N . LEU A 1 354 ? 18.700 -5.902 -16.517 1.00 91.31 354 LEU A N 1
ATOM 2712 C CA . LEU A 1 354 ? 19.205 -4.812 -15.669 1.00 91.31 354 LEU A CA 1
ATOM 2713 C C . LEU A 1 354 ? 18.085 -4.195 -14.817 1.00 91.31 354 LEU A C 1
ATOM 2715 O O . LEU A 1 354 ? 18.273 -3.909 -13.638 1.00 91.31 354 LEU A O 1
ATOM 2719 N N . ILE A 1 355 ? 16.889 -4.020 -15.382 1.00 95.31 355 ILE A N 1
ATOM 2720 C CA . ILE A 1 355 ? 15.740 -3.505 -14.632 1.00 95.31 355 ILE A CA 1
ATOM 2721 C C . ILE A 1 355 ? 15.391 -4.450 -13.481 1.00 95.31 355 ILE A C 1
ATOM 2723 O O . ILE A 1 355 ? 15.299 -3.988 -12.345 1.00 95.31 355 ILE A O 1
ATOM 2727 N N . LEU A 1 356 ? 15.232 -5.749 -13.750 1.00 92.19 356 LEU A N 1
ATOM 2728 C CA . LEU A 1 356 ? 14.866 -6.734 -12.726 1.00 92.19 356 LEU A CA 1
ATOM 2729 C C . LEU A 1 356 ? 15.976 -6.969 -11.691 1.00 92.19 356 LEU A C 1
ATOM 2731 O O . LEU A 1 356 ? 15.675 -7.244 -10.532 1.00 92.19 356 LEU A O 1
ATOM 2735 N N . GLU A 1 357 ? 17.242 -6.823 -12.074 1.00 90.19 357 GLU A N 1
ATOM 2736 C CA . GLU A 1 357 ? 18.385 -6.945 -11.164 1.00 90.19 357 GLU A CA 1
ATOM 2737 C C . GLU A 1 357 ? 18.443 -5.811 -10.130 1.00 90.19 357 GLU A C 1
ATOM 2739 O O . GLU A 1 357 ? 18.886 -6.032 -9.004 1.00 90.19 357 GLU A O 1
ATOM 2744 N N . HIS A 1 358 ? 17.950 -4.618 -10.480 1.00 93.00 358 HIS A N 1
ATOM 2745 C CA . HIS A 1 358 ? 18.091 -3.415 -9.652 1.00 93.00 358 HIS A CA 1
ATOM 2746 C C . HIS A 1 358 ? 16.776 -2.855 -9.086 1.00 93.00 358 HIS A C 1
ATOM 2748 O O . HIS A 1 358 ? 16.807 -2.004 -8.192 1.00 93.00 358 HIS A O 1
ATOM 2754 N N . HIS A 1 359 ? 15.624 -3.333 -9.564 1.00 97.06 359 HIS A N 1
ATOM 2755 C CA . HIS A 1 359 ? 14.298 -2.881 -9.144 1.00 97.06 359 HIS A CA 1
ATOM 2756 C C . HIS A 1 359 ? 13.429 -4.076 -8.748 1.00 97.06 359 HIS A C 1
ATOM 2758 O O . HIS A 1 359 ? 13.374 -5.091 -9.443 1.00 97.06 359 HIS A O 1
ATOM 2764 N N . ALA A 1 360 ? 12.710 -3.943 -7.634 1.00 95.19 360 ALA A N 1
ATOM 2765 C CA . ALA A 1 360 ? 11.789 -4.969 -7.162 1.00 95.19 360 ALA A CA 1
ATOM 2766 C C . ALA A 1 360 ? 10.580 -5.112 -8.090 1.00 95.19 360 ALA A C 1
ATOM 2768 O O . ALA A 1 360 ? 10.092 -6.219 -8.298 1.00 95.19 360 ALA A O 1
ATOM 2769 N N . VAL A 1 361 ? 10.099 -3.998 -8.650 1.00 96.25 361 VAL A N 1
ATOM 2770 C CA . VAL A 1 361 ? 8.913 -3.954 -9.512 1.00 96.25 361 VAL A CA 1
ATOM 2771 C C . VAL A 1 361 ? 9.160 -3.072 -10.730 1.00 96.25 361 VAL A C 1
ATOM 2773 O O . VAL A 1 361 ? 9.969 -2.148 -10.703 1.00 96.25 361 VAL A O 1
ATOM 2776 N N . SER A 1 362 ? 8.456 -3.336 -11.827 1.00 96.44 362 SER A N 1
ATOM 2777 C CA . SER A 1 362 ? 8.542 -2.488 -13.014 1.00 96.44 362 SER A CA 1
ATOM 2778 C C . SER A 1 362 ? 7.190 -2.387 -13.701 1.00 96.44 362 SER A C 1
ATOM 2780 O O . SER A 1 362 ? 6.512 -3.395 -13.897 1.00 96.44 362 SER A O 1
ATOM 2782 N N . SER A 1 363 ? 6.798 -1.163 -14.053 1.00 95.62 363 SER A N 1
ATOM 2783 C CA . SER A 1 363 ? 5.683 -0.937 -14.980 1.00 95.62 363 SER A CA 1
ATOM 2784 C C . SER A 1 363 ? 6.141 -1.172 -16.421 1.00 95.62 363 SER A C 1
ATOM 2786 O O . SER A 1 363 ? 7.333 -1.310 -16.679 1.00 95.62 363 SER A O 1
ATOM 2788 N N . GLY A 1 364 ? 5.213 -1.222 -17.369 1.00 94.44 364 GLY A N 1
ATOM 2789 C CA . GLY A 1 364 ? 5.567 -1.361 -18.778 1.00 94.44 364 GLY A CA 1
ATOM 2790 C C . GLY A 1 364 ? 4.399 -1.069 -19.693 1.00 94.44 364 GLY A C 1
ATOM 2791 O O . GLY A 1 364 ? 3.539 -0.257 -19.357 1.00 94.44 364 GLY A O 1
ATOM 2792 N N . TYR A 1 365 ? 4.392 -1.719 -20.851 1.00 94.00 365 TYR A N 1
ATOM 2793 C CA . TYR A 1 365 ? 3.396 -1.502 -21.899 1.00 94.00 365 TYR A CA 1
ATOM 2794 C C . TYR A 1 365 ? 2.882 -2.827 -22.464 1.00 94.00 365 TYR A C 1
ATOM 2796 O O . TYR A 1 365 ? 2.609 -2.921 -23.661 1.00 94.00 365 TYR A O 1
ATOM 2804 N N . ILE A 1 366 ? 2.780 -3.870 -21.628 1.00 94.25 366 ILE A N 1
ATOM 2805 C CA . ILE A 1 366 ? 2.175 -5.136 -22.058 1.00 94.25 366 ILE A CA 1
ATOM 2806 C C . ILE A 1 366 ? 0.746 -4.838 -22.549 1.00 94.25 366 ILE A C 1
ATOM 2808 O O . ILE A 1 366 ? -0.029 -4.224 -21.801 1.00 94.25 366 ILE A O 1
ATOM 2812 N N . PRO A 1 367 ? 0.384 -5.236 -23.784 1.00 91.56 367 PRO A N 1
ATOM 2813 C CA . PRO A 1 367 ? -0.938 -4.990 -24.346 1.00 91.56 367 PRO A CA 1
ATOM 2814 C C . PRO A 1 367 ? -2.066 -5.421 -23.408 1.00 91.56 367 PRO A C 1
ATOM 2816 O O . PRO A 1 367 ? -1.930 -6.379 -22.651 1.00 91.56 367 PRO A O 1
ATOM 2819 N N . ASP A 1 368 ? -3.170 -4.677 -23.440 1.00 87.56 368 ASP A N 1
ATOM 2820 C CA . ASP A 1 368 ? -4.396 -4.960 -22.683 1.00 87.56 368 ASP A CA 1
ATOM 2821 C C . ASP A 1 368 ? -4.261 -4.947 -21.146 1.00 87.56 368 ASP A C 1
ATOM 2823 O O . ASP A 1 368 ? -5.214 -5.248 -20.438 1.00 87.56 368 ASP A O 1
ATOM 2827 N N . THR A 1 369 ? -3.124 -4.513 -20.591 1.00 90.06 369 THR A N 1
ATOM 2828 C CA . THR A 1 369 ? -2.940 -4.401 -19.126 1.00 90.06 369 THR A CA 1
ATOM 2829 C C . THR A 1 369 ? -3.164 -2.991 -18.573 1.00 90.06 369 THR A C 1
ATOM 2831 O O . THR A 1 369 ? -3.282 -2.808 -17.364 1.00 90.06 369 THR A O 1
ATOM 2834 N N . ALA A 1 370 ? -3.255 -1.977 -19.441 1.00 85.38 370 ALA A N 1
ATOM 2835 C CA . ALA A 1 370 ? -3.434 -0.576 -19.042 1.00 85.38 370 ALA A CA 1
ATOM 2836 C C . ALA A 1 370 ? -4.750 -0.309 -18.292 1.00 85.38 370 ALA A C 1
ATOM 2838 O O . ALA A 1 370 ? -4.817 0.598 -17.463 1.00 85.38 370 ALA A O 1
ATOM 2839 N N . TYR A 1 371 ? -5.779 -1.109 -18.579 1.00 83.19 371 TYR A N 1
ATOM 2840 C CA . TYR A 1 371 ? -7.120 -0.983 -18.005 1.00 83.19 371 TYR A CA 1
ATOM 2841 C C . TYR A 1 371 ? -7.433 -2.048 -16.949 1.00 83.19 371 TYR A C 1
ATOM 2843 O O . TYR A 1 371 ? -8.498 -1.995 -16.344 1.00 83.19 371 TYR A O 1
ATOM 2851 N N . HIS A 1 372 ? -6.525 -3.006 -16.743 1.00 84.56 372 HIS A N 1
ATOM 2852 C CA . HIS A 1 372 ? -6.794 -4.226 -15.991 1.00 84.56 372 HIS A CA 1
ATOM 2853 C C . HIS A 1 372 ? -5.616 -4.549 -15.081 1.00 84.56 372 HIS A C 1
ATOM 2855 O O . HIS A 1 372 ? -4.603 -5.085 -15.533 1.00 84.56 372 HIS A O 1
ATOM 2861 N N . ARG A 1 373 ? -5.746 -4.252 -13.785 1.00 91.50 373 ARG A N 1
ATOM 2862 C CA . ARG A 1 373 ? -4.827 -4.760 -12.761 1.00 91.50 373 ARG A CA 1
ATOM 2863 C C . ARG A 1 373 ? -5.518 -5.801 -11.891 1.00 91.50 373 ARG A C 1
ATOM 2865 O O . ARG A 1 373 ? -6.365 -5.431 -11.081 1.00 91.50 373 ARG A O 1
ATOM 2872 N N . PRO A 1 374 ? -5.166 -7.090 -12.015 1.00 92.31 374 PRO A N 1
ATOM 2873 C CA . PRO A 1 374 ? -5.648 -8.098 -11.087 1.00 92.31 374 PRO A CA 1
ATOM 2874 C C . PRO A 1 374 ? -5.268 -7.725 -9.655 1.00 92.31 374 PRO A C 1
ATOM 2876 O O . PRO A 1 374 ? -4.109 -7.438 -9.363 1.00 92.31 374 PRO A O 1
ATOM 2879 N N . LEU A 1 375 ? -6.257 -7.739 -8.768 1.00 93.94 375 LEU A N 1
ATOM 2880 C CA . LEU A 1 375 ? -6.081 -7.498 -7.340 1.00 93.94 375 LEU A CA 1
ATOM 2881 C C . LEU A 1 375 ? -6.038 -8.848 -6.618 1.00 93.94 375 LEU A C 1
ATOM 2883 O O . LEU A 1 375 ? -6.950 -9.203 -5.874 1.00 93.94 375 LEU A O 1
ATOM 2887 N N . ASP A 1 376 ? -5.020 -9.657 -6.888 1.00 90.50 376 ASP A N 1
ATOM 2888 C CA . ASP A 1 376 ? -4.861 -11.006 -6.326 1.00 90.50 376 ASP A CA 1
ATOM 2889 C C . ASP A 1 376 ? -3.635 -11.145 -5.411 1.00 90.50 376 ASP A C 1
ATOM 2891 O O . ASP A 1 376 ? -3.346 -12.236 -4.917 1.00 90.50 376 ASP A O 1
ATOM 2895 N N . GLY A 1 377 ? -2.948 -10.033 -5.134 1.00 88.38 377 GLY A N 1
ATOM 2896 C CA . GLY A 1 377 ? -1.718 -9.993 -4.346 1.00 88.38 377 GLY A CA 1
ATOM 2897 C C . GLY A 1 377 ? -0.496 -10.569 -5.064 1.00 88.38 377 GLY A C 1
ATOM 2898 O O . GLY A 1 377 ? 0.534 -10.771 -4.422 1.00 88.38 377 GLY A O 1
ATOM 2899 N N . VAL A 1 378 ? -0.590 -10.858 -6.368 1.00 89.44 378 VAL A N 1
ATOM 2900 C CA . VAL A 1 378 ? 0.532 -11.359 -7.168 1.00 89.44 378 VAL A CA 1
ATOM 2901 C C . VAL A 1 378 ? 1.162 -10.211 -7.948 1.00 89.44 378 VAL A C 1
ATOM 2903 O O . VAL A 1 378 ? 0.545 -9.616 -8.835 1.00 89.44 378 VAL A O 1
ATOM 2906 N N . VAL A 1 379 ? 2.432 -9.943 -7.653 1.00 90.94 379 VAL A N 1
ATOM 2907 C CA . VAL A 1 379 ? 3.218 -8.926 -8.355 1.00 90.94 379 VAL A CA 1
ATOM 2908 C C . VAL A 1 379 ? 3.474 -9.348 -9.800 1.00 90.94 379 VAL A C 1
ATOM 2910 O O . VAL A 1 379 ? 3.906 -10.469 -10.069 1.00 90.94 379 VAL A O 1
ATOM 2913 N N . ARG A 1 380 ? 3.214 -8.429 -10.735 1.00 89.44 380 ARG A N 1
ATOM 2914 C CA . ARG A 1 380 ? 3.424 -8.614 -12.175 1.00 89.44 380 ARG A CA 1
ATOM 2915 C C . ARG A 1 380 ? 4.199 -7.438 -12.751 1.00 89.44 380 ARG A C 1
ATOM 2917 O O . ARG A 1 380 ? 3.819 -6.284 -12.557 1.00 89.44 380 ARG A O 1
ATOM 2924 N N . HIS A 1 381 ? 5.266 -7.742 -13.480 1.00 93.12 381 HIS A N 1
ATOM 2925 C CA . HIS A 1 381 ? 6.049 -6.743 -14.202 1.00 93.12 381 HIS A CA 1
ATOM 2926 C C . HIS A 1 381 ? 5.381 -6.373 -15.526 1.00 93.12 381 HIS A C 1
ATOM 2928 O O . HIS A 1 381 ? 4.624 -7.157 -16.095 1.00 93.12 381 HIS A O 1
ATOM 2934 N N . GLY A 1 382 ? 5.676 -5.175 -16.025 1.00 93.00 382 GLY A N 1
ATOM 2935 C CA . GLY A 1 382 ? 5.294 -4.759 -17.374 1.00 93.00 382 GLY A CA 1
ATOM 2936 C C . GLY A 1 382 ? 3.854 -4.272 -17.526 1.00 93.00 382 GLY A C 1
ATOM 2937 O O . GLY A 1 382 ? 3.448 -3.912 -18.630 1.00 93.00 382 GLY A O 1
ATOM 2938 N N . MET A 1 383 ? 3.080 -4.218 -16.437 1.00 94.38 383 MET A N 1
ATOM 2939 C CA . MET A 1 383 ? 1.702 -3.734 -16.494 1.00 94.38 383 MET A CA 1
ATOM 2940 C C . MET A 1 383 ? 1.638 -2.261 -16.912 1.00 94.38 383 MET A C 1
ATOM 2942 O O . MET A 1 383 ? 2.367 -1.413 -16.384 1.00 94.38 383 MET A O 1
ATOM 2946 N N . GLY A 1 384 ? 0.721 -1.981 -17.834 1.00 93.75 384 GLY A N 1
ATOM 2947 C CA . GLY A 1 384 ? 0.432 -0.670 -18.391 1.00 93.75 384 GLY A CA 1
ATOM 2948 C C . GLY A 1 384 ? -0.238 0.296 -17.422 1.00 93.75 384 GLY A C 1
ATOM 2949 O O . GLY A 1 384 ? -0.552 -0.022 -16.269 1.00 93.75 384 GLY A O 1
ATOM 2950 N N . HIS A 1 385 ? -0.469 1.500 -17.930 1.00 95.62 385 HIS A N 1
ATOM 2951 C CA . HIS A 1 385 ? -1.223 2.562 -17.278 1.00 95.62 385 HIS A CA 1
ATOM 2952 C C . HIS A 1 385 ? -2.125 3.258 -18.301 1.00 95.62 385 HIS A C 1
ATOM 2954 O O . HIS A 1 385 ? -1.885 3.192 -19.507 1.00 95.62 385 HIS A O 1
ATOM 2960 N N . LEU A 1 386 ? -3.134 3.969 -17.812 1.00 96.62 386 LEU A N 1
ATOM 2961 C CA . LEU A 1 386 ? -3.961 4.862 -18.610 1.00 96.62 386 LEU A CA 1
ATOM 2962 C C . LEU A 1 386 ? -3.347 6.264 -18.643 1.00 96.62 386 LEU A C 1
ATOM 2964 O O . LEU A 1 386 ? -3.293 6.925 -17.610 1.00 96.62 386 LEU A O 1
ATOM 2968 N N . THR A 1 387 ? -2.915 6.736 -19.811 1.00 96.44 387 THR A N 1
ATOM 2969 C CA . THR A 1 387 ? -2.400 8.106 -19.972 1.00 96.44 387 THR A CA 1
ATOM 2970 C C . THR A 1 387 ? -3.550 9.115 -20.025 1.00 96.44 387 THR A C 1
ATOM 2972 O O . THR A 1 387 ? -4.366 9.090 -20.946 1.00 96.44 387 THR A O 1
ATOM 2975 N N . ALA A 1 388 ? -3.616 10.013 -19.044 1.00 97.62 388 ALA A N 1
ATOM 2976 C CA . ALA A 1 388 ? -4.686 10.990 -18.860 1.00 97.62 388 ALA A CA 1
ATOM 2977 C C . ALA A 1 388 ? -4.503 12.280 -19.668 1.00 97.62 388 ALA A C 1
ATOM 2979 O O . ALA A 1 388 ? -5.472 13.014 -19.830 1.00 97.62 388 ALA A O 1
ATOM 2980 N N . ASP A 1 389 ? -3.305 12.545 -20.202 1.00 97.62 389 ASP A N 1
ATOM 2981 C CA . ASP A 1 389 ? -2.910 13.826 -20.808 1.00 97.62 389 ASP A CA 1
ATOM 2982 C C . ASP A 1 389 ? -3.954 14.456 -21.732 1.00 97.62 389 ASP A C 1
ATOM 2984 O O . ASP A 1 389 ? -4.051 15.672 -21.810 1.00 97.62 389 ASP A O 1
ATOM 2988 N N . SER A 1 390 ? -4.680 13.652 -22.511 1.00 97.25 390 SER A N 1
ATOM 2989 C CA . SER A 1 390 ? -5.650 14.119 -23.518 1.00 97.25 390 SER A CA 1
ATOM 2990 C C . SER A 1 390 ? -7.055 13.548 -23.297 1.00 97.25 390 SER A C 1
ATOM 2992 O O . SER A 1 390 ? -7.884 13.584 -24.204 1.00 97.25 390 SER A O 1
ATOM 2994 N N . LEU A 1 391 ? -7.317 12.978 -22.117 1.00 96.88 391 LEU A N 1
ATOM 2995 C CA . LEU A 1 391 ? -8.613 12.407 -21.763 1.00 96.88 391 LEU A CA 1
ATOM 2996 C C . LEU A 1 391 ? -9.469 13.429 -21.018 1.00 96.88 391 LEU A C 1
ATOM 2998 O O . LEU A 1 391 ? -8.971 14.216 -20.220 1.00 96.88 391 LEU A O 1
ATOM 3002 N N . SER A 1 392 ? -10.778 13.375 -21.255 1.00 96.88 392 SER A N 1
ATOM 3003 C CA . SER A 1 392 ? -11.741 14.144 -20.467 1.00 96.88 392 SER A CA 1
ATOM 3004 C C . SER A 1 392 ? -11.956 13.509 -19.089 1.00 96.88 392 SER A C 1
ATOM 3006 O O . SER A 1 392 ? -11.781 12.297 -18.923 1.00 96.88 392 SER A O 1
ATOM 3008 N N . ALA A 1 393 ? -12.438 14.300 -18.127 1.00 97.69 393 ALA A N 1
ATOM 3009 C CA . ALA A 1 393 ? -12.861 13.791 -16.820 1.00 97.69 393 ALA A CA 1
ATOM 3010 C C . ALA A 1 393 ? -13.895 12.658 -16.948 1.00 97.69 393 ALA A C 1
ATOM 3012 O O . ALA A 1 393 ? -13.780 11.638 -16.277 1.00 97.69 393 ALA A O 1
ATOM 3013 N N . ALA A 1 394 ? -14.859 12.798 -17.866 1.00 98.06 394 ALA A N 1
ATOM 3014 C CA . ALA A 1 394 ? -15.874 11.777 -18.123 1.00 98.06 394 ALA A CA 1
ATOM 3015 C C . ALA A 1 394 ? -15.248 10.456 -18.589 1.00 98.06 394 ALA A C 1
ATOM 3017 O O . ALA A 1 394 ? -15.561 9.400 -18.053 1.00 98.06 394 ALA A O 1
ATOM 3018 N N . THR A 1 395 ? -14.288 10.512 -19.515 1.00 97.62 395 THR A N 1
ATOM 3019 C CA . THR A 1 395 ? -13.594 9.309 -19.989 1.00 97.62 395 THR A CA 1
ATOM 3020 C C . THR A 1 395 ? -12.767 8.652 -18.886 1.00 97.62 395 THR A C 1
ATOM 3022 O O . THR A 1 395 ? -12.714 7.428 -18.822 1.00 97.62 395 THR A O 1
ATOM 3025 N N . LEU A 1 396 ? -12.121 9.428 -18.011 1.00 98.12 396 LEU A N 1
ATOM 3026 C CA . LEU A 1 396 ? -11.414 8.867 -16.855 1.00 98.12 396 LEU A CA 1
ATOM 3027 C C . LEU A 1 396 ? -12.387 8.196 -15.874 1.00 98.12 396 LEU A C 1
ATOM 3029 O O . LEU A 1 396 ? -12.105 7.099 -15.393 1.00 98.12 396 LEU A O 1
ATOM 3033 N N . ASN A 1 397 ? -13.544 8.814 -15.626 1.00 98.50 397 ASN A N 1
ATOM 3034 C CA . ASN A 1 397 ? -14.597 8.261 -14.774 1.00 98.50 397 ASN A CA 1
ATOM 3035 C C . ASN A 1 397 ? -15.134 6.936 -15.332 1.00 98.50 397 ASN A C 1
ATOM 3037 O O . ASN A 1 397 ? -15.176 5.956 -14.595 1.00 98.50 397 ASN A O 1
ATOM 3041 N N . ASP A 1 398 ? -15.418 6.864 -16.637 1.00 98.12 398 ASP A N 1
ATOM 3042 C CA . ASP A 1 398 ? -15.862 5.629 -17.300 1.00 98.12 398 ASP A CA 1
ATOM 3043 C C . ASP A 1 398 ? -14.848 4.486 -17.113 1.00 98.12 398 ASP A C 1
ATOM 3045 O O . ASP A 1 398 ? -15.213 3.323 -16.937 1.00 98.12 398 ASP A O 1
ATOM 3049 N N . ARG A 1 399 ? -13.544 4.796 -17.130 1.00 96.44 399 ARG A N 1
ATOM 3050 C CA . ARG A 1 399 ? -12.482 3.797 -16.919 1.00 96.44 399 ARG A CA 1
ATOM 3051 C C . ARG A 1 399 ? -12.397 3.334 -15.470 1.00 96.44 399 ARG A C 1
ATOM 3053 O O . ARG A 1 399 ? -12.171 2.147 -15.239 1.00 96.44 399 ARG A O 1
ATOM 3060 N N . VAL A 1 400 ? -12.613 4.234 -14.514 1.00 98.00 400 VAL A N 1
ATOM 3061 C CA . VAL A 1 400 ? -12.747 3.869 -13.098 1.00 98.00 400 VAL A CA 1
ATOM 3062 C C . VAL A 1 400 ? -13.985 2.998 -12.881 1.00 98.00 400 VAL A C 1
ATOM 3064 O O . VAL A 1 400 ? -13.894 1.997 -12.176 1.00 98.00 400 VAL A O 1
ATOM 3067 N N . ASP A 1 401 ? -15.106 3.295 -13.536 1.00 98.19 401 ASP A N 1
ATOM 3068 C CA . ASP A 1 401 ? -16.327 2.492 -13.422 1.00 98.19 401 ASP A CA 1
ATOM 3069 C C . ASP A 1 401 ? -16.159 1.079 -13.980 1.00 98.19 401 ASP A C 1
ATOM 3071 O O . ASP A 1 401 ? -16.647 0.122 -13.380 1.00 98.19 401 ASP A O 1
ATOM 3075 N N . ILE A 1 402 ? -15.419 0.917 -15.081 1.00 96.44 402 ILE A N 1
ATOM 3076 C CA . ILE A 1 402 ? -15.057 -0.410 -15.602 1.00 96.44 402 ILE A CA 1
ATOM 3077 C C . ILE A 1 402 ? -14.213 -1.179 -14.576 1.00 96.44 402 ILE A C 1
ATOM 3079 O O . ILE A 1 402 ? -14.500 -2.345 -14.299 1.00 96.44 402 ILE A O 1
ATOM 3083 N N . ALA A 1 403 ? -13.217 -0.529 -13.964 1.00 95.81 403 ALA A N 1
ATOM 3084 C CA . ALA A 1 403 ? -12.416 -1.149 -12.910 1.00 95.81 403 ALA A CA 1
ATOM 3085 C C . ALA A 1 403 ? -13.275 -1.530 -11.689 1.00 95.81 403 ALA A C 1
ATOM 3087 O O . ALA A 1 403 ? -13.102 -2.618 -11.144 1.00 95.81 403 ALA A O 1
ATOM 3088 N N . ILE A 1 404 ? -14.248 -0.697 -11.297 1.00 96.81 404 ILE A N 1
ATOM 3089 C CA . ILE A 1 404 ? -15.222 -1.000 -10.233 1.00 96.81 404 ILE A CA 1
ATOM 3090 C C . ILE A 1 404 ? -16.087 -2.208 -10.600 1.00 96.81 404 ILE A C 1
ATOM 3092 O O . ILE A 1 404 ? -16.216 -3.131 -9.794 1.00 96.81 404 ILE A O 1
ATOM 3096 N N . ALA A 1 405 ? -16.645 -2.235 -11.811 1.00 96.00 405 ALA A N 1
ATOM 3097 C CA . ALA A 1 405 ? -17.519 -3.306 -12.280 1.00 96.00 405 ALA A CA 1
ATOM 3098 C C . ALA A 1 405 ? -16.805 -4.667 -12.313 1.00 96.00 405 ALA A C 1
ATOM 3100 O O . ALA A 1 405 ? -17.373 -5.677 -11.893 1.00 96.00 405 ALA A O 1
ATOM 3101 N N . ASN A 1 406 ? -15.541 -4.687 -12.738 1.00 92.88 406 ASN A N 1
ATOM 3102 C CA . ASN A 1 406 ? -14.720 -5.899 -12.732 1.00 92.88 406 ASN A CA 1
ATOM 3103 C C . ASN A 1 406 ? -14.142 -6.203 -11.336 1.00 92.88 406 ASN A C 1
ATOM 3105 O O . ASN A 1 406 ? -13.781 -7.339 -11.020 1.00 92.88 406 ASN A O 1
ATOM 3109 N N . GLY A 1 407 ? -14.080 -5.185 -10.475 1.00 92.62 407 GLY A N 1
ATOM 3110 C CA . GLY A 1 407 ? -13.329 -5.161 -9.227 1.00 92.62 407 GLY A CA 1
ATOM 3111 C C . GLY A 1 407 ? -11.855 -5.474 -9.444 1.00 92.62 407 GLY A C 1
ATOM 3112 O O . GLY A 1 407 ? -11.293 -6.400 -8.857 1.00 92.62 407 GLY A O 1
ATOM 3113 N N . GLU A 1 408 ? -11.266 -4.687 -10.326 1.00 94.94 408 GLU A N 1
ATOM 3114 C CA . GLU A 1 408 ? -9.856 -4.672 -10.676 1.00 94.94 408 GLU A CA 1
ATOM 3115 C C . GLU A 1 408 ? -9.231 -3.356 -10.200 1.00 94.94 408 GLU A C 1
ATOM 3117 O O . GLU A 1 408 ? -9.891 -2.461 -9.666 1.00 94.94 408 GLU A O 1
ATOM 3122 N N . GLY A 1 409 ? -7.921 -3.256 -10.360 1.00 96.31 409 GLY A N 1
ATOM 3123 C CA . GLY A 1 409 ? -7.175 -2.028 -10.184 1.00 96.31 409 GLY A CA 1
ATOM 3124 C C . GLY A 1 409 ? -6.966 -1.290 -11.504 1.00 96.31 409 GLY A C 1
ATOM 3125 O O . GLY A 1 409 ? -6.907 -1.905 -12.570 1.00 96.31 409 GLY A O 1
ATOM 3126 N N . ILE A 1 410 ? -6.752 0.020 -11.426 1.00 97.38 410 ILE A N 1
ATOM 3127 C CA . ILE A 1 410 ? -6.305 0.845 -12.550 1.00 97.38 410 ILE A CA 1
ATOM 3128 C C . ILE A 1 410 ? -5.215 1.820 -12.097 1.00 97.38 410 ILE A C 1
ATOM 3130 O O . ILE A 1 410 ? -5.293 2.402 -11.017 1.00 97.38 410 ILE A O 1
ATOM 3134 N N . GLN A 1 411 ? -4.184 1.998 -12.924 1.00 98.06 411 GLN A N 1
ATOM 3135 C CA . GLN A 1 411 ? -3.174 3.035 -12.720 1.00 98.06 411 GLN A CA 1
ATOM 3136 C C . GLN A 1 411 ? -3.369 4.127 -13.767 1.00 98.06 411 GLN A C 1
ATOM 3138 O O . GLN A 1 411 ? -3.306 3.850 -14.965 1.00 98.06 411 GLN A O 1
ATOM 3143 N N . ILE A 1 412 ? -3.573 5.360 -13.320 1.00 98.25 412 ILE A N 1
ATOM 3144 C CA . ILE A 1 412 ? -3.694 6.539 -14.175 1.00 98.25 412 ILE A CA 1
ATOM 3145 C C . ILE A 1 412 ? -2.361 7.284 -14.136 1.00 98.25 412 ILE A C 1
ATOM 3147 O O . ILE A 1 412 ? -1.820 7.538 -13.060 1.00 98.25 412 ILE A O 1
ATOM 3151 N N . MET A 1 413 ? -1.821 7.604 -15.308 1.00 97.88 413 MET A N 1
ATOM 3152 C CA . MET A 1 413 ? -0.611 8.402 -15.457 1.00 97.88 413 MET A CA 1
ATOM 3153 C C . MET A 1 413 ? -0.933 9.733 -16.121 1.00 97.88 413 MET A C 1
ATOM 3155 O O . MET A 1 413 ? -1.707 9.766 -17.074 1.00 97.88 413 MET A O 1
ATOM 3159 N N . LEU A 1 414 ? -0.332 10.815 -15.646 1.00 97.75 414 LEU A N 1
ATOM 3160 C CA . LEU A 1 414 ? -0.409 12.133 -16.271 1.00 97.75 414 LEU A CA 1
ATOM 3161 C C . LEU A 1 414 ? 0.995 12.737 -16.340 1.00 97.75 414 LEU A C 1
ATOM 3163 O O . LEU A 1 414 ? 1.722 12.683 -15.353 1.00 97.75 414 LEU A O 1
ATOM 3167 N N . HIS A 1 415 ? 1.351 13.370 -17.454 1.00 97.94 415 HIS A N 1
ATOM 3168 C CA . HIS A 1 415 ? 2.504 14.265 -17.503 1.00 97.94 415 HIS A CA 1
ATOM 3169 C C . HIS A 1 415 ? 2.071 15.649 -17.007 1.00 97.94 415 HIS A C 1
ATOM 3171 O O . HIS A 1 415 ? 1.327 16.342 -17.711 1.00 97.94 415 HIS A O 1
ATOM 3177 N N . PRO A 1 416 ? 2.532 16.122 -15.837 1.00 98.19 416 PRO A N 1
ATOM 3178 C CA . PRO A 1 416 ? 2.114 17.425 -15.328 1.00 98.19 416 PRO A CA 1
ATOM 3179 C C . PRO A 1 416 ? 2.480 18.571 -16.280 1.00 98.19 416 PRO A C 1
ATOM 3181 O O . PRO A 1 416 ? 1.752 19.554 -16.380 1.00 98.19 416 PRO A O 1
ATOM 3184 N N . SER A 1 417 ? 3.564 18.436 -17.049 1.00 96.62 417 SER A N 1
ATOM 3185 C CA . SER A 1 417 ? 3.965 19.424 -18.058 1.00 96.62 417 SER A CA 1
ATOM 3186 C C . SER A 1 417 ? 2.993 19.548 -19.236 1.00 96.62 417 SER A C 1
ATOM 3188 O O . SER A 1 417 ? 3.068 20.523 -19.980 1.00 96.62 417 SER A O 1
ATOM 3190 N N . GLN A 1 418 ? 2.065 18.599 -19.398 1.00 97.38 418 GLN A N 1
ATOM 3191 C CA . GLN A 1 418 ? 1.017 18.638 -20.417 1.00 97.38 418 GLN A CA 1
ATOM 3192 C C . GLN A 1 418 ? -0.285 19.275 -19.916 1.00 97.38 418 GLN A C 1
ATOM 3194 O O . GLN A 1 418 ? -1.130 19.619 -20.741 1.00 97.38 418 GLN A O 1
ATOM 3199 N N . ILE A 1 419 ? -0.468 19.447 -18.601 1.00 96.44 419 ILE A N 1
ATOM 3200 C CA . ILE A 1 419 ? -1.717 19.988 -18.052 1.00 96.44 419 ILE A CA 1
ATOM 3201 C C . ILE A 1 419 ? -1.942 21.431 -18.526 1.00 96.44 419 ILE A C 1
ATOM 3203 O O . ILE A 1 419 ? -0.992 22.200 -18.685 1.00 96.44 419 ILE A O 1
ATOM 3207 N N . ASN A 1 420 ? -3.202 21.798 -18.771 1.00 97.00 420 ASN A N 1
ATOM 3208 C CA . ASN A 1 420 ? -3.624 23.127 -19.246 1.00 97.00 420 ASN A CA 1
ATOM 3209 C C . ASN A 1 420 ? -3.103 23.540 -20.639 1.00 97.00 420 ASN A C 1
ATOM 3211 O O . ASN A 1 420 ? -3.383 24.654 -21.093 1.00 97.00 420 ASN A O 1
ATOM 3215 N N . LEU A 1 421 ? -2.391 22.667 -21.361 1.00 97.12 421 LEU A N 1
ATOM 3216 C CA . LEU A 1 421 ? -2.066 22.908 -22.765 1.00 97.12 421 LEU A CA 1
ATOM 3217 C C . LEU A 1 421 ? -3.300 22.706 -23.658 1.00 97.12 421 LEU A C 1
ATOM 3219 O O . LEU A 1 421 ? -4.244 21.989 -23.329 1.00 97.12 421 LEU A O 1
ATOM 3223 N N . THR A 1 422 ? -3.294 23.328 -24.838 1.00 97.12 422 THR A N 1
ATOM 3224 C CA . THR A 1 422 ? -4.387 23.170 -25.809 1.00 97.12 422 THR A CA 1
ATOM 3225 C C . THR A 1 422 ? -4.551 21.703 -26.216 1.00 97.12 422 THR A C 1
ATOM 3227 O O . THR A 1 422 ? -3.599 21.069 -26.666 1.00 97.12 422 THR A O 1
ATOM 3230 N N . GLY A 1 423 ? -5.773 21.175 -26.088 1.00 95.44 423 GLY A N 1
ATOM 3231 C CA . GLY A 1 423 ? -6.091 19.775 -26.397 1.00 95.44 423 GLY A CA 1
ATOM 3232 C C . GLY A 1 423 ? -5.643 18.771 -25.329 1.00 95.44 423 GLY A C 1
ATOM 3233 O O . GLY A 1 423 ? -5.701 17.567 -25.575 1.00 95.44 423 GLY A O 1
ATOM 3234 N N . LYS A 1 424 ? -5.190 19.253 -24.167 1.00 97.88 424 LYS A N 1
ATOM 3235 C CA . LYS A 1 424 ? -4.828 18.447 -23.002 1.00 97.88 424 LYS A CA 1
ATOM 3236 C C . LYS A 1 424 ? -5.818 18.668 -21.863 1.00 97.88 424 LYS A C 1
ATOM 3238 O O . LYS A 1 424 ? -6.549 19.657 -21.862 1.00 97.88 424 LYS A O 1
ATOM 3243 N N . ILE A 1 425 ? -5.837 17.738 -20.913 1.00 97.75 425 ILE A N 1
ATOM 3244 C CA . ILE A 1 425 ? -6.669 17.840 -19.714 1.00 97.75 425 ILE A CA 1
ATOM 3245 C C . ILE A 1 425 ? -6.293 19.093 -18.912 1.00 97.75 425 ILE A C 1
ATOM 3247 O O . ILE A 1 425 ? -5.116 19.440 -18.764 1.00 97.75 425 ILE A O 1
ATOM 3251 N N . THR A 1 426 ? -7.302 19.794 -18.409 1.00 98.31 426 THR A N 1
ATOM 3252 C CA . THR A 1 426 ? -7.119 20.968 -17.546 1.00 98.31 426 THR A CA 1
ATOM 3253 C C . THR A 1 426 ? -7.057 20.582 -16.067 1.00 98.31 426 THR A C 1
ATOM 3255 O O . THR A 1 426 ? -7.573 19.533 -15.674 1.00 98.31 426 THR A O 1
ATOM 3258 N N . THR A 1 427 ? -6.494 21.450 -15.215 1.00 98.19 427 THR A N 1
ATOM 3259 C CA . THR A 1 427 ? -6.523 21.256 -13.751 1.00 98.19 427 THR A CA 1
ATOM 3260 C C . THR A 1 427 ? -7.959 21.060 -13.254 1.00 98.19 427 THR A C 1
ATOM 3262 O O . THR A 1 427 ? -8.218 20.157 -12.465 1.00 98.19 427 THR A O 1
ATOM 3265 N N . ALA A 1 428 ? -8.911 21.845 -13.770 1.00 98.12 428 ALA A N 1
ATOM 3266 C CA . ALA A 1 428 ? -10.318 21.766 -13.378 1.00 98.12 428 ALA A CA 1
ATOM 3267 C C . ALA A 1 428 ? -10.977 20.432 -13.776 1.00 98.12 428 ALA A C 1
ATOM 3269 O O . ALA A 1 428 ? -11.741 19.860 -13.000 1.00 98.12 428 ALA A O 1
ATOM 3270 N N . GLU A 1 429 ? -10.682 19.908 -14.969 1.00 98.38 429 GLU A N 1
ATOM 3271 C CA . GLU A 1 429 ? -11.179 18.593 -15.391 1.00 98.38 429 GLU A CA 1
ATOM 3272 C C . GLU A 1 429 ? -10.552 17.464 -14.574 1.00 98.38 429 GLU A C 1
ATOM 3274 O O . GLU A 1 429 ? -11.251 16.535 -14.16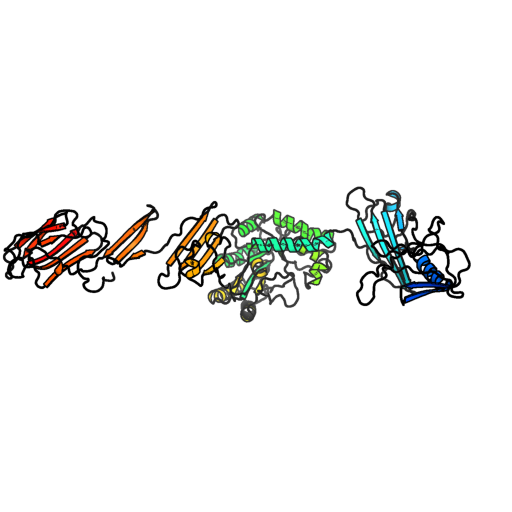5 1.00 98.38 429 GLU A O 1
ATOM 3279 N N . PHE A 1 430 ? -9.251 17.547 -14.296 1.00 98.62 430 PHE A N 1
ATOM 3280 C CA . PHE A 1 430 ? -8.587 16.554 -13.465 1.00 98.62 430 PHE A CA 1
ATOM 3281 C C . PHE A 1 430 ? -9.124 16.580 -12.028 1.00 98.62 430 PHE A C 1
ATOM 3283 O O . PHE A 1 430 ? -9.450 15.530 -11.482 1.00 98.62 430 PHE A O 1
ATOM 3290 N N . GLU A 1 431 ? -9.340 17.759 -11.440 1.00 98.62 431 GLU A N 1
ATOM 3291 C CA . GLU A 1 431 ? -9.985 17.893 -10.131 1.00 98.62 431 GLU A CA 1
ATOM 3292 C C . GLU A 1 431 ? -11.417 17.337 -10.129 1.00 98.62 431 GLU A C 1
ATOM 3294 O O . GLU A 1 431 ? -11.803 16.639 -9.189 1.00 98.62 431 GLU A O 1
ATOM 3299 N N . ALA A 1 432 ? -12.199 17.573 -11.188 1.00 98.62 432 ALA A N 1
ATOM 3300 C CA . ALA A 1 432 ? -13.533 16.988 -11.326 1.00 98.62 432 ALA A CA 1
ATOM 3301 C C . ALA A 1 432 ? -13.490 15.449 -11.334 1.00 98.62 432 ALA A C 1
ATOM 3303 O O . ALA A 1 432 ? -14.336 14.806 -10.709 1.00 98.62 432 ALA A O 1
ATOM 3304 N N . HIS A 1 433 ? -12.481 14.854 -11.977 1.00 98.69 433 HIS A N 1
ATOM 3305 C CA . HIS A 1 433 ? -12.231 13.416 -11.905 1.00 98.69 433 HIS A CA 1
ATOM 3306 C C . HIS A 1 433 ? -11.849 12.959 -10.484 1.00 98.69 433 HIS A C 1
ATOM 3308 O O . HIS A 1 433 ? -12.408 11.985 -9.985 1.00 98.69 433 HIS A O 1
ATOM 3314 N N . LEU A 1 434 ? -10.962 13.671 -9.781 1.00 98.81 434 LEU A N 1
ATOM 3315 C CA . LEU A 1 434 ? -10.604 13.320 -8.398 1.00 98.81 434 LEU A CA 1
ATOM 3316 C C . LEU A 1 434 ? -11.806 13.435 -7.442 1.00 98.81 434 LEU A C 1
ATOM 3318 O O . LEU A 1 434 ? -11.954 12.620 -6.536 1.00 98.81 434 LEU A O 1
ATOM 3322 N N . ASN A 1 435 ? -12.700 14.404 -7.654 1.00 98.56 435 ASN A N 1
ATOM 3323 C CA . ASN A 1 435 ? -13.956 14.515 -6.905 1.00 98.56 435 ASN A CA 1
ATOM 3324 C C . ASN A 1 435 ? -14.878 13.314 -7.152 1.00 98.56 435 ASN A C 1
ATOM 3326 O O . ASN A 1 435 ? -15.465 12.787 -6.209 1.00 98.56 435 ASN A O 1
ATOM 3330 N N . TYR A 1 436 ? -14.960 12.844 -8.398 1.00 98.81 436 TYR A N 1
ATOM 3331 C CA . TYR A 1 436 ? -15.684 11.619 -8.730 1.00 98.81 436 TYR A CA 1
ATOM 3332 C C . TYR A 1 436 ? -15.086 10.389 -8.033 1.00 98.81 436 TYR A C 1
ATOM 3334 O O . TYR A 1 436 ? -15.809 9.587 -7.444 1.00 98.81 436 TYR A O 1
ATOM 3342 N N . VAL A 1 437 ? -13.758 10.257 -8.035 1.00 98.75 437 VAL A N 1
ATOM 3343 C CA . VAL A 1 437 ? -13.070 9.173 -7.320 1.00 98.75 437 VAL A CA 1
ATOM 3344 C C . VAL A 1 437 ? -13.351 9.226 -5.819 1.00 98.75 437 VAL A C 1
ATOM 3346 O O . VAL A 1 437 ? -13.660 8.188 -5.237 1.00 98.75 437 VAL A O 1
ATOM 3349 N N . GLN A 1 438 ? -13.331 10.410 -5.196 1.00 98.06 438 GLN A N 1
ATOM 3350 C CA . GLN A 1 438 ? -13.680 10.564 -3.779 1.00 98.06 438 GLN A CA 1
ATOM 3351 C C . GLN A 1 438 ? -15.115 10.100 -3.507 1.00 98.06 438 GLN A C 1
ATOM 3353 O O . GLN A 1 438 ? -15.338 9.348 -2.564 1.00 98.06 438 GLN A O 1
ATOM 3358 N N . GLN A 1 439 ? -16.066 10.444 -4.379 1.00 97.62 439 GLN A N 1
ATOM 3359 C CA . GLN A 1 439 ? -17.436 9.944 -4.272 1.00 97.62 439 GLN A CA 1
ATOM 3360 C C . GLN A 1 439 ? -17.483 8.403 -4.282 1.00 97.62 439 GLN A C 1
ATOM 3362 O O . GLN A 1 439 ? -18.178 7.805 -3.465 1.00 97.62 439 GLN A O 1
ATOM 3367 N N . LYS A 1 440 ? -16.718 7.734 -5.156 1.00 97.75 440 LYS A N 1
ATOM 3368 C CA . LYS A 1 440 ? -16.649 6.258 -5.205 1.00 97.75 440 LYS A CA 1
ATOM 3369 C C . LYS A 1 440 ? -15.969 5.628 -3.992 1.00 97.75 440 LYS A C 1
ATOM 3371 O O . LYS A 1 440 ? -16.309 4.505 -3.607 1.00 97.75 440 LYS A O 1
ATOM 3376 N N . VAL A 1 441 ? -15.031 6.341 -3.378 1.00 94.25 441 VAL A N 1
ATOM 3377 C CA . VAL A 1 441 ? -14.438 5.954 -2.092 1.00 94.25 441 VAL A CA 1
ATOM 3378 C C . VAL A 1 441 ? -15.477 6.051 -0.975 1.00 94.25 441 VAL A C 1
ATOM 3380 O O . VAL A 1 441 ? -15.625 5.099 -0.209 1.00 94.25 441 VAL A O 1
ATOM 3383 N N . ASP A 1 442 ? -16.243 7.141 -0.928 1.00 87.62 442 ASP A N 1
ATOM 3384 C CA . ASP A 1 442 ? -17.289 7.374 0.078 1.00 87.62 442 ASP A CA 1
ATOM 3385 C C . ASP A 1 442 ? -18.460 6.382 -0.063 1.00 87.62 442 ASP A C 1
ATOM 3387 O O . ASP A 1 442 ? -19.026 5.935 0.933 1.00 87.62 442 ASP A O 1
ATOM 3391 N N . GLU A 1 443 ? -18.777 5.966 -1.294 1.00 88.06 443 GLU A N 1
ATOM 3392 C CA . GLU A 1 443 ? -19.721 4.878 -1.602 1.00 88.06 443 GLU A CA 1
ATOM 3393 C C . GLU A 1 443 ? -19.208 3.494 -1.151 1.00 88.06 443 GLU A C 1
ATOM 3395 O O . GLU A 1 443 ? -19.964 2.521 -1.139 1.00 88.06 443 GLU A O 1
ATOM 3400 N N . GLY A 1 444 ? -17.930 3.378 -0.778 1.00 89.00 444 GLY A N 1
ATOM 3401 C CA . GLY A 1 444 ? -17.326 2.137 -0.305 1.00 89.00 444 GLY A CA 1
ATOM 3402 C C . GLY A 1 444 ? -17.047 1.113 -1.408 1.00 89.00 444 GLY A C 1
ATOM 3403 O O . GLY A 1 444 ? -16.873 -0.062 -1.092 1.00 89.00 444 GLY A O 1
ATOM 3404 N N . VAL A 1 445 ? -16.988 1.529 -2.680 1.00 93.81 445 VAL A N 1
ATOM 3405 C CA . VAL A 1 445 ? -16.755 0.637 -3.839 1.00 93.81 445 VAL A CA 1
ATOM 3406 C C . VAL A 1 445 ? -15.336 0.727 -4.410 1.00 93.81 445 VAL A C 1
ATOM 3408 O O . VAL A 1 445 ? -14.901 -0.174 -5.132 1.00 93.81 445 VAL A O 1
ATOM 3411 N N . LEU A 1 446 ? -14.594 1.777 -4.052 1.00 97.06 446 LEU A N 1
ATOM 3412 C CA . LEU A 1 446 ? -13.245 2.063 -4.537 1.00 97.06 446 LEU A CA 1
ATOM 3413 C C . LEU A 1 446 ? -12.305 2.400 -3.370 1.00 97.06 446 LEU A C 1
ATOM 3415 O O . LEU A 1 446 ? -12.732 2.916 -2.337 1.00 97.06 446 LEU A O 1
ATOM 3419 N N . VAL A 1 447 ? -11.013 2.122 -3.530 1.00 97.19 447 VAL A N 1
ATOM 3420 C CA . VAL A 1 447 ? -9.949 2.636 -2.659 1.00 97.19 447 VAL A CA 1
ATOM 3421 C C . VAL A 1 447 ? -8.858 3.299 -3.500 1.00 97.19 447 VAL A C 1
ATOM 3423 O O . VAL A 1 447 ? -8.530 2.822 -4.586 1.00 97.19 447 VAL A O 1
ATOM 3426 N N . VAL A 1 448 ? -8.296 4.400 -3.001 1.00 98.12 448 VAL A N 1
ATOM 3427 C CA . VAL A 1 448 ? -7.115 5.034 -3.602 1.00 98.12 448 VAL A CA 1
ATOM 3428 C C . VAL A 1 448 ? -5.868 4.456 -2.948 1.00 98.12 448 VAL A C 1
ATOM 3430 O O . VAL A 1 448 ? -5.755 4.457 -1.723 1.00 98.12 448 VAL A O 1
ATOM 3433 N N . LEU A 1 449 ? -4.957 3.943 -3.768 1.00 97.56 449 LEU A N 1
ATOM 3434 C CA . LEU A 1 449 ? -3.693 3.339 -3.354 1.00 97.56 449 LEU A CA 1
ATOM 3435 C C . LEU A 1 449 ? -2.523 4.087 -3.992 1.00 97.56 449 LEU A C 1
ATOM 3437 O O . LEU A 1 449 ? -2.656 4.672 -5.069 1.00 97.56 449 LEU A O 1
ATOM 3441 N N . SER A 1 450 ? -1.347 4.006 -3.374 1.00 97.31 450 SER A N 1
ATOM 3442 C CA . SER A 1 450 ? -0.113 4.341 -4.081 1.00 97.31 450 SER A CA 1
ATOM 3443 C C . SER A 1 450 ? 0.147 3.333 -5.214 1.00 97.31 450 SER A C 1
ATOM 3445 O O . SER A 1 450 ? -0.316 2.189 -5.145 1.00 97.31 450 SER A O 1
ATOM 3447 N N . PRO A 1 451 ? 0.901 3.688 -6.266 1.00 97.62 451 PRO A N 1
ATOM 3448 C CA . PRO A 1 451 ? 1.274 2.716 -7.293 1.00 97.62 451 PRO A CA 1
ATOM 3449 C C . PRO A 1 451 ? 2.016 1.476 -6.762 1.00 97.62 451 PRO A C 1
ATOM 3451 O O . PRO A 1 451 ? 1.740 0.376 -7.240 1.00 97.62 451 PRO A O 1
ATOM 3454 N N . TYR A 1 452 ? 2.879 1.583 -5.744 1.00 97.62 452 TYR A N 1
ATOM 3455 C CA . TYR A 1 452 ? 3.458 0.405 -5.082 1.00 97.62 452 TYR A CA 1
ATOM 3456 C C . TYR A 1 452 ? 2.418 -0.432 -4.331 1.00 97.62 452 TYR A C 1
ATOM 3458 O O . TYR A 1 452 ? 2.478 -1.660 -4.383 1.00 97.62 452 TYR A O 1
ATOM 3466 N N . GLU A 1 453 ? 1.470 0.200 -3.638 1.00 96.44 453 GLU A N 1
ATOM 3467 C CA . GLU A 1 453 ? 0.383 -0.510 -2.956 1.00 96.44 453 GLU A CA 1
ATOM 3468 C C . GLU A 1 453 ? -0.522 -1.236 -3.957 1.00 96.44 453 GLU A C 1
ATOM 3470 O O . GLU A 1 453 ? -0.887 -2.387 -3.730 1.00 96.44 453 GLU A O 1
ATOM 3475 N N . LEU A 1 454 ? -0.820 -0.610 -5.101 1.00 96.81 454 LEU A N 1
ATOM 3476 C CA . LEU A 1 454 ? -1.611 -1.208 -6.175 1.00 96.81 454 LEU A CA 1
ATOM 3477 C C . LEU A 1 454 ? -0.965 -2.485 -6.728 1.00 96.81 454 LEU A C 1
ATOM 3479 O O . LEU A 1 454 ? -1.671 -3.435 -7.051 1.00 96.81 454 LEU A O 1
ATOM 3483 N N . VAL A 1 455 ? 0.368 -2.531 -6.814 1.00 94.75 455 VAL A N 1
ATOM 3484 C CA . VAL A 1 455 ? 1.113 -3.723 -7.261 1.00 94.75 455 VAL A CA 1
ATOM 3485 C C . VAL A 1 455 ? 0.972 -4.900 -6.281 1.00 94.75 455 VAL A C 1
ATOM 3487 O O . VAL A 1 455 ? 1.041 -6.052 -6.704 1.00 94.75 455 VAL A O 1
ATOM 3490 N N . LEU A 1 456 ? 0.754 -4.627 -4.992 1.00 94.06 456 LEU A N 1
ATOM 3491 C CA . LEU A 1 456 ? 0.596 -5.631 -3.929 1.00 94.06 456 LEU A CA 1
ATOM 3492 C C . LEU A 1 456 ? -0.867 -5.956 -3.606 1.00 94.06 456 LEU A C 1
ATOM 3494 O O . LEU A 1 456 ? -1.141 -6.832 -2.782 1.00 94.06 456 LEU A O 1
ATOM 3498 N N . ALA A 1 457 ? -1.803 -5.221 -4.198 1.00 94.38 457 ALA A N 1
ATOM 3499 C CA . ALA A 1 457 ? -3.181 -5.205 -3.759 1.00 94.38 457 ALA A CA 1
ATOM 3500 C C . ALA A 1 457 ? -3.884 -6.551 -3.974 1.00 94.38 457 ALA A C 1
ATOM 3502 O O . ALA A 1 457 ? -3.795 -7.191 -5.023 1.00 94.38 457 ALA A O 1
ATOM 3503 N N . ASN A 1 458 ? -4.640 -6.957 -2.960 1.00 91.69 458 ASN A N 1
ATOM 3504 C CA . ASN A 1 458 ? -5.467 -8.147 -2.956 1.00 91.69 458 ASN A CA 1
ATOM 3505 C C . ASN A 1 458 ? -6.916 -7.772 -2.628 1.00 91.69 458 ASN A C 1
ATOM 3507 O O . ASN A 1 458 ? -7.200 -7.148 -1.605 1.00 91.69 458 ASN A O 1
ATOM 3511 N N . ARG A 1 459 ? -7.846 -8.188 -3.486 1.00 87.25 459 ARG A N 1
ATOM 3512 C CA . ARG A 1 459 ? -9.276 -7.922 -3.349 1.00 87.25 459 ARG A CA 1
ATOM 3513 C C . ARG A 1 459 ? -9.954 -8.775 -2.297 1.00 87.25 459 ARG A C 1
ATOM 3515 O O . ARG A 1 459 ? -11.055 -8.427 -1.879 1.00 87.25 459 ARG A O 1
ATOM 3522 N N . ARG A 1 460 ? -9.343 -9.877 -1.854 1.00 74.75 460 ARG A N 1
ATOM 3523 C CA . ARG A 1 460 ? -9.940 -10.729 -0.822 1.00 74.75 460 ARG A CA 1
ATOM 3524 C C . ARG A 1 460 ? -10.352 -9.874 0.371 1.00 74.75 460 ARG A C 1
ATOM 3526 O O . ARG A 1 460 ? -9.562 -9.078 0.879 1.00 74.75 460 ARG A O 1
ATOM 3533 N N . ASN A 1 461 ? -11.604 -10.050 0.789 1.00 58.91 461 ASN A N 1
ATOM 3534 C CA . ASN A 1 461 ? -12.062 -9.570 2.081 1.00 58.91 461 ASN A CA 1
ATOM 3535 C C . ASN A 1 461 ? -11.102 -10.130 3.124 1.00 58.91 461 ASN A C 1
ATOM 3537 O O . ASN A 1 461 ? -10.838 -11.334 3.105 1.00 58.91 461 ASN A O 1
ATOM 3541 N N . MET A 1 462 ? -10.555 -9.279 3.994 1.00 53.34 462 MET A N 1
ATOM 3542 C CA . MET A 1 462 ? -9.930 -9.799 5.201 1.00 53.34 462 MET A CA 1
ATOM 3543 C C . MET A 1 462 ? -11.022 -10.531 5.983 1.00 53.34 462 MET A C 1
ATOM 3545 O O . MET A 1 462 ? -11.859 -9.906 6.631 1.00 53.34 462 MET A O 1
ATOM 3549 N N . GLU A 1 463 ? -11.064 -11.857 5.875 1.00 59.69 463 GLU A N 1
ATOM 3550 C CA . GLU A 1 463 ? -11.690 -12.653 6.917 1.00 59.69 463 GLU A CA 1
ATOM 3551 C C . GLU A 1 463 ? -10.889 -12.372 8.185 1.00 59.69 463 GLU A C 1
ATOM 3553 O O . GLU A 1 463 ? -9.660 -12.490 8.183 1.00 59.69 463 GLU A O 1
ATOM 3558 N N . MET A 1 464 ? -11.571 -11.939 9.249 1.00 68.31 464 MET A N 1
ATOM 3559 C CA . MET A 1 464 ? -10.937 -11.860 10.560 1.00 68.31 464 MET A CA 1
ATOM 3560 C C . MET A 1 464 ? -10.264 -13.205 10.838 1.00 68.31 464 MET A C 1
ATOM 3562 O O . MET A 1 464 ? -10.844 -14.264 10.597 1.00 68.31 464 MET A O 1
ATOM 3566 N N . ILE A 1 465 ? -9.032 -13.179 11.330 1.00 79.75 465 ILE A N 1
ATOM 3567 C CA . ILE A 1 465 ? -8.285 -14.413 11.568 1.00 79.75 465 ILE A CA 1
ATOM 3568 C C . ILE A 1 465 ? -8.854 -15.082 12.827 1.00 79.75 465 ILE A C 1
ATOM 3570 O O . ILE A 1 465 ? -8.840 -14.499 13.913 1.00 79.75 465 ILE A O 1
ATOM 3574 N N . GLN A 1 466 ? -9.369 -16.308 12.696 1.00 85.00 466 GLN A N 1
ATOM 3575 C CA . GLN A 1 466 ? -9.931 -17.054 13.824 1.00 85.00 466 GLN A CA 1
ATOM 3576 C C . GLN A 1 466 ? -8.827 -17.490 14.800 1.00 85.00 466 GLN A C 1
ATOM 3578 O O . GLN A 1 466 ? -7.895 -18.190 14.413 1.00 85.00 466 GLN A O 1
ATOM 3583 N N . LEU A 1 467 ? -8.961 -17.138 16.081 1.00 86.50 467 LEU A N 1
ATOM 3584 C CA . LEU A 1 467 ? -7.917 -17.362 17.090 1.00 86.50 467 LEU A CA 1
ATOM 3585 C C . LEU A 1 467 ? -7.887 -18.768 17.700 1.00 86.50 467 LEU A C 1
ATOM 3587 O O . LEU A 1 467 ? -6.879 -19.131 18.288 1.00 86.50 467 LEU A O 1
ATOM 3591 N N . GLY A 1 468 ? -8.948 -19.576 17.603 1.00 86.38 468 GLY A N 1
ATOM 3592 C CA . GLY A 1 468 ? -8.938 -20.919 18.208 1.00 86.38 468 GLY A CA 1
ATOM 3593 C C . GLY A 1 468 ? -8.600 -20.868 19.705 1.00 86.38 468 GLY A C 1
ATOM 3594 O O . GLY A 1 468 ? -9.266 -20.145 20.435 1.00 86.38 468 GLY A O 1
ATOM 3595 N N . ASP A 1 469 ? -7.578 -21.591 20.157 1.00 85.75 469 ASP A N 1
ATOM 3596 C CA . ASP A 1 469 ? -7.064 -21.618 21.537 1.00 85.75 469 ASP A CA 1
ATOM 3597 C C . ASP A 1 469 ? -5.821 -20.731 21.765 1.00 85.75 469 ASP A C 1
ATOM 3599 O O . ASP A 1 469 ? -5.143 -20.870 22.782 1.00 85.75 469 ASP A O 1
ATOM 3603 N N . VAL A 1 470 ? -5.529 -19.799 20.852 1.00 86.62 470 VAL A N 1
ATOM 3604 C CA . VAL A 1 470 ? -4.352 -18.921 20.922 1.00 86.62 470 VAL A CA 1
ATOM 3605 C C . VAL A 1 470 ? -4.347 -18.054 22.183 1.00 86.62 470 VAL A C 1
ATOM 3607 O O . VAL A 1 470 ? -5.320 -17.363 22.504 1.00 86.62 470 VAL A O 1
ATOM 3610 N N . ASP A 1 471 ? -3.186 -18.026 22.840 1.00 91.69 471 ASP A N 1
ATOM 3611 C CA . ASP A 1 471 ? -2.842 -17.072 23.889 1.00 91.69 471 ASP A CA 1
ATOM 3612 C C . ASP A 1 471 ? -2.580 -15.678 23.291 1.00 91.69 471 ASP A C 1
ATOM 3614 O O . ASP A 1 471 ? -1.652 -15.485 22.494 1.00 91.69 471 ASP A O 1
ATOM 3618 N N . LEU A 1 472 ? -3.356 -14.675 23.719 1.00 94.31 472 LEU A N 1
ATOM 3619 C CA . LEU A 1 472 ? -3.225 -13.300 23.230 1.00 94.31 472 LEU A CA 1
ATOM 3620 C C . LEU A 1 472 ? -1.857 -12.672 23.519 1.00 94.31 472 LEU A C 1
ATOM 3622 O O . LEU A 1 472 ? -1.493 -11.702 22.854 1.00 94.31 472 LEU A O 1
ATOM 3626 N N . ASN A 1 473 ? -1.085 -13.178 24.487 1.00 94.44 473 ASN A N 1
ATOM 3627 C CA . ASN A 1 473 ? 0.282 -12.701 24.723 1.00 94.44 473 ASN A CA 1
ATOM 3628 C C . ASN A 1 473 ? 1.246 -13.055 23.584 1.00 94.44 473 ASN A C 1
ATOM 3630 O O . ASN A 1 473 ? 2.267 -12.384 23.436 1.00 94.44 473 ASN A O 1
ATOM 3634 N N . THR A 1 474 ? 0.931 -14.078 22.786 1.00 92.62 474 THR A N 1
ATOM 3635 C CA . THR A 1 474 ? 1.735 -14.488 21.622 1.00 92.62 474 THR A CA 1
ATOM 3636 C C . THR A 1 474 ? 1.364 -13.731 20.344 1.00 92.62 474 THR A C 1
ATOM 3638 O O . THR A 1 474 ? 2.082 -13.783 19.346 1.00 92.62 474 THR A O 1
ATOM 3641 N N . LEU A 1 475 ? 0.259 -12.982 20.379 1.00 90.62 475 LEU A N 1
ATOM 3642 C CA . LEU A 1 475 ? -0.310 -12.298 19.227 1.00 90.62 475 LEU A CA 1
ATOM 3643 C C . LEU A 1 475 ? 0.346 -10.925 19.005 1.00 90.62 475 LEU A C 1
ATOM 3645 O O . LEU A 1 475 ? -0.164 -9.886 19.432 1.00 90.62 475 LEU A O 1
ATOM 3649 N N . LEU A 1 476 ? 1.511 -10.939 18.353 1.00 88.19 476 LEU A N 1
ATOM 3650 C CA . LEU A 1 476 ? 2.327 -9.745 18.080 1.00 88.19 476 LEU A CA 1
ATOM 3651 C C . LEU A 1 476 ? 2.166 -9.195 16.653 1.00 88.19 476 LEU A C 1
ATOM 3653 O O . LEU A 1 476 ? 2.568 -8.064 16.386 1.00 88.19 476 LEU A O 1
ATOM 3657 N N . VAL A 1 477 ? 1.598 -9.985 15.738 1.00 83.31 477 VAL A N 1
ATOM 3658 C CA . VAL A 1 477 ? 1.457 -9.624 14.320 1.00 83.31 477 VAL A CA 1
ATOM 3659 C C . VAL A 1 477 ? 0.257 -8.686 14.136 1.00 83.31 477 VAL A C 1
ATOM 3661 O O . VAL A 1 477 ? -0.844 -9.042 14.570 1.00 83.31 477 VAL A O 1
ATOM 3664 N N . PRO A 1 478 ? 0.424 -7.516 13.487 1.00 83.75 478 PRO A N 1
ATOM 3665 C CA . PRO A 1 478 ? -0.692 -6.629 13.175 1.00 83.75 478 PRO A CA 1
ATOM 3666 C C . PRO A 1 478 ? -1.788 -7.325 12.370 1.00 83.75 478 PRO A C 1
ATOM 3668 O O . PRO A 1 478 ? -1.494 -8.064 11.432 1.00 83.75 478 PRO A O 1
ATOM 3671 N N . GLY A 1 479 ? -3.044 -7.068 12.721 1.00 80.94 479 GLY A N 1
ATOM 3672 C CA . GLY A 1 479 ? -4.194 -7.655 12.041 1.00 80.94 479 GLY A CA 1
ATOM 3673 C C . GLY A 1 479 ? -5.481 -7.574 12.853 1.00 80.94 479 GLY A C 1
ATOM 3674 O O . GLY A 1 479 ? -5.467 -7.191 14.028 1.00 80.94 479 GLY A O 1
ATOM 3675 N N . ASP A 1 480 ? -6.574 -7.967 12.203 1.00 84.00 480 ASP A N 1
ATOM 3676 C CA . ASP A 1 480 ? -7.895 -8.108 12.807 1.00 84.00 480 ASP A CA 1
ATOM 3677 C C . ASP A 1 480 ? -8.215 -9.595 12.983 1.00 84.00 480 ASP A C 1
ATOM 3679 O O . ASP A 1 480 ? -8.199 -10.389 12.038 1.00 84.00 480 ASP A O 1
ATOM 3683 N N . TYR A 1 481 ? -8.490 -9.974 14.223 1.00 90.94 481 TYR A N 1
ATOM 3684 C CA . TYR A 1 481 ? -8.693 -11.349 14.650 1.00 90.94 481 TYR A CA 1
ATOM 3685 C C . TYR A 1 481 ? -10.047 -11.489 15.336 1.00 90.94 481 TYR A C 1
ATOM 3687 O O . TYR A 1 481 ? -10.582 -10.518 15.868 1.00 90.94 481 TYR A O 1
ATOM 3695 N N . PHE A 1 482 ? -10.575 -12.710 15.408 1.00 91.69 482 PHE A N 1
ATOM 3696 C CA . PHE A 1 482 ? -11.769 -12.988 16.200 1.00 91.69 482 PHE A CA 1
ATOM 3697 C C . PHE A 1 482 ? -11.684 -14.311 16.957 1.00 91.69 482 PHE A C 1
ATOM 3699 O O . PHE A 1 482 ? -11.125 -15.307 16.496 1.00 91.69 482 PHE A O 1
ATOM 3706 N N . GLN A 1 483 ? -12.264 -14.317 18.151 1.00 92.81 483 GLN A N 1
ATOM 3707 C CA . GLN A 1 483 ? -12.467 -15.482 18.990 1.00 92.81 483 GLN A CA 1
ATOM 3708 C C . GLN A 1 483 ? -13.942 -15.892 18.915 1.00 92.81 483 GLN A C 1
ATOM 3710 O O . GLN A 1 483 ? -14.776 -15.243 19.548 1.00 92.81 483 GLN A O 1
ATOM 3715 N N . PRO A 1 484 ? -14.293 -16.969 18.193 1.00 85.81 484 PRO A N 1
ATOM 3716 C CA . PRO A 1 484 ? -15.687 -17.371 18.031 1.00 85.81 484 PRO A CA 1
ATOM 3717 C C . PRO A 1 484 ? -16.289 -18.016 19.283 1.00 85.81 484 PRO A C 1
ATOM 3719 O O . PRO A 1 484 ? -17.511 -18.063 19.406 1.00 85.81 484 PRO A O 1
ATOM 3722 N N . ALA A 1 485 ? -15.472 -18.540 20.206 1.00 84.62 485 ALA A N 1
ATOM 3723 C CA . ALA A 1 485 ? -15.958 -19.358 21.311 1.00 84.62 485 ALA A CA 1
ATOM 3724 C C . ALA A 1 485 ? -15.455 -18.866 22.676 1.00 84.62 485 ALA A C 1
ATOM 3726 O O . ALA A 1 485 ? -14.261 -18.866 22.969 1.00 84.62 485 ALA A O 1
ATOM 3727 N N . SER A 1 486 ? -16.391 -18.537 23.573 1.00 90.50 486 SER A N 1
ATOM 3728 C CA . SER A 1 486 ? -16.087 -18.090 24.943 1.00 90.50 486 SER A CA 1
ATOM 3729 C C . SER A 1 486 ? -15.262 -19.097 25.753 1.00 90.50 486 SER A C 1
ATOM 3731 O O . SER A 1 486 ? -14.509 -18.694 26.636 1.00 90.50 486 SER A O 1
ATOM 3733 N N . VAL A 1 487 ? -15.361 -20.395 25.441 1.00 86.94 487 VAL A N 1
ATOM 3734 C CA . VAL A 1 487 ? -14.569 -21.449 26.100 1.00 86.94 487 VAL A CA 1
ATOM 3735 C C . VAL A 1 487 ? -13.064 -21.246 25.903 1.00 86.94 487 VAL A C 1
ATOM 3737 O O . VAL A 1 487 ? -12.297 -21.446 26.839 1.00 86.94 487 VAL A O 1
ATOM 3740 N N . ASN A 1 488 ? -12.647 -20.753 24.736 1.00 84.38 488 ASN A N 1
ATOM 3741 C CA . ASN A 1 488 ? -11.237 -20.527 24.430 1.00 84.38 488 ASN A CA 1
ATOM 3742 C C . ASN A 1 488 ? -10.719 -19.200 25.004 1.00 84.38 488 ASN A C 1
ATOM 3744 O O . ASN A 1 488 ? -9.532 -19.077 25.297 1.00 84.38 488 ASN A O 1
ATOM 3748 N N . ALA A 1 489 ? -11.605 -18.221 25.214 1.00 86.00 489 ALA A N 1
ATOM 3749 C CA . ALA A 1 489 ? -11.271 -16.992 25.933 1.00 86.00 489 ALA A CA 1
ATOM 3750 C C . ALA A 1 489 ? -11.140 -17.225 27.451 1.00 86.00 489 ALA A C 1
ATOM 3752 O O . ALA A 1 489 ? -10.312 -16.607 28.115 1.00 86.00 489 ALA A O 1
ATOM 3753 N N . GLY A 1 490 ? -11.944 -18.134 28.015 1.00 78.50 490 GLY A N 1
ATOM 3754 C CA . GLY A 1 490 ? -11.950 -18.453 29.448 1.00 78.50 490 GLY A CA 1
ATOM 3755 C C . GLY A 1 490 ? -10.816 -19.369 29.928 1.00 78.50 490 GLY A C 1
ATOM 3756 O O . GLY A 1 490 ? -10.664 -19.550 31.133 1.00 78.50 490 GLY A O 1
ATOM 3757 N N . GLY A 1 491 ? -10.020 -19.940 29.017 1.00 72.31 491 GLY A N 1
ATOM 3758 C CA . GLY A 1 491 ? -9.050 -21.009 29.296 1.00 72.31 491 GLY A CA 1
ATOM 3759 C C . GLY A 1 491 ? -7.670 -20.590 29.823 1.00 72.31 491 GLY A C 1
ATOM 3760 O O . GLY A 1 491 ? -6.772 -21.422 29.841 1.00 72.31 491 GLY A O 1
ATOM 3761 N N . GLY A 1 492 ? -7.465 -19.333 30.236 1.00 70.56 492 GLY A N 1
ATOM 3762 C CA . GLY A 1 492 ? -6.143 -18.836 30.668 1.00 70.56 492 GLY A CA 1
ATOM 3763 C C . GLY A 1 492 ? -5.291 -18.211 29.555 1.00 70.56 492 GLY A C 1
ATOM 3764 O O . GLY A 1 492 ? -4.132 -17.882 29.778 1.00 70.56 492 GLY A O 1
ATOM 3765 N N . ASN A 1 493 ? -5.885 -17.959 28.388 1.00 86.31 493 ASN A N 1
ATOM 3766 C CA . ASN A 1 493 ? -5.230 -17.431 27.184 1.00 86.31 493 ASN A CA 1
ATOM 3767 C C . ASN A 1 493 ? -5.054 -15.896 27.174 1.00 86.31 493 ASN A C 1
ATOM 3769 O O . ASN A 1 493 ? -5.094 -15.256 26.124 1.00 86.31 493 ASN A O 1
ATOM 3773 N N . ASN A 1 494 ? -4.910 -15.290 28.357 1.00 92.31 494 ASN A N 1
ATOM 3774 C CA . ASN A 1 494 ? -4.693 -13.850 28.556 1.00 92.31 494 ASN A CA 1
ATOM 3775 C C . ASN A 1 494 ? -5.755 -12.915 27.939 1.00 92.31 494 ASN A C 1
ATOM 3777 O O . ASN A 1 494 ? -5.461 -11.759 27.626 1.00 92.31 494 ASN A O 1
ATOM 3781 N N . TYR A 1 495 ? -7.000 -13.377 27.814 1.00 93.38 495 TYR A N 1
ATOM 3782 C CA . TYR A 1 495 ? -8.141 -12.514 27.503 1.00 93.38 495 TYR A CA 1
ATOM 3783 C C . TYR A 1 495 ? -8.509 -11.658 28.728 1.00 93.38 495 TYR A C 1
ATOM 3785 O O . TYR A 1 495 ? -8.365 -12.121 29.863 1.00 93.38 495 TYR A O 1
ATOM 3793 N N . PRO A 1 496 ? -9.010 -10.425 28.536 1.00 91.31 496 PRO A N 1
ATOM 3794 C CA . PRO A 1 496 ? -9.483 -9.598 29.648 1.00 91.31 496 PRO A CA 1
ATOM 3795 C C . PRO A 1 496 ? -10.758 -10.155 30.300 1.00 91.31 496 PRO A C 1
ATOM 3797 O O . PRO A 1 496 ? -11.042 -9.861 31.459 1.00 91.31 496 PRO A O 1
ATOM 3800 N N . GLU A 1 497 ? -11.526 -10.964 29.564 1.00 89.00 497 GLU A N 1
ATOM 3801 C CA . GLU A 1 497 ? -12.684 -11.698 30.066 1.00 89.00 497 GLU A CA 1
ATOM 3802 C C . GLU A 1 497 ? -12.920 -12.985 29.262 1.00 89.00 497 GLU A C 1
ATOM 3804 O O . GLU A 1 497 ? -12.593 -13.065 28.080 1.00 89.00 497 GLU A O 1
ATOM 3809 N N . GLY A 1 498 ? -13.527 -13.994 29.894 1.00 90.75 498 GLY A N 1
ATOM 3810 C CA . GLY A 1 498 ? -13.797 -15.304 29.289 1.00 90.75 498 GLY A CA 1
ATOM 3811 C C . GLY A 1 498 ? -15.003 -15.325 28.344 1.00 90.75 498 GLY A C 1
ATOM 3812 O O . GLY A 1 498 ? -15.937 -16.097 28.556 1.00 90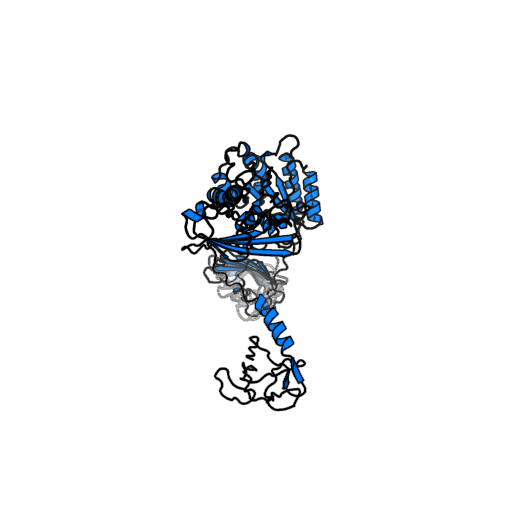.75 498 GLY A O 1
ATOM 3813 N N . ARG A 1 499 ? -15.028 -14.450 27.335 1.00 89.88 499 ARG A N 1
ATOM 3814 C CA . ARG A 1 499 ? -16.101 -14.355 26.326 1.00 89.88 499 ARG A CA 1
ATOM 3815 C C . ARG A 1 499 ? -15.528 -14.299 24.921 1.00 89.88 499 ARG A C 1
ATOM 3817 O O . ARG A 1 499 ? -14.401 -13.863 24.780 1.00 89.88 499 ARG A O 1
ATOM 3824 N N . ALA A 1 500 ? -16.300 -14.717 23.919 1.00 90.38 500 ALA A N 1
ATOM 3825 C CA . ALA A 1 500 ? -16.021 -14.485 22.498 1.00 90.38 500 ALA A CA 1
ATOM 3826 C C . ALA A 1 500 ? -15.965 -12.980 22.158 1.00 90.38 500 ALA A C 1
ATOM 3828 O O . ALA A 1 500 ? -16.560 -12.169 22.877 1.00 90.38 500 ALA A O 1
ATOM 3829 N N . GLY A 1 501 ? -15.279 -12.617 21.073 1.00 92.56 501 GLY A N 1
ATOM 3830 C CA . GLY A 1 501 ? -15.035 -11.219 20.699 1.00 92.56 501 GLY A CA 1
ATOM 3831 C C . GLY A 1 501 ? -14.056 -11.050 19.537 1.00 92.56 501 GLY A C 1
ATOM 3832 O O . GLY A 1 501 ? -13.558 -12.043 19.010 1.00 92.56 501 GLY A O 1
ATOM 3833 N N . ASP A 1 502 ? -13.742 -9.809 19.170 1.00 92.81 502 ASP A N 1
ATOM 3834 C CA . ASP A 1 502 ? -12.673 -9.468 18.219 1.00 92.81 502 ASP A CA 1
ATOM 3835 C C . ASP A 1 502 ? -11.461 -8.830 18.901 1.00 92.81 502 ASP A C 1
ATOM 3837 O O . ASP A 1 502 ? -11.569 -8.167 19.934 1.00 92.81 502 ASP A O 1
ATOM 3841 N N . VAL A 1 503 ? -10.284 -9.063 18.318 1.00 94.25 503 VAL A N 1
ATOM 3842 C CA . VAL A 1 503 ? -9.011 -8.473 18.736 1.00 94.25 503 VAL A CA 1
ATOM 3843 C C . VAL A 1 503 ? -8.420 -7.723 17.547 1.00 94.25 503 VAL A C 1
ATOM 3845 O O . VAL A 1 503 ? -8.107 -8.328 16.525 1.00 94.25 503 VAL A O 1
ATOM 3848 N N . MET A 1 504 ? -8.178 -6.427 17.707 1.00 92.38 504 MET A N 1
ATOM 3849 C CA . MET A 1 504 ? -7.343 -5.647 16.793 1.00 92.38 504 MET A CA 1
ATOM 3850 C C . MET A 1 504 ? -5.931 -5.540 17.368 1.00 92.38 504 MET A C 1
ATOM 3852 O O . MET A 1 504 ? -5.753 -5.109 18.512 1.00 92.38 504 MET A O 1
ATOM 3856 N N . VAL A 1 505 ? -4.927 -5.883 16.561 1.00 90.94 505 VAL A N 1
ATOM 3857 C CA . VAL A 1 505 ? -3.505 -5.790 16.916 1.00 90.94 505 VAL A CA 1
ATOM 3858 C C . VAL A 1 505 ? -2.817 -4.770 16.021 1.00 90.94 505 VAL A C 1
ATOM 3860 O O . VAL A 1 505 ? -2.916 -4.830 14.797 1.00 90.94 505 VAL A O 1
ATOM 3863 N N . ARG A 1 506 ? -2.080 -3.838 16.627 1.00 86.50 506 ARG A N 1
ATOM 3864 C CA . ARG A 1 506 ? -1.214 -2.886 15.914 1.00 86.50 506 ARG A CA 1
ATOM 3865 C C . ARG A 1 506 ? 0.183 -2.940 16.505 1.00 86.50 506 ARG A C 1
ATOM 3867 O O . ARG A 1 506 ? 0.312 -3.010 17.724 1.00 86.50 506 ARG A O 1
ATOM 3874 N N . SER A 1 507 ? 1.216 -2.840 15.678 1.00 82.50 507 SER A N 1
ATOM 3875 C CA . SER A 1 507 ? 2.604 -2.800 16.142 1.00 82.50 507 SER A CA 1
ATOM 3876 C C . SER A 1 507 ? 3.422 -1.757 15.392 1.00 82.50 507 SER A C 1
ATOM 3878 O O . SER A 1 507 ? 3.065 -1.341 14.290 1.00 82.50 507 SER A O 1
ATOM 3880 N N . ASN A 1 508 ? 4.554 -1.362 15.969 1.00 72.06 508 ASN A N 1
ATOM 3881 C CA . ASN A 1 508 ? 5.620 -0.735 15.195 1.00 72.06 508 ASN A CA 1
ATOM 3882 C C . ASN A 1 508 ? 6.325 -1.770 14.294 1.00 72.06 508 ASN A C 1
ATOM 3884 O O . ASN A 1 508 ? 6.133 -2.981 14.435 1.00 72.06 508 ASN A O 1
ATOM 3888 N N . SER A 1 509 ? 7.173 -1.293 13.382 1.00 62.38 509 SER A N 1
ATOM 3889 C CA . SER A 1 509 ? 7.883 -2.123 12.395 1.00 62.38 509 SER A CA 1
ATOM 3890 C C . SER A 1 509 ? 8.815 -3.181 12.998 1.00 62.38 509 SER A C 1
ATOM 3892 O O . SER A 1 509 ? 9.171 -4.139 12.318 1.00 62.38 509 SER A O 1
ATOM 3894 N N . THR A 1 510 ? 9.213 -3.031 14.263 1.00 66.94 510 THR A N 1
ATOM 3895 C CA . THR A 1 510 ? 10.119 -3.948 14.971 1.00 66.94 510 THR A CA 1
ATOM 3896 C C . THR A 1 510 ? 9.404 -4.883 15.950 1.00 66.94 510 THR A C 1
ATOM 3898 O O . THR A 1 510 ? 10.062 -5.707 16.581 1.00 66.94 510 THR A O 1
ATOM 3901 N N . GLY A 1 511 ? 8.082 -4.752 16.121 1.00 68.94 511 GLY A N 1
ATOM 3902 C CA . GLY A 1 511 ? 7.300 -5.526 17.095 1.00 68.94 511 GLY A CA 1
ATOM 3903 C C . GLY A 1 511 ? 7.643 -5.239 18.564 1.00 68.94 511 GLY A C 1
ATOM 3904 O O . GLY A 1 511 ? 7.175 -5.943 19.457 1.00 68.94 511 GLY A O 1
ATOM 3905 N N . SER A 1 512 ? 8.461 -4.217 18.844 1.00 80.56 512 SER A N 1
ATOM 3906 C CA . SER A 1 512 ? 8.879 -3.847 20.204 1.00 80.56 512 SER A CA 1
ATOM 3907 C C . SER A 1 512 ? 7.826 -3.039 20.967 1.00 80.56 512 SER A C 1
ATOM 3909 O O . SER A 1 512 ? 7.905 -2.917 22.192 1.00 80.56 512 SER A O 1
ATOM 3911 N N . ASN A 1 513 ? 6.845 -2.502 20.241 1.00 87.75 513 ASN A N 1
ATOM 3912 C CA . ASN A 1 513 ? 5.657 -1.864 20.778 1.00 87.75 513 ASN A CA 1
ATOM 3913 C C . ASN A 1 513 ? 4.434 -2.445 20.061 1.00 87.75 513 ASN A C 1
ATOM 3915 O O . ASN A 1 513 ? 4.292 -2.262 18.849 1.00 87.75 513 ASN A O 1
ATOM 3919 N N . VAL A 1 514 ? 3.584 -3.156 20.804 1.00 91.31 514 VAL A N 1
ATOM 3920 C CA . VAL A 1 514 ? 2.331 -3.734 20.298 1.00 91.31 514 VAL A CA 1
ATOM 3921 C C . VAL A 1 514 ? 1.177 -3.204 21.136 1.00 91.31 514 VAL A C 1
ATOM 3923 O O . VAL A 1 514 ? 1.240 -3.198 22.360 1.00 91.31 514 VAL A O 1
ATOM 3926 N N . THR A 1 515 ? 0.097 -2.794 20.488 1.00 93.69 515 THR A N 1
ATOM 3927 C CA . THR A 1 515 ? -1.169 -2.463 21.144 1.00 93.69 515 THR A CA 1
ATOM 3928 C C . THR A 1 515 ? -2.217 -3.479 20.738 1.00 93.69 515 THR A C 1
ATOM 3930 O O . THR A 1 515 ? -2.291 -3.879 19.574 1.00 93.69 515 THR A O 1
ATOM 3933 N N . GLN A 1 516 ? -3.022 -3.899 21.707 1.00 95.62 516 GLN A N 1
ATOM 3934 C CA . GLN A 1 516 ? -4.180 -4.744 21.468 1.00 95.62 516 GLN A CA 1
ATOM 3935 C C . GLN A 1 516 ? -5.427 -4.039 21.969 1.00 95.62 516 GLN A C 1
ATOM 3937 O O . GLN A 1 516 ? -5.433 -3.469 23.063 1.00 95.62 516 GLN A O 1
ATOM 3942 N N . LYS A 1 517 ? -6.488 -4.117 21.173 1.00 94.31 517 LYS A N 1
ATOM 3943 C CA . LYS A 1 517 ? -7.838 -3.719 21.554 1.00 94.31 517 LYS A CA 1
ATOM 3944 C C . LYS A 1 517 ? -8.737 -4.939 21.425 1.00 94.31 517 LYS A C 1
ATOM 3946 O O . LYS A 1 517 ? -8.756 -5.554 20.367 1.00 94.31 517 LYS A O 1
ATOM 3951 N N . TYR A 1 518 ? -9.446 -5.280 22.493 1.00 93.31 518 TYR A N 1
ATOM 3952 C CA . TYR A 1 518 ? -10.382 -6.396 22.525 1.00 93.31 518 TYR A CA 1
ATOM 3953 C C . TYR A 1 518 ? -11.805 -5.888 22.708 1.00 93.31 518 TYR A C 1
ATOM 3955 O O . TYR A 1 518 ? -12.057 -5.103 23.625 1.00 93.31 518 TYR A O 1
ATOM 3963 N N . HIS A 1 519 ? -12.729 -6.343 21.872 1.00 92.38 519 HIS A N 1
ATOM 3964 C CA . HIS A 1 519 ? -14.157 -6.073 22.002 1.00 92.38 519 HIS A CA 1
ATOM 3965 C C . HIS A 1 519 ? -14.897 -7.386 22.249 1.00 92.38 519 HIS A C 1
ATOM 3967 O O . HIS A 1 519 ? -14.873 -8.287 21.416 1.00 92.38 519 HIS A O 1
ATOM 3973 N N . SER A 1 520 ? -15.536 -7.519 23.413 1.00 90.88 520 SER A N 1
ATOM 3974 C CA . SER A 1 520 ? -16.304 -8.722 23.742 1.00 90.88 520 SER A CA 1
ATOM 3975 C C . SER A 1 520 ? -17.721 -8.681 23.180 1.00 90.88 520 SER A C 1
ATOM 3977 O O . SER A 1 520 ? -18.386 -7.648 23.187 1.00 90.88 520 SER A O 1
ATOM 3979 N N . TYR A 1 521 ? -18.222 -9.836 22.746 1.00 85.38 521 TYR A N 1
ATOM 3980 C CA . TYR A 1 521 ? -19.577 -9.974 22.220 1.00 85.38 521 TYR A CA 1
ATOM 3981 C C . TYR A 1 521 ? -20.628 -10.224 23.310 1.00 85.38 521 TYR A C 1
ATOM 3983 O O . TYR A 1 521 ? -20.366 -10.746 24.401 1.00 85.38 521 TYR A O 1
ATOM 3991 N N . GLY A 1 522 ? -21.879 -9.911 22.966 1.00 78.62 522 GLY A N 1
ATOM 3992 C CA . GLY A 1 522 ? -23.057 -10.205 23.777 1.00 78.62 522 GLY A CA 1
ATOM 3993 C C . GLY A 1 522 ? -23.361 -9.135 24.825 1.00 78.62 522 GLY A C 1
ATOM 3994 O O . GLY A 1 522 ? -23.146 -7.951 24.607 1.00 78.62 522 GLY A O 1
ATOM 3995 N N . SER A 1 523 ? -23.909 -9.556 25.966 1.00 70.06 523 SER A N 1
ATOM 3996 C CA . SER A 1 523 ? -24.507 -8.658 26.967 1.00 70.06 523 SER A CA 1
ATOM 3997 C C . SER A 1 523 ? -23.535 -7.700 27.666 1.00 70.06 523 SER A C 1
ATOM 3999 O O . SER A 1 523 ? -23.984 -6.727 28.260 1.00 70.06 523 SER A O 1
ATOM 4001 N N . THR A 1 524 ? -22.232 -7.992 27.670 1.00 71.12 524 THR A N 1
ATOM 4002 C CA . THR A 1 524 ? -21.217 -7.111 28.269 1.00 71.12 524 THR A CA 1
ATOM 4003 C C . THR A 1 524 ? -20.778 -6.030 27.289 1.00 71.12 524 THR A C 1
ATOM 4005 O O . THR A 1 524 ? -20.657 -4.883 27.705 1.00 71.12 524 THR A O 1
ATOM 4008 N N . ASN A 1 525 ? -20.587 -6.386 26.012 1.00 78.81 525 ASN A N 1
ATOM 4009 C CA . ASN A 1 525 ? -20.224 -5.482 24.918 1.00 78.81 525 ASN A CA 1
ATOM 4010 C C . ASN A 1 525 ? -19.070 -4.520 25.274 1.00 78.81 525 ASN A C 1
ATOM 4012 O O . ASN A 1 525 ? -19.146 -3.327 24.983 1.00 78.81 525 ASN A O 1
ATOM 4016 N N . ARG A 1 526 ? -18.042 -5.021 25.979 1.00 82.81 526 ARG A N 1
ATOM 4017 C CA . ARG A 1 526 ? -16.995 -4.195 26.605 1.00 82.81 526 ARG A CA 1
ATOM 4018 C C . ARG A 1 526 ? -15.792 -4.037 25.702 1.00 82.81 526 ARG A C 1
ATOM 4020 O O . ARG A 1 526 ? -15.403 -4.979 25.010 1.00 82.81 526 ARG A O 1
ATOM 4027 N N . VAL A 1 527 ? -15.153 -2.874 25.797 1.00 87.00 527 VAL A N 1
ATOM 4028 C CA . VAL A 1 527 ? -13.899 -2.595 25.101 1.00 87.00 527 VAL A CA 1
ATOM 4029 C C . VAL A 1 527 ? -12.740 -2.541 26.089 1.00 87.00 527 VAL A C 1
ATOM 4031 O O . VAL A 1 527 ? -12.712 -1.752 27.037 1.00 87.00 527 VAL A O 1
ATOM 4034 N N . TRP A 1 528 ? -11.733 -3.359 25.811 1.00 90.44 528 TRP A N 1
ATOM 4035 C CA . TRP A 1 528 ? -10.492 -3.442 26.561 1.00 90.44 528 TRP A CA 1
ATOM 4036 C C . TRP A 1 528 ? -9.320 -3.035 25.678 1.00 90.44 528 TRP A C 1
ATOM 4038 O O . TRP A 1 528 ? -9.330 -3.255 24.469 1.00 90.44 528 TRP A O 1
ATOM 4048 N N . HIS A 1 529 ? -8.282 -2.471 26.280 1.00 91.69 529 HIS A N 1
ATOM 4049 C CA . HIS A 1 529 ? -7.024 -2.193 25.601 1.00 91.69 529 HIS A CA 1
ATOM 4050 C C . HIS A 1 529 ? -5.836 -2.550 26.490 1.00 91.69 529 HIS A C 1
ATOM 4052 O O . HIS A 1 529 ? -5.932 -2.523 27.719 1.00 91.69 529 HIS A O 1
ATOM 4058 N N . ARG A 1 530 ? -4.714 -2.900 25.866 1.00 93.75 530 ARG A N 1
ATOM 4059 C CA . ARG A 1 530 ? -3.425 -3.086 26.536 1.00 93.75 530 ARG A CA 1
ATOM 4060 C C . ARG A 1 530 ? -2.269 -2.821 25.585 1.00 93.75 530 ARG A C 1
ATOM 4062 O O . ARG A 1 530 ? -2.442 -2.814 24.365 1.00 93.75 530 ARG A O 1
ATOM 4069 N N . THR A 1 531 ? -1.081 -2.695 26.161 1.00 93.38 531 THR A N 1
ATOM 4070 C CA . THR A 1 531 ? 0.160 -2.455 25.425 1.00 93.38 531 THR A CA 1
ATOM 4071 C C . THR A 1 531 ? 1.224 -3.461 25.848 1.00 93.38 531 THR A C 1
ATOM 4073 O O . THR A 1 531 ? 1.311 -3.832 27.017 1.00 93.38 531 THR A O 1
ATOM 4076 N N . TYR A 1 532 ? 2.042 -3.885 24.896 1.00 93.19 532 TYR A N 1
ATOM 4077 C CA . TYR A 1 532 ? 3.302 -4.586 25.084 1.00 93.19 532 TYR A CA 1
ATOM 4078 C C . TYR A 1 532 ? 4.432 -3.612 24.787 1.00 93.19 532 TYR A C 1
ATOM 4080 O O . TYR A 1 532 ? 4.477 -3.026 23.705 1.00 93.19 532 TYR A O 1
ATOM 4088 N N . TYR A 1 533 ? 5.335 -3.429 25.742 1.00 89.62 533 TYR A N 1
ATOM 4089 C CA . TYR A 1 533 ? 6.474 -2.535 25.588 1.00 89.62 533 TYR A CA 1
ATOM 4090 C C . TYR A 1 533 ? 7.677 -3.094 26.343 1.00 89.62 533 TYR A C 1
ATOM 4092 O O . TYR A 1 533 ? 7.551 -3.564 27.474 1.00 89.62 533 TYR A O 1
ATOM 4100 N N . SER A 1 534 ? 8.851 -3.053 25.708 1.00 84.44 534 SER A N 1
ATOM 4101 C CA . SER A 1 534 ? 10.123 -3.487 26.306 1.00 84.44 534 SER A CA 1
ATOM 4102 C C . SER A 1 534 ? 10.085 -4.910 26.897 1.00 84.44 534 SER A C 1
ATOM 4104 O O . SER A 1 534 ? 10.567 -5.149 28.005 1.00 84.44 534 SER A O 1
ATOM 4106 N N . GLY A 1 535 ? 9.494 -5.866 26.173 1.00 86.44 535 GLY A N 1
ATOM 4107 C CA . GLY A 1 535 ? 9.455 -7.271 26.599 1.00 86.44 535 GLY A CA 1
ATOM 4108 C C . GLY A 1 535 ? 8.326 -7.625 27.570 1.00 86.44 535 GLY A C 1
ATOM 4109 O O . GLY A 1 535 ? 8.231 -8.776 27.984 1.00 86.44 535 GLY A O 1
ATOM 4110 N N . THR A 1 536 ? 7.478 -6.663 27.950 1.00 91.44 536 THR A N 1
ATOM 4111 C CA . THR A 1 536 ? 6.465 -6.849 28.998 1.00 91.44 536 THR A CA 1
ATOM 4112 C C . THR A 1 536 ? 5.075 -6.442 28.515 1.00 91.44 536 THR A C 1
ATOM 4114 O O . THR A 1 536 ? 4.889 -5.348 27.980 1.00 91.44 536 THR A O 1
ATOM 4117 N N . TRP A 1 537 ? 4.081 -7.309 28.736 1.00 93.56 537 TRP A N 1
ATOM 4118 C CA . TRP A 1 537 ? 2.667 -6.959 28.592 1.00 93.56 537 TRP A CA 1
ATOM 4119 C C . TRP A 1 537 ? 2.184 -6.195 29.819 1.00 93.56 537 TRP A C 1
ATOM 4121 O O . TRP A 1 537 ? 2.343 -6.648 30.952 1.00 93.56 537 TRP A O 1
ATOM 4131 N N . TYR A 1 538 ? 1.540 -5.059 29.587 1.00 91.69 538 TYR A N 1
ATOM 4132 C CA . TYR A 1 538 ? 0.819 -4.340 30.625 1.00 91.69 538 TYR A CA 1
ATOM 4133 C C . TYR A 1 538 ? -0.593 -4.927 30.789 1.00 91.69 538 TYR A C 1
ATOM 4135 O O . TYR A 1 538 ? -1.148 -5.469 29.826 1.00 91.69 538 TYR A O 1
ATOM 4143 N N . PRO A 1 539 ? -1.189 -4.843 31.995 1.00 90.38 539 PRO A N 1
ATOM 4144 C CA . PRO A 1 539 ? -2.531 -5.362 32.240 1.00 90.38 539 PRO A CA 1
ATOM 4145 C C . PRO A 1 539 ? -3.578 -4.743 31.310 1.00 90.38 539 PRO A C 1
ATOM 4147 O O . PRO A 1 539 ? -3.476 -3.572 30.942 1.00 90.38 539 PRO A O 1
ATOM 4150 N N . TRP A 1 540 ? -4.617 -5.515 30.990 1.00 92.62 540 TRP A N 1
ATOM 4151 C CA . TRP A 1 540 ? -5.794 -5.008 30.290 1.00 92.62 540 TRP A CA 1
ATOM 4152 C C . TRP A 1 540 ? -6.496 -3.903 31.077 1.00 92.62 540 TRP A C 1
ATOM 4154 O O . TRP A 1 540 ? -6.653 -3.985 32.296 1.00 92.62 540 TRP A O 1
ATOM 4164 N N . GLN A 1 541 ? -6.955 -2.887 30.354 1.00 83.94 541 GLN A N 1
ATOM 4165 C CA . GLN A 1 541 ? -7.691 -1.753 30.894 1.00 83.94 541 GLN A CA 1
ATOM 4166 C C . GLN A 1 541 ? -9.005 -1.584 30.130 1.00 83.94 541 GLN A C 1
ATOM 4168 O O . GLN A 1 541 ? -9.016 -1.574 28.899 1.00 83.94 541 GLN A O 1
ATOM 4173 N N . SER A 1 542 ? -10.121 -1.459 30.851 1.00 78.88 542 SER A N 1
ATOM 4174 C CA . SER A 1 542 ? -11.408 -1.074 30.265 1.00 78.88 542 SER A CA 1
ATOM 4175 C C . SER A 1 542 ? -11.518 0.449 30.224 1.00 78.88 542 SER A C 1
ATOM 4177 O O . SER A 1 542 ? -11.229 1.111 31.222 1.00 78.88 542 SER A O 1
ATOM 4179 N N . GLY A 1 543 ? -11.954 1.003 29.092 1.00 65.62 543 GLY A N 1
ATOM 4180 C CA . GLY A 1 543 ? -12.274 2.434 28.981 1.00 65.62 543 GLY A CA 1
ATOM 4181 C C . GLY A 1 543 ? -13.657 2.799 29.535 1.00 65.62 543 GLY A C 1
ATOM 4182 O O . GLY A 1 543 ? -13.947 3.977 29.729 1.00 65.62 543 GLY A O 1
ATOM 4183 N N . ASP A 1 544 ? -14.496 1.798 29.803 1.00 67.94 544 ASP A N 1
ATOM 4184 C CA . ASP A 1 544 ? -15.915 1.995 30.087 1.00 67.94 544 ASP A CA 1
ATOM 4185 C C . ASP A 1 544 ? -16.197 2.178 31.592 1.00 67.94 544 ASP A C 1
ATOM 4187 O O . ASP A 1 544 ? -15.572 1.510 32.428 1.00 67.94 544 ASP A O 1
ATOM 4191 N N . PRO A 1 545 ? -17.169 3.034 31.967 1.00 71.75 545 PRO A N 1
ATOM 4192 C CA . PRO A 1 545 ? -17.739 3.039 33.308 1.00 71.75 545 PRO A CA 1
ATOM 4193 C C . PRO A 1 545 ? -18.319 1.663 33.656 1.00 71.75 545 PRO A C 1
ATOM 4195 O O . PRO A 1 545 ? -18.995 1.031 32.842 1.00 71.75 545 PRO A O 1
ATOM 4198 N N . GLN A 1 546 ? -18.090 1.202 34.881 1.00 77.00 546 GLN A N 1
ATOM 4199 C CA . GLN A 1 546 ? -18.692 -0.028 35.378 1.00 77.00 546 GLN A CA 1
ATOM 4200 C C . GLN A 1 546 ? -20.017 0.274 36.072 1.00 77.00 546 GLN A C 1
ATOM 4202 O O . GLN A 1 546 ? -20.100 1.179 36.902 1.00 77.00 546 GLN A O 1
ATOM 4207 N N . PHE A 1 547 ? -21.034 -0.524 35.751 1.00 79.69 547 PHE A N 1
ATOM 4208 C CA . PHE A 1 547 ? -22.357 -0.480 36.363 1.00 79.69 547 PHE A CA 1
ATOM 4209 C C . PHE A 1 547 ? -22.534 -1.714 37.253 1.00 79.69 547 PHE A C 1
ATOM 4211 O O . PHE A 1 547 ? -22.338 -2.840 36.795 1.00 79.69 547 PHE A O 1
ATOM 4218 N N . ASP A 1 548 ? -22.900 -1.501 38.512 1.00 81.69 548 ASP A N 1
ATOM 4219 C CA . ASP A 1 548 ? -23.226 -2.548 39.483 1.00 81.69 548 ASP A CA 1
ATOM 4220 C C . ASP A 1 548 ? -24.599 -2.240 40.089 1.00 81.69 548 ASP A C 1
ATOM 4222 O O . ASP A 1 548 ? -24.839 -1.120 40.537 1.00 81.69 548 ASP A O 1
ATOM 4226 N N . GLU A 1 549 ? -25.506 -3.218 40.060 1.00 84.12 549 GLU A N 1
ATOM 4227 C CA . GLU A 1 549 ? -26.878 -3.101 40.577 1.00 84.12 549 GLU A CA 1
ATOM 4228 C C . GLU A 1 549 ? -27.132 -3.981 41.817 1.00 84.12 549 GLU A C 1
ATOM 4230 O O . GLU A 1 549 ? -28.245 -4.024 42.342 1.00 84.12 549 GLU A O 1
ATOM 4235 N N . THR A 1 550 ? -26.103 -4.669 42.328 1.00 82.38 550 THR A N 1
ATOM 4236 C CA . THR A 1 550 ? -26.225 -5.670 43.406 1.00 82.38 550 THR A CA 1
ATOM 4237 C C . THR A 1 550 ? -26.777 -5.074 44.704 1.00 82.38 550 THR A C 1
ATOM 4239 O O . THR A 1 550 ? -27.539 -5.718 45.426 1.00 82.38 550 THR A O 1
ATOM 4242 N N . ALA A 1 551 ? -26.404 -3.831 45.010 1.00 84.50 551 ALA A N 1
ATOM 4243 C CA . ALA A 1 551 ? -26.802 -3.124 46.224 1.00 84.50 551 ALA A CA 1
ATOM 4244 C C . ALA A 1 551 ? -27.224 -1.681 45.913 1.00 84.50 551 ALA A C 1
ATOM 4246 O O . ALA A 1 551 ? -26.764 -0.730 46.549 1.00 84.50 551 ALA A O 1
ATOM 4247 N N . GLY A 1 552 ? -28.106 -1.529 44.925 1.00 86.00 552 GLY A N 1
ATOM 4248 C CA . GLY A 1 552 ? -28.454 -0.236 44.335 1.00 86.00 552 GLY A CA 1
ATOM 4249 C C . GLY A 1 552 ? -27.626 0.027 43.084 1.00 86.00 552 GLY A C 1
ATOM 4250 O O . GLY A 1 552 ? -26.734 -0.755 42.772 1.00 86.00 552 GLY A O 1
ATOM 4251 N N . ARG A 1 553 ? -27.904 1.121 42.374 1.00 88.62 553 ARG A N 1
ATOM 4252 C CA . ARG A 1 553 ? -27.193 1.481 41.147 1.00 88.62 553 ARG A CA 1
ATOM 4253 C C . ARG A 1 553 ? -25.912 2.224 41.485 1.00 88.62 553 ARG A C 1
ATOM 4255 O O . ARG A 1 553 ? -25.941 3.362 41.946 1.00 88.62 553 ARG A O 1
ATOM 4262 N N . LYS A 1 554 ? -24.784 1.580 41.232 1.00 88.38 554 LYS A N 1
ATOM 4263 C CA . LYS A 1 554 ? -23.434 2.088 41.441 1.00 88.38 554 LYS A CA 1
ATOM 4264 C C . LYS A 1 554 ? -22.756 2.257 40.085 1.00 88.38 554 LYS A C 1
ATOM 4266 O O . LYS A 1 554 ? -22.754 1.326 39.285 1.00 88.38 554 LYS A O 1
ATOM 4271 N N . ILE A 1 555 ? -22.171 3.429 39.841 1.00 87.12 555 ILE A N 1
ATOM 4272 C CA . ILE A 1 555 ? -21.328 3.677 38.668 1.00 87.12 555 ILE A CA 1
ATOM 4273 C C . ILE A 1 555 ? -19.924 4.028 39.145 1.00 87.12 555 ILE A C 1
ATOM 4275 O O . ILE A 1 555 ? -19.739 4.990 39.901 1.00 87.12 555 ILE A O 1
ATOM 4279 N N . THR A 1 556 ? -18.937 3.250 38.713 1.00 85.56 556 THR A N 1
ATOM 4280 C CA . THR A 1 556 ? -17.516 3.511 38.956 1.00 85.56 556 THR A CA 1
ATOM 4281 C C . THR A 1 556 ? -16.786 3.767 37.648 1.00 85.56 556 THR A C 1
ATOM 4283 O O . THR A 1 556 ? -17.119 3.211 36.606 1.00 85.56 556 THR A O 1
ATOM 4286 N N . VAL A 1 557 ? -15.770 4.621 37.697 1.00 82.50 557 VAL A N 1
ATOM 4287 C CA . VAL A 1 557 ? -14.823 4.827 36.597 1.00 82.50 557 VAL A CA 1
ATOM 4288 C C . VAL A 1 557 ? -13.417 4.536 37.101 1.00 82.50 557 VAL A C 1
ATOM 4290 O O . VAL A 1 557 ? -13.123 4.722 38.286 1.00 82.50 557 VAL A O 1
ATOM 4293 N N . ARG A 1 558 ? -12.528 4.073 36.222 1.00 78.75 558 ARG A N 1
ATOM 4294 C CA . ARG A 1 558 ? -11.111 3.980 36.568 1.00 78.75 558 ARG A CA 1
ATOM 4295 C C . ARG A 1 558 ? -10.547 5.392 36.729 1.00 78.75 558 ARG A C 1
ATOM 4297 O O . ARG A 1 558 ? -10.682 6.216 35.835 1.00 78.75 558 ARG A O 1
ATOM 4304 N N . ASP A 1 559 ? -9.891 5.646 37.853 1.00 76.31 559 ASP A N 1
ATOM 4305 C CA . ASP A 1 559 ? -9.058 6.822 38.079 1.00 76.31 559 ASP A CA 1
ATOM 4306 C C . ASP A 1 559 ? -7.607 6.448 37.725 1.00 76.31 559 ASP A C 1
ATOM 4308 O O . ASP A 1 559 ? -6.941 5.752 38.506 1.00 76.31 559 ASP A O 1
ATOM 4312 N N . PRO A 1 560 ? -7.113 6.836 36.534 1.00 66.50 560 PRO A N 1
ATOM 4313 C CA . PRO A 1 560 ? -5.771 6.476 36.094 1.00 66.50 560 PRO A CA 1
ATOM 4314 C C . PRO A 1 560 ? -4.680 7.223 36.872 1.00 66.50 560 PRO A C 1
ATOM 4316 O O . PRO A 1 560 ? -3.563 6.722 36.949 1.00 66.50 560 PRO A O 1
ATOM 4319 N N . ILE A 1 561 ? -4.992 8.374 37.481 1.00 76.38 561 ILE A N 1
ATOM 4320 C CA . ILE A 1 561 ? -4.024 9.181 38.236 1.00 76.38 561 ILE A CA 1
ATOM 4321 C C . ILE A 1 561 ? -3.674 8.475 39.547 1.00 76.38 561 ILE A C 1
ATOM 4323 O O . ILE A 1 561 ? -2.505 8.377 39.907 1.00 76.38 561 ILE A O 1
ATOM 4327 N N . ASN A 1 562 ? -4.684 7.948 40.243 1.00 78.50 562 ASN A N 1
ATOM 4328 C CA . ASN A 1 562 ? -4.500 7.300 41.546 1.00 78.50 562 ASN A CA 1
ATOM 4329 C C . ASN A 1 562 ? -4.519 5.764 41.480 1.00 78.50 562 ASN A C 1
ATOM 4331 O O . ASN A 1 562 ? -4.456 5.098 42.513 1.00 78.50 562 ASN A O 1
ATOM 4335 N N . GLY A 1 563 ? -4.643 5.185 40.283 1.00 73.69 563 GLY A N 1
ATOM 4336 C CA . GLY A 1 563 ? -4.578 3.741 40.063 1.00 73.69 563 GLY A CA 1
ATOM 4337 C C . GLY A 1 563 ? -5.709 2.935 40.716 1.00 73.69 563 GLY A C 1
ATOM 4338 O O . GLY A 1 563 ? -5.521 1.748 40.975 1.00 73.69 563 GLY A O 1
ATOM 4339 N N . ARG A 1 564 ? -6.877 3.538 40.966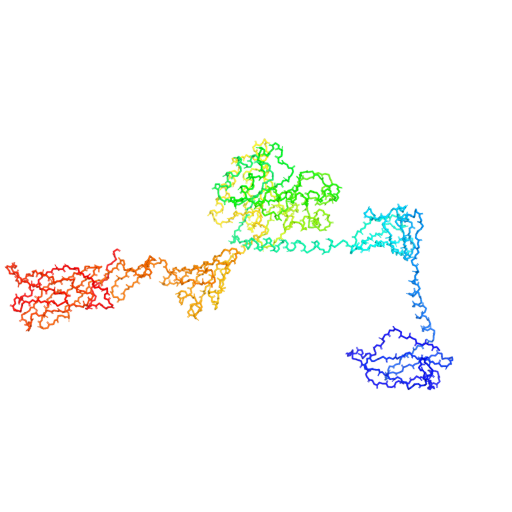 1.00 79.25 564 ARG A N 1
ATOM 4340 C CA . ARG A 1 564 ? -8.009 2.914 41.681 1.00 79.25 564 ARG A CA 1
ATOM 4341 C C . ARG A 1 564 ? -9.334 3.116 40.949 1.00 79.25 564 ARG A C 1
ATOM 4343 O O . ARG A 1 564 ? -9.417 3.905 40.017 1.00 79.25 564 ARG A O 1
ATOM 4350 N N . GLU A 1 565 ? -10.382 2.416 41.368 1.00 79.44 565 GLU A N 1
ATOM 4351 C CA . GLU A 1 565 ? -11.746 2.739 40.937 1.00 79.44 565 GLU A CA 1
ATOM 4352 C C . GLU A 1 565 ? -12.311 3.893 41.767 1.00 79.44 565 GLU A C 1
ATOM 4354 O O . GLU A 1 565 ? -12.175 3.924 42.992 1.00 79.44 565 GLU A O 1
ATOM 4359 N N . GLN A 1 566 ? -12.961 4.833 41.091 1.00 85.31 566 GLN A N 1
ATOM 4360 C CA . GLN A 1 566 ? -13.605 5.989 41.691 1.00 85.31 566 GLN A CA 1
ATOM 4361 C C . GLN A 1 566 ? -15.119 5.878 41.502 1.00 85.31 566 GLN A C 1
ATOM 4363 O O . GLN A 1 566 ? -15.612 5.736 40.385 1.00 85.31 566 GLN A O 1
ATOM 4368 N N . LEU A 1 567 ? -15.865 5.950 42.606 1.00 84.94 567 LEU A N 1
ATOM 4369 C CA . LEU A 1 567 ? -17.324 6.039 42.584 1.00 84.94 567 LEU A CA 1
ATOM 4370 C C . LEU A 1 567 ? -17.737 7.411 42.042 1.00 84.94 567 LEU A C 1
ATOM 4372 O O . LEU A 1 567 ? -17.336 8.427 42.612 1.00 84.94 567 LEU A O 1
ATOM 4376 N N . ILE A 1 568 ? -18.534 7.423 40.972 1.00 88.12 568 ILE A N 1
ATOM 4377 C CA . ILE A 1 568 ? -19.074 8.652 40.366 1.00 88.12 568 ILE A CA 1
ATOM 4378 C C . ILE A 1 568 ? -20.575 8.812 40.613 1.00 88.12 568 ILE A C 1
ATOM 4380 O O . ILE A 1 568 ? -21.068 9.934 40.660 1.00 88.12 568 ILE A O 1
ATOM 4384 N N . HIS A 1 569 ? -21.297 7.709 40.829 1.00 89.31 569 HIS A N 1
ATOM 4385 C CA . HIS A 1 569 ? -22.723 7.734 41.143 1.00 89.31 569 HIS A CA 1
ATOM 4386 C C . HIS A 1 569 ? -23.116 6.552 42.032 1.00 89.31 569 HIS A C 1
ATOM 4388 O O . HIS A 1 569 ? -22.616 5.440 41.851 1.00 89.31 569 HIS A O 1
ATOM 4394 N N . TYR A 1 570 ? -24.028 6.788 42.975 1.00 91.81 570 TYR A N 1
ATOM 4395 C CA . TYR A 1 570 ? -24.653 5.739 43.774 1.00 91.81 570 TYR A CA 1
ATOM 4396 C C . TYR A 1 570 ? -26.097 6.105 44.117 1.00 91.81 570 TYR A C 1
ATOM 4398 O O . TYR A 1 570 ? -26.326 7.190 44.643 1.00 91.81 570 TYR A O 1
ATOM 4406 N N . ASP A 1 571 ? -27.033 5.186 43.902 1.00 93.38 571 ASP A N 1
ATOM 4407 C CA . ASP A 1 571 ? -28.413 5.294 44.371 1.00 93.38 571 ASP A CA 1
ATOM 4408 C C . ASP A 1 571 ? -28.919 3.940 44.885 1.00 93.38 571 ASP A C 1
ATOM 4410 O O . ASP A 1 571 ? -29.004 2.963 44.140 1.00 93.38 571 ASP A O 1
ATOM 4414 N N . SER A 1 572 ? -29.288 3.866 46.164 1.00 93.31 572 SER A N 1
ATOM 4415 C CA . SER A 1 572 ? -29.863 2.646 46.744 1.00 93.31 572 SER A CA 1
ATOM 4416 C C . SER A 1 572 ? -31.277 2.324 46.242 1.00 93.31 572 SER A C 1
ATOM 4418 O O . SER A 1 572 ? -31.793 1.239 46.527 1.00 93.31 572 SER A O 1
ATOM 4420 N N . GLY A 1 573 ? -31.943 3.285 45.596 1.00 93.06 573 GLY A N 1
ATOM 4421 C CA . GLY A 1 573 ? -33.394 3.320 45.463 1.00 93.06 573 GLY A CA 1
ATOM 4422 C C . GLY A 1 573 ? -34.086 3.514 46.818 1.00 93.06 573 GLY A C 1
ATOM 4423 O O . GLY A 1 573 ? -33.456 3.469 47.883 1.00 93.06 573 GLY A O 1
ATOM 4424 N N . TRP A 1 574 ? -35.403 3.723 46.792 1.00 94.12 574 TRP A N 1
ATOM 4425 C CA . TRP A 1 574 ? -36.208 3.763 48.013 1.00 94.12 574 TRP A CA 1
ATOM 4426 C C . TRP A 1 574 ? -36.364 2.361 48.604 1.00 94.12 574 TRP A C 1
ATOM 4428 O O . TRP A 1 574 ? -36.719 1.410 47.905 1.00 94.12 574 TRP A O 1
ATOM 4438 N N . ARG A 1 575 ? -36.109 2.240 49.907 1.00 95.25 575 ARG A N 1
ATOM 4439 C CA . ARG A 1 575 ? -36.231 0.999 50.674 1.00 95.25 575 ARG A CA 1
ATOM 4440 C C . ARG A 1 575 ? -37.319 1.129 51.722 1.00 95.25 575 ARG A C 1
ATOM 4442 O O . ARG A 1 575 ? -37.256 2.053 52.528 1.00 95.25 575 ARG A O 1
ATOM 4449 N N . ASP A 1 576 ? -38.267 0.200 51.743 1.00 95.12 576 ASP A N 1
ATOM 4450 C CA . ASP A 1 576 ? -39.192 0.048 52.864 1.00 95.12 576 ASP A CA 1
ATOM 4451 C C . ASP A 1 576 ? -38.483 -0.690 54.001 1.00 95.12 576 ASP A C 1
ATOM 4453 O O . ASP A 1 576 ? -38.120 -1.863 53.863 1.00 95.12 576 ASP A O 1
ATOM 4457 N N . VAL A 1 577 ? -38.272 0.004 55.116 1.00 96.00 577 VAL A N 1
ATOM 4458 C CA . VAL A 1 577 ? -37.607 -0.526 56.312 1.00 96.00 577 VAL A CA 1
ATOM 4459 C C . VAL A 1 577 ? -38.549 -0.573 57.518 1.00 96.00 577 VAL A C 1
ATOM 4461 O O . VAL A 1 577 ? -38.103 -0.790 58.641 1.00 96.00 577 VAL A O 1
ATOM 4464 N N . SER A 1 578 ? -39.861 -0.467 57.283 1.00 93.81 578 SER A N 1
ATOM 4465 C CA . SER A 1 578 ? -40.916 -0.551 58.301 1.00 93.81 578 SER A CA 1
ATOM 4466 C C . SER A 1 578 ? -40.859 -1.853 59.104 1.00 93.81 578 SER A C 1
ATOM 4468 O O . SER A 1 578 ? -41.025 -1.847 60.321 1.00 93.81 578 SER A O 1
ATOM 4470 N N . GLY A 1 579 ? -40.541 -2.972 58.444 1.00 93.00 579 GLY A N 1
ATOM 4471 C CA . GLY A 1 579 ? -40.377 -4.276 59.097 1.00 93.00 579 GLY A CA 1
ATOM 4472 C C . GLY A 1 579 ? -39.100 -4.426 59.936 1.00 93.00 579 GLY A C 1
ATOM 4473 O O . GLY A 1 579 ? -38.914 -5.466 60.559 1.00 93.00 579 GLY A O 1
ATOM 4474 N N . LEU A 1 580 ? -38.209 -3.427 59.938 1.00 95.06 580 LEU A N 1
ATOM 4475 C CA . LEU A 1 580 ? -36.954 -3.436 60.701 1.00 95.06 580 LEU A CA 1
ATOM 4476 C C . LEU A 1 580 ? -37.025 -2.611 61.994 1.00 95.06 580 LEU A C 1
ATOM 4478 O O . LEU A 1 580 ? -36.034 -2.555 62.728 1.00 95.06 580 LEU A O 1
ATOM 4482 N N . LEU A 1 581 ? -38.165 -1.973 62.277 1.00 94.12 581 LEU A N 1
ATOM 4483 C CA . LEU A 1 581 ? -38.405 -1.294 63.549 1.00 94.12 581 LEU A CA 1
ATOM 4484 C C . LEU A 1 581 ? -38.313 -2.293 64.710 1.00 94.12 581 LEU A C 1
ATOM 4486 O O . LEU A 1 581 ? -38.703 -3.455 64.590 1.00 94.12 581 LEU A O 1
ATOM 4490 N N . THR A 1 582 ? -37.780 -1.849 65.847 1.00 93.38 582 THR A N 1
ATOM 4491 C CA . THR A 1 582 ? -37.561 -2.707 67.021 1.00 93.38 582 THR A CA 1
ATOM 4492 C C . THR A 1 582 ? -38.339 -2.202 68.235 1.00 93.38 582 THR A C 1
ATOM 4494 O O . THR A 1 582 ? -39.026 -1.186 68.181 1.00 93.38 582 THR A O 1
ATOM 4497 N N . ASN A 1 583 ? -38.274 -2.934 69.352 1.00 93.56 583 ASN A N 1
ATOM 4498 C CA . ASN A 1 583 ? -38.782 -2.499 70.661 1.00 93.56 583 ASN A CA 1
ATOM 4499 C C . ASN A 1 583 ? -40.263 -2.085 70.701 1.00 93.56 583 ASN A C 1
ATOM 4501 O O . ASN A 1 583 ? -40.628 -1.256 71.525 1.00 93.56 583 ASN A O 1
ATOM 4505 N N . GLY A 1 584 ? -41.114 -2.642 69.834 1.00 89.88 584 GLY A N 1
ATOM 4506 C CA . GLY A 1 584 ? -42.548 -2.328 69.799 1.00 89.88 584 GLY A CA 1
ATOM 4507 C C . GLY A 1 584 ? -42.908 -1.033 69.062 1.00 89.88 584 GLY A C 1
ATOM 4508 O O . GLY A 1 584 ? -44.071 -0.633 69.082 1.00 89.88 584 GLY A O 1
ATOM 4509 N N . TRP A 1 585 ? -41.945 -0.387 68.397 1.00 91.75 585 TRP A N 1
ATOM 4510 C CA . TRP A 1 585 ? -42.231 0.691 67.451 1.00 91.75 585 TRP A CA 1
ATOM 4511 C C . TRP A 1 585 ? -42.909 0.136 66.199 1.00 91.75 585 TRP A C 1
ATOM 4513 O O . TRP A 1 585 ? -42.515 -0.900 65.666 1.00 91.75 585 TRP A O 1
ATOM 4523 N N . THR A 1 586 ? -43.931 0.840 65.724 1.00 90.69 586 THR A N 1
ATOM 4524 C CA . THR A 1 586 ? -44.694 0.477 64.523 1.00 90.69 586 THR A CA 1
ATOM 4525 C C . THR A 1 586 ? -44.887 1.698 63.634 1.00 90.69 586 THR A C 1
ATOM 4527 O O . THR A 1 586 ? -44.657 2.831 64.060 1.00 90.69 586 THR A O 1
ATOM 4530 N N . VAL A 1 587 ? -45.298 1.487 62.387 1.00 89.88 587 VAL A N 1
ATOM 4531 C CA . VAL A 1 587 ? -45.611 2.566 61.449 1.00 89.88 587 VAL A CA 1
ATOM 4532 C C . VAL A 1 587 ? -46.892 2.237 60.693 1.00 89.88 587 VAL A C 1
ATOM 4534 O O . VAL A 1 587 ? -47.105 1.092 60.302 1.00 89.88 587 VAL A O 1
ATOM 4537 N N . GLY A 1 588 ? -47.765 3.231 60.535 1.00 82.25 588 GLY A N 1
ATOM 4538 C CA . GLY A 1 588 ? -49.051 3.066 59.859 1.00 82.25 588 GLY A CA 1
ATOM 4539 C C . GLY A 1 588 ? -48.975 3.173 58.336 1.00 82.25 588 GLY A C 1
ATOM 4540 O O . GLY A 1 588 ? -49.780 2.544 57.656 1.00 82.25 588 GLY A O 1
ATOM 4541 N N . THR A 1 589 ? -48.027 3.957 57.809 1.00 84.38 589 THR A N 1
ATOM 4542 C CA . THR A 1 589 ? -47.915 4.209 56.364 1.00 84.38 589 THR A CA 1
ATOM 4543 C C . THR A 1 589 ? -46.520 3.889 55.857 1.00 84.38 589 THR A C 1
ATOM 4545 O O . THR A 1 589 ? -46.339 2.858 55.224 1.00 84.38 589 THR A O 1
ATOM 4548 N N . ASP A 1 590 ? -45.531 4.741 56.148 1.00 86.69 590 ASP A N 1
ATOM 4549 C CA . ASP A 1 590 ? -44.221 4.655 55.505 1.00 86.69 590 ASP A CA 1
ATOM 4550 C C . ASP A 1 590 ? -43.087 4.865 56.499 1.00 86.69 590 ASP A C 1
ATOM 4552 O O . ASP A 1 590 ? -43.007 5.901 57.157 1.00 86.69 590 ASP A O 1
ATOM 4556 N N . PHE A 1 591 ? -42.148 3.926 56.539 1.00 93.44 591 PHE A N 1
ATOM 4557 C CA . PHE A 1 591 ? -40.835 4.143 57.129 1.00 93.44 591 PHE A CA 1
ATOM 4558 C C . PHE A 1 591 ? -39.780 3.708 56.112 1.00 93.44 591 PHE A C 1
ATOM 4560 O O . PHE A 1 591 ? -39.510 2.520 55.930 1.00 93.44 591 PHE A O 1
ATOM 4567 N N . ARG A 1 592 ? -39.243 4.682 55.368 1.00 95.06 592 ARG A N 1
ATOM 4568 C CA . ARG A 1 592 ? -38.480 4.445 54.138 1.00 95.06 592 ARG A CA 1
ATOM 4569 C C . ARG A 1 592 ? -37.148 5.167 54.143 1.00 95.06 592 ARG A C 1
ATOM 4571 O O . ARG A 1 592 ? -37.058 6.291 54.623 1.00 95.06 592 ARG A O 1
ATOM 4578 N N . ILE A 1 593 ? -36.135 4.560 53.536 1.00 96.31 593 ILE A N 1
ATOM 4579 C CA . ILE A 1 593 ? -34.797 5.146 53.428 1.00 96.31 593 ILE A CA 1
ATOM 4580 C C . ILE A 1 593 ? -34.272 5.076 51.994 1.00 96.31 593 ILE A C 1
ATOM 4582 O O . ILE A 1 593 ? -34.514 4.098 51.289 1.00 96.31 593 ILE A O 1
ATOM 4586 N N . ARG A 1 594 ? -33.537 6.102 51.567 1.00 95.62 594 ARG A N 1
ATOM 4587 C CA . ARG A 1 594 ? -32.781 6.123 50.309 1.00 95.62 594 ARG A CA 1
ATOM 4588 C C . ARG A 1 594 ? -31.433 6.790 50.534 1.00 95.62 594 ARG A C 1
ATOM 4590 O O . ARG A 1 594 ? -31.328 7.711 51.338 1.00 95.62 594 ARG A O 1
ATOM 4597 N N . ARG A 1 595 ? -30.403 6.329 49.831 1.00 94.94 595 ARG A N 1
ATOM 4598 C CA . ARG A 1 595 ? -29.103 6.990 49.751 1.00 94.94 595 ARG A CA 1
ATOM 4599 C C . ARG A 1 595 ? -28.801 7.336 48.302 1.00 94.94 595 ARG A C 1
ATOM 4601 O O . ARG A 1 595 ? -28.719 6.430 47.482 1.00 94.94 595 ARG A O 1
ATOM 4608 N N . GLU A 1 596 ? -28.559 8.613 48.042 1.00 93.50 596 GLU A N 1
ATOM 4609 C CA . GLU A 1 596 ? -28.098 9.157 46.763 1.00 93.50 596 GLU A CA 1
ATOM 4610 C C . GLU A 1 596 ? -26.725 9.807 46.982 1.00 93.50 596 GLU A C 1
ATOM 4612 O O . GLU A 1 596 ? -26.585 10.816 47.673 1.00 93.50 596 GLU A O 1
ATOM 4617 N N . GLY A 1 597 ? -25.672 9.181 46.455 1.00 92.00 597 GLY A N 1
ATOM 4618 C CA . GLY A 1 597 ? -24.288 9.595 46.663 1.00 92.00 597 GLY A CA 1
ATOM 4619 C C . GLY A 1 597 ? -23.903 9.607 48.147 1.00 92.00 597 GLY A C 1
ATOM 4620 O O . GLY A 1 597 ? -23.795 8.556 48.790 1.00 92.00 597 GLY A O 1
ATOM 4621 N N . TYR A 1 598 ? -23.661 10.801 48.686 1.00 93.81 598 TYR A N 1
ATOM 4622 C CA . TYR A 1 598 ? -23.339 11.034 50.098 1.00 93.81 598 TYR A CA 1
ATOM 4623 C C . TYR A 1 598 ? -24.548 11.487 50.928 1.00 93.81 598 TYR A C 1
ATOM 4625 O O . TYR A 1 598 ? -24.396 11.719 52.124 1.00 93.81 598 TYR A O 1
ATOM 4633 N N . THR A 1 599 ? -25.739 11.604 50.342 1.00 95.56 599 THR A N 1
ATOM 4634 C CA . THR A 1 599 ? -26.954 12.038 51.038 1.00 95.56 599 THR A CA 1
ATOM 4635 C C . THR A 1 599 ? -27.841 10.842 51.343 1.00 95.56 599 THR A C 1
ATOM 4637 O O . THR A 1 599 ? -28.139 10.038 50.465 1.00 95.56 599 THR A O 1
ATOM 4640 N N . VAL A 1 600 ? -28.270 10.719 52.594 1.00 96.94 600 VAL A N 1
ATOM 4641 C CA . VAL A 1 600 ? -29.257 9.737 53.043 1.00 96.94 600 VAL A CA 1
ATOM 4642 C C . VAL A 1 600 ? -30.530 10.480 53.410 1.00 96.94 600 VAL A C 1
ATOM 4644 O O . VAL A 1 600 ? -30.479 11.413 54.206 1.00 96.94 600 VAL A O 1
ATOM 4647 N N . THR A 1 601 ? -31.657 10.044 52.861 1.00 96.69 601 THR A N 1
ATOM 4648 C CA . THR A 1 601 ? -32.989 10.573 53.152 1.00 96.69 601 THR A CA 1
ATOM 4649 C C . THR A 1 601 ? -33.805 9.500 53.857 1.00 96.69 601 THR A C 1
ATOM 4651 O O . THR A 1 601 ? -33.971 8.392 53.343 1.00 96.69 601 THR A O 1
ATOM 4654 N N . LEU A 1 602 ? -34.324 9.832 55.036 1.00 95.62 602 LEU A N 1
ATOM 4655 C CA . LEU A 1 602 ? -35.258 9.015 55.799 1.00 95.62 602 LEU A CA 1
ATOM 4656 C C . LEU A 1 602 ? -36.633 9.687 55.766 1.00 95.62 602 LEU A C 1
ATOM 4658 O O . LEU A 1 602 ? -36.784 10.825 56.211 1.00 95.62 602 LEU A O 1
ATOM 4662 N N . ARG A 1 603 ? -37.631 8.971 55.250 1.00 93.88 603 ARG A N 1
ATOM 4663 C CA . ARG A 1 603 ? -39.026 9.404 55.186 1.00 93.88 603 ARG A CA 1
ATOM 4664 C C . ARG A 1 603 ? -39.856 8.594 56.167 1.00 93.88 603 ARG A C 1
ATOM 4666 O O . ARG A 1 603 ? -39.841 7.364 56.139 1.00 93.88 603 ARG A O 1
ATOM 4673 N N . ILE A 1 604 ? -40.590 9.300 57.011 1.00 90.56 604 ILE A N 1
ATOM 4674 C CA . ILE A 1 604 ? -41.399 8.729 58.079 1.00 90.56 604 ILE A CA 1
ATOM 4675 C C . ILE A 1 604 ? -42.808 9.297 57.948 1.00 90.56 604 ILE A C 1
ATOM 4677 O O . ILE A 1 604 ? -42.974 10.514 57.900 1.00 90.56 604 ILE A O 1
ATOM 4681 N N . HIS A 1 605 ? -43.813 8.428 57.929 1.00 88.62 605 HIS A N 1
ATOM 4682 C CA . HIS A 1 605 ? -45.227 8.778 57.981 1.00 88.62 605 HIS A CA 1
ATOM 4683 C C . HIS A 1 605 ? -45.978 7.791 58.867 1.00 88.62 605 HIS A C 1
ATOM 4685 O O . HIS A 1 605 ? -45.981 6.586 58.614 1.00 88.62 605 HIS A O 1
ATOM 4691 N N . ASN A 1 606 ? -46.676 8.330 59.861 1.00 88.12 606 ASN A N 1
ATOM 4692 C CA . ASN A 1 606 ? -47.498 7.604 60.820 1.00 88.12 606 ASN A CA 1
ATOM 4693 C C . ASN A 1 606 ? -46.708 6.669 61.753 1.00 88.12 606 ASN A C 1
ATOM 4695 O O . ASN A 1 606 ? -47.178 5.582 62.083 1.00 88.12 606 ASN A O 1
ATOM 4699 N N . LEU A 1 607 ? -45.515 7.083 62.200 1.00 88.94 607 LEU A N 1
ATOM 4700 C CA . LEU A 1 607 ? -44.767 6.365 63.244 1.00 88.94 607 LEU A CA 1
ATOM 4701 C C . LEU A 1 607 ? -45.572 6.327 64.555 1.00 88.94 607 LEU A C 1
ATOM 4703 O O . LEU A 1 607 ? -46.215 7.317 64.916 1.00 88.94 607 LEU A O 1
ATOM 4707 N N . ASN A 1 608 ? -45.518 5.204 65.273 1.00 86.69 608 ASN A N 1
ATOM 4708 C CA . ASN A 1 608 ? -46.247 4.977 66.516 1.00 86.69 608 ASN A CA 1
ATOM 4709 C C . ASN A 1 608 ? -45.392 4.236 67.554 1.00 86.69 608 ASN A C 1
ATOM 4711 O O . ASN A 1 608 ? -44.878 3.144 67.307 1.00 86.69 608 ASN A O 1
ATOM 4715 N N . GLY A 1 609 ? -45.270 4.847 68.731 1.00 88.06 609 GLY A N 1
ATOM 4716 C CA . GLY A 1 609 ? -44.548 4.324 69.888 1.00 88.06 609 GLY A CA 1
ATOM 4717 C C . GLY A 1 609 ? -45.439 4.025 71.095 1.00 88.06 609 GLY A C 1
ATOM 4718 O O . GLY A 1 609 ? -44.930 3.978 72.212 1.00 88.06 609 GLY A O 1
ATOM 4719 N N . SER A 1 610 ? -46.758 3.863 70.922 1.00 85.62 610 SER A N 1
ATOM 4720 C CA . SER A 1 610 ? -47.688 3.541 72.020 1.00 85.62 610 SER A CA 1
ATOM 4721 C C . SER A 1 610 ? -47.389 2.194 72.684 1.00 85.62 610 SER A C 1
ATOM 4723 O O . SER A 1 610 ? -47.595 2.049 73.885 1.00 85.62 610 SER A O 1
ATOM 4725 N N . ALA A 1 611 ? -46.854 1.241 71.917 1.00 87.75 611 ALA A N 1
ATOM 4726 C CA . ALA A 1 611 ? -46.408 -0.068 72.387 1.00 87.75 611 ALA A CA 1
ATOM 4727 C C . ALA A 1 611 ? -44.881 -0.151 72.597 1.00 87.75 611 ALA A C 1
ATOM 4729 O O . ALA A 1 611 ? -44.355 -1.238 72.840 1.00 87.75 611 ALA A O 1
ATOM 4730 N N . ALA A 1 612 ? -44.157 0.971 72.486 1.00 90.38 612 ALA A N 1
ATOM 4731 C CA . ALA A 1 612 ? -42.702 0.962 72.539 1.00 90.38 612 ALA A CA 1
ATOM 4732 C C . ALA A 1 612 ? -42.175 0.699 73.959 1.00 90.38 612 ALA A C 1
ATOM 4734 O O . ALA A 1 612 ? -42.507 1.419 74.902 1.00 90.38 612 ALA A O 1
ATOM 4735 N N . SER A 1 613 ? -41.298 -0.295 74.107 1.00 90.81 613 SER A N 1
ATOM 4736 C CA . SER A 1 613 ? -40.676 -0.659 75.387 1.00 90.81 613 SER A CA 1
ATOM 4737 C C . SER A 1 613 ? -39.418 0.155 75.709 1.00 90.81 613 SER A C 1
ATOM 4739 O O . SER A 1 613 ? -39.036 0.252 76.874 1.00 90.81 613 SER A O 1
ATOM 4741 N N . THR A 1 614 ? -38.774 0.762 74.704 1.00 92.81 614 THR A N 1
ATOM 4742 C CA . THR A 1 614 ? -37.607 1.646 74.875 1.00 92.81 614 THR A CA 1
ATOM 4743 C C . THR A 1 614 ? -37.612 2.787 73.855 1.00 92.81 614 THR A C 1
ATOM 4745 O O . THR A 1 614 ? -38.297 2.723 72.833 1.00 92.81 614 THR A O 1
ATOM 4748 N N . SER A 1 615 ? -36.802 3.821 74.104 1.00 91.19 615 SER A N 1
ATOM 4749 C CA . SER A 1 615 ? -36.664 4.969 73.198 1.00 91.19 615 SER A CA 1
ATOM 4750 C C . SER A 1 615 ? -35.933 4.656 71.885 1.00 91.19 615 SER A C 1
ATOM 4752 O O . SER A 1 615 ? -35.829 5.532 71.034 1.00 91.19 615 SER A O 1
ATOM 4754 N N . ALA A 1 616 ? -35.370 3.457 71.711 1.00 93.62 616 ALA A N 1
ATOM 4755 C CA . ALA A 1 616 ? -34.665 3.080 70.488 1.00 93.62 616 ALA A CA 1
ATOM 4756 C C . ALA A 1 616 ? -35.660 2.582 69.429 1.00 93.62 616 ALA A C 1
ATOM 4758 O O . ALA A 1 616 ? -36.329 1.569 69.639 1.00 93.62 616 ALA A O 1
ATOM 4759 N N . VAL A 1 617 ? -35.723 3.289 68.299 1.00 93.44 617 VAL A N 1
ATOM 4760 C CA . VAL A 1 617 ? -36.655 3.038 67.187 1.00 93.44 617 VAL A CA 1
ATOM 4761 C C . VAL A 1 617 ? -36.079 2.009 66.216 1.00 93.44 617 VAL A C 1
ATOM 4763 O O . VAL A 1 617 ? -36.718 1.010 65.889 1.00 93.44 617 VAL A O 1
ATOM 4766 N N . TRP A 1 618 ? -34.858 2.265 65.741 1.00 95.50 618 TRP A N 1
ATOM 4767 C CA . TRP A 1 618 ? -34.155 1.436 64.765 1.00 95.50 618 TRP A CA 1
ATOM 4768 C C . TRP A 1 618 ? -32.651 1.742 64.771 1.00 95.50 618 TRP A C 1
ATOM 4770 O O . TRP A 1 618 ? -32.217 2.799 65.227 1.00 95.50 618 TRP A O 1
ATOM 4780 N N . GLN A 1 619 ? -31.855 0.812 64.248 1.00 96.06 619 GLN A N 1
ATOM 4781 C CA . GLN A 1 619 ? -30.412 0.934 64.089 1.00 96.06 619 GLN A CA 1
ATOM 4782 C C . GLN A 1 619 ? -30.055 0.951 62.600 1.00 96.06 619 GLN A C 1
ATOM 4784 O O . GLN A 1 619 ? -30.191 -0.059 61.910 1.00 96.06 619 GLN A O 1
ATOM 4789 N N . LEU A 1 620 ? -29.534 2.079 62.114 1.00 95.38 620 LEU A N 1
ATOM 4790 C CA . LEU A 1 620 ? -29.110 2.215 60.723 1.00 95.38 620 LEU A CA 1
ATOM 4791 C C . LEU A 1 620 ? -27.900 1.307 60.412 1.00 95.38 620 LEU A C 1
ATOM 4793 O O . LEU A 1 620 ? -26.917 1.293 61.180 1.00 95.38 620 LEU A O 1
ATOM 4797 N N . PRO A 1 621 ? -27.921 0.589 59.270 1.00 94.81 621 PRO A N 1
ATOM 4798 C CA . PRO A 1 621 ? -26.756 -0.120 58.747 1.00 94.81 621 PRO A CA 1
ATOM 4799 C C . PRO A 1 621 ? -25.607 0.841 58.432 1.00 94.81 621 PRO A C 1
ATOM 4801 O O . PRO A 1 621 ? -25.838 2.008 58.124 1.00 94.81 621 PRO A O 1
ATOM 4804 N N . SER A 1 622 ? -24.366 0.347 58.459 1.00 91.94 622 SER A N 1
ATOM 4805 C CA . SER A 1 622 ? -23.143 1.155 58.304 1.00 91.94 622 SER A CA 1
ATOM 4806 C C . SER A 1 622 ? -23.157 2.098 57.094 1.00 91.94 622 SER A C 1
ATOM 4808 O O . SER A 1 622 ? -22.802 3.262 57.244 1.00 91.94 622 SER A O 1
ATOM 4810 N N . GLY A 1 623 ? -23.634 1.642 55.932 1.00 93.62 623 GLY A N 1
ATOM 4811 C CA . GLY A 1 623 ? -23.713 2.443 54.703 1.00 93.62 623 GLY A CA 1
ATOM 4812 C C . GLY A 1 623 ? -24.770 3.556 54.694 1.00 93.62 623 GLY A C 1
ATOM 4813 O O . GLY A 1 623 ? -24.855 4.279 53.707 1.00 93.62 623 GLY A O 1
ATOM 4814 N N . PHE A 1 624 ? -25.565 3.703 55.756 1.00 96.56 624 PHE A N 1
ATOM 4815 C CA . PHE A 1 624 ? -26.611 4.726 55.889 1.00 96.56 624 PHE A CA 1
ATOM 4816 C C . PHE A 1 624 ? -26.427 5.612 57.128 1.00 96.56 624 PHE A C 1
ATOM 4818 O O . PHE A 1 624 ? -27.299 6.417 57.435 1.00 96.56 624 PHE A O 1
ATOM 4825 N N . ARG A 1 625 ? -25.328 5.464 57.879 1.00 96.06 625 ARG A N 1
ATOM 4826 C CA . ARG A 1 625 ? -25.117 6.216 59.126 1.00 96.06 625 ARG A CA 1
ATOM 4827 C C . ARG A 1 625 ? -24.732 7.667 58.838 1.00 96.06 625 ARG A C 1
ATOM 4829 O O . ARG A 1 625 ? -23.942 7.892 57.917 1.00 96.06 625 ARG A O 1
ATOM 4836 N N . PRO A 1 626 ? -25.238 8.643 59.606 1.00 96.25 626 PRO A N 1
ATOM 4837 C CA . PRO A 1 626 ? -24.866 10.035 59.410 1.00 96.25 626 PRO A CA 1
ATOM 4838 C C . PRO A 1 626 ? -23.414 10.289 59.844 1.00 96.25 626 PRO A C 1
ATOM 4840 O O . PRO A 1 626 ? -22.892 9.616 60.731 1.00 96.25 626 PRO A O 1
ATOM 4843 N N . GLN A 1 627 ? -22.766 11.295 59.254 1.00 94.19 627 GLN A N 1
ATOM 4844 C CA . GLN A 1 627 ? -21.414 11.722 59.650 1.00 94.19 627 GLN A CA 1
ATOM 4845 C C . GLN A 1 627 ? -21.367 12.290 61.084 1.00 94.19 627 GLN A C 1
ATOM 4847 O O . GLN A 1 627 ? -20.342 12.202 61.757 1.00 94.19 627 GLN A O 1
ATOM 4852 N N . GLY A 1 628 ? -22.474 12.865 61.557 1.00 94.00 628 GLY A N 1
ATOM 4853 C CA . GLY A 1 628 ? -22.642 13.408 62.904 1.00 94.00 628 GLY A CA 1
ATOM 4854 C C . GLY A 1 628 ? -24.063 13.181 63.417 1.00 94.00 628 GLY A C 1
ATOM 4855 O O . GLY A 1 628 ? -24.925 12.703 62.684 1.00 94.00 628 GLY A O 1
ATOM 4856 N N . THR A 1 629 ? -24.331 13.513 64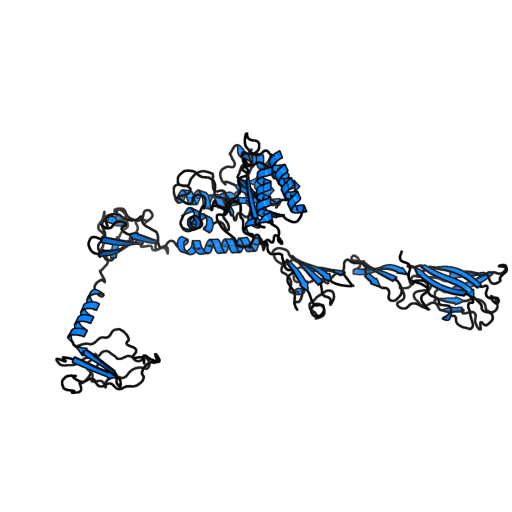.679 1.00 95.12 629 THR A N 1
ATOM 4857 C CA . THR A 1 629 ? -25.696 13.417 65.215 1.00 95.12 629 THR A CA 1
ATOM 4858 C C . THR A 1 629 ? -26.617 14.396 64.486 1.00 95.12 629 THR A C 1
ATOM 4860 O O . THR A 1 629 ? -26.333 15.588 64.428 1.00 95.12 629 THR A O 1
ATOM 4863 N N . THR A 1 630 ? -27.712 13.882 63.931 1.00 94.50 630 THR A N 1
ATOM 4864 C CA . THR A 1 630 ? -28.765 14.650 63.264 1.00 94.50 630 THR A CA 1
ATOM 4865 C C . THR A 1 630 ? -29.996 14.671 64.154 1.00 94.50 630 THR A C 1
ATOM 4867 O O . THR A 1 630 ? -30.432 13.630 64.641 1.00 94.50 630 THR A O 1
ATOM 4870 N N . GLU A 1 631 ? -30.571 15.847 64.359 1.00 93.25 631 GLU A N 1
ATOM 4871 C CA . GLU A 1 631 ? -31.785 16.020 65.146 1.00 93.25 631 GLU A CA 1
ATOM 4872 C C . GLU A 1 631 ? -32.891 16.589 64.263 1.00 93.25 631 GLU A C 1
ATOM 4874 O O . GLU A 1 631 ? -32.668 17.529 63.501 1.00 93.25 631 GLU A O 1
ATOM 4879 N N . VAL A 1 632 ? -34.083 16.003 64.347 1.00 91.25 632 VAL A N 1
ATOM 4880 C CA . VAL A 1 632 ? -35.245 16.430 63.567 1.00 91.25 632 VAL A CA 1
ATOM 4881 C C . VAL A 1 632 ? -36.481 16.457 64.448 1.00 91.25 632 VAL A C 1
ATOM 4883 O O . VAL A 1 632 ? -36.693 15.581 65.286 1.00 91.25 632 VAL A O 1
ATOM 4886 N N . PHE A 1 633 ? -37.319 17.469 64.255 1.00 86.69 633 PHE A N 1
ATOM 4887 C CA . PHE A 1 633 ? -38.622 17.521 64.896 1.00 86.69 633 PHE A CA 1
ATOM 4888 C C . PHE A 1 633 ? -39.657 16.769 64.054 1.00 86.69 633 PHE A C 1
ATOM 4890 O O . PHE A 1 633 ? -39.776 16.999 62.852 1.00 86.69 633 PHE A O 1
ATOM 4897 N N . LEU A 1 634 ? -40.434 15.899 64.695 1.00 84.62 634 LEU A N 1
ATOM 4898 C CA . LEU A 1 634 ? -41.603 15.256 64.105 1.00 84.62 634 LEU A CA 1
ATOM 4899 C C . LEU A 1 634 ? -42.875 15.796 64.728 1.00 84.62 634 LEU A C 1
ATOM 4901 O O . LEU A 1 634 ? -42.943 16.039 65.935 1.00 84.62 634 LEU A O 1
ATOM 4905 N N . ARG A 1 635 ? -43.907 15.886 63.901 1.00 77.88 635 ARG A N 1
ATOM 4906 C CA . ARG A 1 635 ? -45.282 16.065 64.355 1.00 77.88 635 ARG A CA 1
ATOM 4907 C C . ARG A 1 635 ? -45.703 14.867 65.214 1.00 77.88 635 ARG A C 1
ATOM 4909 O O . ARG A 1 635 ? -45.434 13.740 64.823 1.00 77.88 635 ARG A O 1
ATOM 4916 N N . SER A 1 636 ? -46.340 15.084 66.366 1.00 72.62 636 SER A N 1
ATOM 4917 C CA . SER A 1 636 ? -46.782 13.991 67.260 1.00 72.62 636 SER A CA 1
ATOM 4918 C C . SER A 1 636 ? -48.301 13.833 67.399 1.00 72.62 636 SER A C 1
ATOM 4920 O O . SER A 1 636 ? -48.757 12.842 67.968 1.00 72.62 636 SER A O 1
ATOM 4922 N N . ASP A 1 637 ? -49.083 14.757 66.838 1.00 67.75 637 ASP A N 1
ATOM 4923 C CA . ASP A 1 637 ? -50.545 14.783 66.881 1.00 67.75 637 ASP A CA 1
ATOM 4924 C C . ASP A 1 637 ? -51.171 15.215 65.542 1.00 67.75 637 ASP A C 1
ATOM 4926 O O . ASP A 1 637 ? -50.589 15.971 64.762 1.00 67.75 637 ASP A O 1
ATOM 4930 N N . GLU A 1 638 ? -52.404 14.776 65.296 1.00 63.16 638 GLU A N 1
ATOM 4931 C CA . GLU A 1 638 ? -53.180 15.037 64.072 1.00 63.16 638 GLU A CA 1
ATOM 4932 C C . GLU A 1 638 ? -53.562 16.517 63.900 1.00 63.16 638 GLU A C 1
ATOM 4934 O O . GLU A 1 638 ? -53.859 16.959 62.791 1.00 63.16 638 GLU A O 1
ATOM 4939 N N . ALA A 1 639 ? -53.497 17.302 64.983 1.00 65.94 639 ALA A N 1
ATOM 4940 C CA . ALA A 1 639 ? -53.688 18.753 64.980 1.00 65.94 639 ALA A CA 1
ATOM 4941 C C . ALA A 1 639 ? -52.386 19.527 64.696 1.00 65.94 639 ALA A C 1
ATOM 4943 O O . ALA A 1 639 ? -52.437 20.685 64.299 1.00 65.94 639 ALA A O 1
ATOM 4944 N N . GLY A 1 640 ? -51.216 18.877 64.786 1.00 64.06 640 GLY A N 1
ATOM 4945 C CA . GLY A 1 640 ? -49.914 19.485 64.480 1.00 64.06 640 GLY A CA 1
ATOM 4946 C C . GLY A 1 640 ? -49.427 20.481 65.522 1.00 64.06 640 GLY A C 1
ATOM 4947 O O . GLY A 1 640 ? -48.613 21.345 65.211 1.00 64.06 640 GLY A O 1
ATOM 4948 N N . THR A 1 641 ? -49.936 20.375 66.745 1.00 69.94 641 THR A N 1
ATOM 4949 C CA . THR A 1 641 ? -49.668 21.327 67.822 1.00 69.94 641 THR A CA 1
ATOM 4950 C C . THR A 1 641 ? -48.485 20.920 68.694 1.00 69.94 641 THR A C 1
ATOM 4952 O O . THR A 1 641 ? -47.945 21.757 69.416 1.00 69.94 641 THR A O 1
ATOM 4955 N N . VAL A 1 642 ? -48.029 19.663 68.608 1.00 76.31 642 VAL A N 1
ATOM 4956 C CA . VAL A 1 642 ? -46.919 19.159 69.420 1.00 76.31 642 VAL A CA 1
ATOM 4957 C C . VAL A 1 642 ? -45.832 18.556 68.535 1.00 76.31 642 VAL A C 1
ATOM 4959 O O . VAL A 1 642 ? -46.040 17.547 67.856 1.00 76.31 642 VAL A O 1
ATOM 4962 N N . MET A 1 643 ? -44.634 19.139 68.610 1.00 80.56 643 MET A N 1
ATOM 4963 C CA . MET A 1 643 ? -43.428 18.617 67.968 1.00 80.56 643 MET A CA 1
ATOM 4964 C C . MET A 1 643 ? -42.584 17.819 68.965 1.00 80.56 643 MET A C 1
ATOM 4966 O O . MET A 1 643 ? -42.469 18.180 70.139 1.00 80.56 643 MET A O 1
ATOM 4970 N N . LYS A 1 644 ? -41.973 16.730 68.501 1.00 84.00 644 LYS A N 1
ATOM 4971 C CA . LYS A 1 644 ? -41.081 15.876 69.293 1.00 84.00 644 LYS A CA 1
ATOM 4972 C C . LYS A 1 644 ? -39.743 15.723 68.597 1.00 84.00 644 LYS A C 1
ATOM 4974 O O . LYS A 1 644 ? -39.695 15.559 67.384 1.00 84.00 644 LYS A O 1
ATOM 4979 N N . LEU A 1 645 ? -38.670 15.772 69.376 1.00 88.00 645 LEU A N 1
ATOM 4980 C CA . LEU A 1 645 ? -37.316 15.585 68.877 1.00 88.00 645 LEU A CA 1
ATOM 4981 C C . LEU A 1 645 ? -37.050 14.095 68.634 1.00 88.00 645 LEU A C 1
ATOM 4983 O O . LEU A 1 645 ? -37.248 13.272 69.531 1.00 88.00 645 LEU A O 1
ATOM 4987 N N . MET A 1 646 ? -36.583 13.767 67.437 1.00 91.25 646 MET A N 1
ATOM 4988 C CA . MET A 1 646 ? -35.934 12.503 67.113 1.00 91.25 646 MET A CA 1
ATOM 4989 C C . MET A 1 646 ? -34.457 12.763 66.874 1.00 91.25 646 MET A C 1
ATOM 4991 O O . MET A 1 646 ? -34.083 13.704 66.172 1.00 91.25 646 MET A O 1
ATOM 4995 N N . THR A 1 647 ? -33.630 11.889 67.429 1.00 94.75 647 THR A N 1
ATOM 4996 C CA . THR A 1 647 ? -32.177 11.973 67.321 1.00 94.75 647 THR A CA 1
ATOM 4997 C C . THR A 1 647 ? -31.665 10.769 66.544 1.00 94.75 647 THR A C 1
ATOM 4999 O O . THR A 1 647 ? -31.888 9.627 66.940 1.00 94.75 647 THR A O 1
ATOM 5002 N N . ILE A 1 648 ? -30.944 11.022 65.456 1.00 95.69 648 ILE A N 1
ATOM 5003 C CA . ILE A 1 648 ? -30.215 10.028 64.668 1.00 95.69 648 ILE A CA 1
ATOM 5004 C C . ILE A 1 648 ? -28.735 10.222 64.979 1.00 95.69 648 ILE A C 1
ATOM 5006 O O . ILE A 1 648 ? -28.115 11.189 64.541 1.00 95.69 648 ILE A O 1
ATOM 5010 N N . ARG A 1 649 ? -28.155 9.337 65.785 1.00 95.69 649 ARG A N 1
ATOM 5011 C CA . ARG A 1 649 ? -26.754 9.461 66.205 1.00 95.69 649 ARG A CA 1
ATOM 5012 C C . ARG A 1 649 ? -25.791 9.030 65.098 1.00 95.69 649 ARG A C 1
ATOM 5014 O O . ARG A 1 649 ? -26.149 8.277 64.197 1.00 95.69 649 ARG A O 1
ATOM 5021 N N . TRP A 1 650 ? -24.540 9.478 65.206 1.00 93.75 650 TRP A N 1
ATOM 5022 C CA . TRP A 1 650 ? -23.438 9.115 64.300 1.00 93.75 650 TRP A CA 1
ATOM 5023 C C . TRP A 1 650 ? -23.185 7.596 64.203 1.00 93.75 650 TRP A C 1
ATOM 5025 O O . TRP A 1 650 ? -22.709 7.100 63.185 1.00 93.75 650 TRP A O 1
ATOM 5035 N N . ASP A 1 651 ? -23.536 6.830 65.239 1.00 94.31 651 ASP A N 1
ATOM 5036 C CA . ASP A 1 651 ? -23.466 5.363 65.247 1.00 94.31 651 ASP A CA 1
ATOM 5037 C C . ASP A 1 651 ? -24.659 4.698 64.533 1.00 94.31 651 ASP A C 1
ATOM 5039 O O . ASP A 1 651 ? -24.690 3.476 64.385 1.00 94.31 651 ASP A O 1
ATOM 5043 N N . GLY A 1 652 ? -25.612 5.489 64.034 1.00 94.06 652 GLY A N 1
ATOM 5044 C CA . GLY A 1 652 ? -26.799 5.057 63.307 1.00 94.06 652 GLY A CA 1
ATOM 5045 C C . GLY A 1 652 ? -28.018 4.770 64.178 1.00 94.06 652 GLY A C 1
ATOM 5046 O O . GLY A 1 652 ? -29.063 4.419 63.633 1.00 94.06 652 GLY A O 1
ATOM 5047 N N . ALA A 1 653 ? -27.914 4.881 65.501 1.00 95.31 653 ALA A N 1
ATOM 5048 C CA . ALA A 1 653 ? -29.044 4.619 66.377 1.00 95.31 653 ALA A CA 1
ATOM 5049 C C . ALA A 1 653 ? -30.068 5.766 66.301 1.00 95.31 653 ALA A C 1
ATOM 5051 O O . ALA A 1 653 ? -29.724 6.940 66.479 1.00 95.31 653 ALA A O 1
ATOM 5052 N N . ILE A 1 654 ? -31.328 5.414 66.037 1.00 94.88 654 ILE A N 1
ATOM 5053 C CA . ILE A 1 654 ? -32.460 6.341 65.985 1.00 94.88 654 ILE A CA 1
ATOM 5054 C C . ILE A 1 654 ? -33.206 6.272 67.314 1.00 94.88 654 ILE A C 1
ATOM 5056 O O . ILE A 1 654 ? -33.702 5.209 67.698 1.00 94.88 654 ILE A O 1
ATOM 5060 N N . PHE A 1 655 ? -33.312 7.411 67.994 1.00 93.00 655 PHE A N 1
ATOM 5061 C CA . PHE A 1 655 ? -33.982 7.538 69.281 1.00 93.00 655 PHE A CA 1
ATOM 5062 C C . PHE A 1 655 ? -35.160 8.501 69.230 1.00 93.00 655 PHE A C 1
ATOM 5064 O O . PHE A 1 655 ? -35.092 9.567 68.617 1.00 93.00 655 PHE A O 1
ATOM 5071 N N . MET A 1 656 ? -36.214 8.143 69.956 1.00 88.00 656 MET A N 1
ATOM 5072 C CA . MET A 1 656 ? -37.372 8.984 70.212 1.00 88.00 656 MET A CA 1
ATOM 5073 C C . MET A 1 656 ? -37.971 8.629 71.577 1.00 88.00 656 MET A C 1
ATOM 5075 O O . MET A 1 656 ? -38.000 7.462 71.954 1.00 88.00 656 MET A O 1
ATOM 5079 N N . SER A 1 657 ? -38.431 9.617 72.347 1.00 81.25 657 SER A N 1
ATOM 5080 C CA . SER A 1 657 ? -39.048 9.360 73.658 1.00 81.25 657 SER A CA 1
ATOM 5081 C C . SER A 1 657 ? -40.278 8.441 73.525 1.00 81.25 657 SER A C 1
ATOM 5083 O O . SER A 1 657 ? -41.070 8.582 72.592 1.00 81.25 657 SER A O 1
ATOM 5085 N N . THR A 1 658 ? -40.428 7.471 74.434 1.00 70.69 658 THR A N 1
ATOM 5086 C CA . THR A 1 658 ? -41.568 6.537 74.445 1.00 70.69 658 THR A CA 1
ATOM 5087 C C . THR A 1 658 ? -42.868 7.241 74.848 1.00 70.69 658 THR A C 1
ATOM 5089 O O . THR A 1 658 ? -42.855 8.288 75.498 1.00 70.69 658 THR A O 1
ATOM 5092 N N . GLY A 1 659 ? -44.019 6.705 74.421 1.00 65.25 659 GLY A N 1
ATOM 5093 C CA . GLY A 1 659 ? -45.341 7.208 74.829 1.00 65.25 659 GLY A CA 1
ATOM 5094 C C . GLY A 1 659 ? -45.701 8.622 74.347 1.00 65.25 659 GLY A C 1
ATOM 5095 O O . GLY A 1 659 ? -46.729 9.157 74.751 1.00 65.25 659 GLY A O 1
ATOM 5096 N N . THR A 1 660 ? -44.884 9.237 73.484 1.00 64.69 660 THR A N 1
ATOM 5097 C CA . THR A 1 660 ? -45.075 10.622 73.014 1.00 64.69 660 THR A CA 1
ATOM 5098 C C . THR A 1 660 ? -45.539 10.747 71.563 1.00 64.69 660 THR A C 1
ATOM 5100 O O . THR A 1 660 ? -45.904 11.846 71.160 1.00 64.69 660 THR A O 1
ATOM 5103 N N . VAL A 1 661 ? -45.583 9.648 70.801 1.00 69.38 661 VAL A N 1
ATOM 5104 C CA . VAL A 1 661 ? -46.187 9.565 69.457 1.00 69.38 661 VAL A CA 1
ATOM 5105 C C . VAL A 1 661 ? -47.153 8.382 69.447 1.00 69.38 661 VAL A C 1
ATOM 5107 O O . VAL A 1 661 ? -46.770 7.263 69.119 1.00 69.38 661 VAL A O 1
ATOM 5110 N N . THR A 1 662 ? -48.384 8.591 69.912 1.00 67.62 662 THR A N 1
ATOM 5111 C CA . THR A 1 662 ? -49.313 7.496 70.263 1.00 67.62 662 THR A CA 1
ATOM 5112 C C . THR A 1 662 ? -50.524 7.373 69.338 1.00 67.62 662 THR A C 1
ATOM 5114 O O . THR A 1 662 ? -51.339 6.473 69.523 1.00 67.62 662 THR A O 1
ATOM 5117 N N . THR A 1 663 ? -50.637 8.236 68.324 1.00 64.88 663 THR A N 1
ATOM 5118 C CA . THR A 1 663 ? -51.828 8.349 67.461 1.00 64.88 663 THR A CA 1
ATOM 5119 C C . THR A 1 663 ? -51.537 8.162 65.969 1.00 64.88 663 THR A C 1
ATOM 5121 O O . THR A 1 663 ? -52.282 8.674 65.148 1.00 64.88 663 THR A O 1
ATOM 5124 N N . ASN A 1 664 ? -50.480 7.427 65.590 1.00 62.09 664 ASN A N 1
ATOM 5125 C CA . ASN A 1 664 ? -50.094 7.223 64.180 1.00 62.09 664 ASN A CA 1
ATOM 5126 C C . ASN A 1 664 ? -49.852 8.539 63.410 1.00 62.09 664 ASN A C 1
ATOM 5128 O O . ASN A 1 664 ? -50.195 8.621 62.243 1.00 62.09 664 ASN A O 1
ATOM 5132 N N . ASN A 1 665 ? -49.257 9.564 64.030 1.00 68.50 665 ASN A N 1
ATOM 5133 C CA . ASN A 1 665 ? -49.113 10.897 63.413 1.00 68.50 665 ASN A CA 1
ATOM 5134 C C . ASN A 1 665 ? -47.663 11.379 63.257 1.00 68.50 665 ASN A C 1
ATOM 5136 O O . ASN A 1 665 ? -47.426 12.498 62.800 1.00 68.50 665 ASN A O 1
ATOM 5140 N N . GLY A 1 666 ? -46.690 10.531 63.615 1.00 71.75 666 GLY A N 1
ATOM 5141 C CA . GLY A 1 666 ? -45.266 10.801 63.434 1.00 71.75 666 GLY A CA 1
ATOM 5142 C C . GLY A 1 666 ? -44.904 10.932 61.963 1.00 71.75 666 GLY A C 1
ATOM 5143 O O . GLY A 1 666 ? -44.803 9.909 61.289 1.00 71.75 666 GLY A O 1
ATOM 5144 N N . ALA A 1 667 ? -44.700 12.155 61.473 1.00 81.50 667 ALA A N 1
ATOM 5145 C CA . ALA A 1 667 ? -44.297 12.393 60.092 1.00 81.50 667 ALA A CA 1
ATOM 5146 C C . ALA A 1 667 ? -43.148 13.399 59.981 1.00 81.50 667 ALA A C 1
ATOM 5148 O O . ALA A 1 667 ? -43.176 14.457 60.615 1.00 81.50 667 ALA A O 1
ATOM 5149 N N . THR A 1 668 ? -42.139 13.054 59.182 1.00 87.75 668 THR A N 1
ATOM 5150 C CA . THR A 1 668 ? -41.040 13.941 58.783 1.00 87.75 668 THR A CA 1
ATOM 5151 C C . THR A 1 668 ? -40.290 13.353 57.590 1.00 87.75 668 THR A C 1
ATOM 5153 O O . THR A 1 668 ? -40.334 12.145 57.345 1.00 87.75 668 THR A O 1
ATOM 5156 N N . GLU A 1 669 ? -39.555 14.199 56.881 1.00 92.44 669 GLU A N 1
ATOM 5157 C CA . GLU A 1 669 ? -38.509 13.778 55.957 1.00 92.44 669 GLU A CA 1
ATOM 5158 C C . GLU A 1 669 ? -37.215 14.466 56.382 1.00 92.44 669 GLU A C 1
ATOM 5160 O O . GLU A 1 669 ? -37.169 15.687 56.528 1.00 92.44 669 GLU A O 1
ATOM 5165 N N . VAL A 1 670 ? -36.173 13.676 56.626 1.00 93.81 670 VAL A N 1
ATOM 5166 C CA . VAL A 1 670 ? -34.870 14.185 57.054 1.00 93.81 670 VAL A CA 1
ATOM 5167 C C . VAL A 1 670 ? -33.793 13.685 56.110 1.00 93.81 670 VAL A C 1
ATOM 5169 O O . VAL A 1 670 ? -33.698 12.489 55.839 1.00 93.81 670 VAL A O 1
ATOM 5172 N N . SER A 1 671 ? -32.969 14.616 55.635 1.00 96.19 671 SER A N 1
ATOM 5173 C CA . SER A 1 671 ? -31.794 14.323 54.821 1.00 96.19 671 SER A CA 1
ATOM 5174 C C . SER A 1 671 ? -30.529 14.685 55.585 1.00 96.19 671 SER A C 1
ATOM 5176 O O . SER A 1 671 ? -30.436 15.766 56.164 1.00 96.19 671 SER A O 1
ATOM 5178 N N . PHE A 1 672 ? -29.548 13.791 55.577 1.00 96.25 672 PHE A N 1
ATOM 5179 C CA . PHE A 1 672 ? -28.259 13.989 56.233 1.00 96.25 672 PHE A CA 1
ATOM 5180 C C . PHE A 1 672 ? -27.116 13.398 55.406 1.00 96.25 672 PHE A C 1
ATOM 5182 O O . PHE A 1 672 ? -27.312 12.505 54.582 1.00 96.25 672 PHE A O 1
ATOM 5189 N N . ALA A 1 673 ? -25.905 13.911 55.618 1.00 96.25 673 ALA A N 1
ATOM 5190 C CA . ALA A 1 673 ? -24.719 13.428 54.922 1.00 96.25 673 ALA A CA 1
ATOM 5191 C C . ALA A 1 673 ? -24.157 12.154 55.576 1.00 96.25 673 ALA A C 1
ATOM 5193 O O . ALA A 1 673 ? -24.143 12.022 56.802 1.00 96.25 673 ALA A O 1
ATOM 5194 N N . THR A 1 674 ? -23.628 11.245 54.760 1.00 94.56 674 THR A N 1
ATOM 5195 C CA . THR A 1 674 ? -22.854 10.076 55.178 1.00 94.56 674 THR A CA 1
ATOM 5196 C C . THR A 1 674 ? -21.491 10.069 54.495 1.00 94.56 674 THR A C 1
ATOM 5198 O O . THR A 1 674 ? -21.368 10.333 53.301 1.00 94.56 674 THR A O 1
ATOM 5201 N N . THR A 1 675 ? -20.454 9.729 55.257 1.00 92.38 675 THR A N 1
ATOM 5202 C CA . THR A 1 675 ? -19.103 9.460 54.741 1.00 92.38 675 THR A CA 1
ATOM 5203 C C . THR A 1 675 ? -18.813 7.962 54.647 1.00 92.38 675 THR A C 1
ATOM 5205 O O . THR A 1 675 ? -17.714 7.564 54.263 1.00 92.38 675 THR A O 1
ATOM 5208 N N . ALA A 1 676 ? -19.783 7.110 54.995 1.00 91.56 676 ALA A N 1
ATOM 5209 C CA . ALA A 1 676 ? -19.618 5.668 54.932 1.00 91.56 676 ALA A CA 1
ATOM 5210 C C . ALA A 1 676 ? -19.503 5.189 53.478 1.00 91.56 676 ALA A C 1
ATOM 5212 O O . ALA A 1 676 ? -20.141 5.731 52.568 1.00 91.56 676 ALA A O 1
ATOM 5213 N N . ALA A 1 677 ? -18.740 4.116 53.261 1.00 90.06 677 ALA A N 1
ATOM 5214 C CA . ALA A 1 677 ? -18.714 3.428 51.973 1.00 90.06 677 ALA A CA 1
ATOM 5215 C C . ALA A 1 677 ? -20.135 3.013 51.544 1.00 90.06 677 ALA A C 1
ATOM 5217 O O . ALA A 1 677 ? -21.012 2.805 52.390 1.00 90.06 677 ALA A O 1
ATOM 5218 N N . ALA A 1 678 ? -20.374 2.921 50.232 1.00 88.19 678 ALA A N 1
ATOM 5219 C CA . ALA A 1 678 ? -21.628 2.378 49.718 1.00 88.19 678 ALA A CA 1
ATOM 5220 C C . ALA A 1 678 ? -21.839 0.957 50.285 1.00 88.19 678 ALA A C 1
ATOM 5222 O O . ALA A 1 678 ? -20.883 0.174 50.321 1.00 88.19 678 ALA A O 1
ATOM 5223 N N . PRO A 1 679 ? -23.040 0.627 50.786 1.00 89.19 679 PRO A N 1
ATOM 5224 C CA . PRO A 1 679 ? -23.294 -0.666 51.406 1.00 89.19 679 PRO A CA 1
ATOM 5225 C C . PRO A 1 679 ? -23.225 -1.803 50.377 1.00 89.19 679 PRO A C 1
ATOM 5227 O O . PRO A 1 679 ? -23.642 -1.641 49.235 1.00 89.19 679 PRO A O 1
ATOM 5230 N N . SER A 1 680 ? -22.749 -2.976 50.801 1.00 86.56 680 SER A N 1
ATOM 5231 C CA . SER A 1 680 ? -22.765 -4.206 49.991 1.00 86.56 680 SER A CA 1
ATOM 5232 C C . SER A 1 680 ? -24.106 -4.947 50.036 1.00 86.56 680 SER A C 1
ATOM 5234 O O . SER A 1 680 ? -24.331 -5.864 49.254 1.00 86.56 680 SER A O 1
ATOM 5236 N N . THR A 1 681 ? -24.998 -4.569 50.956 1.00 90.19 681 THR A N 1
ATOM 5237 C CA . THR A 1 681 ? -26.353 -5.116 51.103 1.00 90.19 681 THR A CA 1
ATOM 5238 C C . THR A 1 681 ? -27.323 -3.995 51.466 1.00 90.19 681 THR A C 1
ATOM 5240 O O . THR A 1 681 ? -26.998 -3.110 52.260 1.00 90.19 681 THR A O 1
ATOM 5243 N N . LEU A 1 682 ? -28.517 -4.010 50.873 1.00 93.31 682 LEU A N 1
ATOM 5244 C CA . LEU A 1 682 ? -29.536 -2.992 51.123 1.00 93.31 682 LEU A CA 1
ATOM 5245 C C . LEU A 1 682 ? -30.481 -3.417 52.256 1.00 93.31 682 LEU A C 1
ATOM 5247 O O . LEU A 1 682 ? -30.898 -4.575 52.288 1.00 93.31 682 LEU A O 1
ATOM 5251 N N . PRO A 1 683 ? -30.869 -2.502 53.165 1.00 94.19 683 PRO A N 1
ATOM 5252 C CA . PRO A 1 683 ? -31.872 -2.798 54.176 1.00 94.19 683 PRO A CA 1
ATOM 5253 C C . PRO A 1 683 ? -33.268 -2.911 53.556 1.00 94.19 683 PRO A C 1
ATOM 5255 O O . PRO A 1 683 ? -33.575 -2.287 52.535 1.00 94.19 683 PRO A O 1
ATOM 5258 N N . GLY A 1 684 ? -34.131 -3.677 54.221 1.00 93.25 684 GLY A N 1
ATOM 5259 C CA . GLY A 1 684 ? -35.556 -3.745 53.908 1.00 93.25 684 GLY A CA 1
ATOM 5260 C C . GLY A 1 684 ? -35.862 -4.255 52.502 1.00 93.25 684 GLY A C 1
ATOM 5261 O O . GLY A 1 684 ? -35.063 -4.966 51.892 1.00 93.25 684 GLY A O 1
ATOM 5262 N N . THR A 1 685 ? -37.019 -3.869 51.969 1.00 92.88 685 THR A N 1
ATOM 5263 C CA . THR A 1 685 ? -37.497 -4.281 50.635 1.00 92.88 685 THR A CA 1
ATOM 5264 C C . THR A 1 685 ? -37.476 -3.113 49.645 1.00 92.88 685 THR A C 1
ATOM 5266 O O . THR A 1 685 ? -37.527 -1.953 50.046 1.00 92.88 685 THR A O 1
ATOM 5269 N N . ALA A 1 686 ? -37.309 -3.395 48.348 1.00 91.00 686 ALA A N 1
ATOM 5270 C CA . ALA A 1 686 ? -37.247 -2.358 47.315 1.00 91.00 686 ALA A CA 1
ATOM 5271 C C . ALA A 1 686 ? -38.637 -1.760 47.063 1.00 91.00 686 ALA A C 1
ATOM 5273 O O . ALA A 1 686 ? -39.602 -2.509 46.934 1.00 91.00 686 ALA A O 1
ATOM 5274 N N . ILE A 1 687 ? -38.729 -0.436 46.926 1.00 89.12 687 ILE A N 1
ATOM 5275 C CA . ILE A 1 687 ? -39.952 0.242 46.488 1.00 89.12 687 ILE A CA 1
ATOM 5276 C C . ILE A 1 687 ? -39.748 0.755 45.064 1.00 89.12 687 ILE A C 1
ATOM 5278 O O . ILE A 1 687 ? -38.955 1.668 44.835 1.00 89.12 687 ILE A O 1
ATOM 5282 N N . GLY A 1 688 ? -40.514 0.200 44.124 1.00 82.69 688 GLY A N 1
ATOM 5283 C CA . GLY A 1 688 ? -40.427 0.556 42.709 1.00 82.69 688 GLY A CA 1
ATOM 5284 C C . GLY A 1 688 ? -39.101 0.144 42.063 1.00 82.69 688 GLY A C 1
ATOM 5285 O O . GLY A 1 688 ? -38.347 -0.670 42.595 1.00 82.69 688 GLY A O 1
ATOM 5286 N N . THR A 1 689 ? -38.835 0.702 40.885 1.00 75.81 689 THR A N 1
ATOM 5287 C CA . THR A 1 689 ? -37.553 0.572 40.183 1.00 75.81 689 THR A CA 1
ATOM 5288 C C . THR A 1 689 ? -36.629 1.721 40.570 1.00 75.81 689 THR A C 1
ATOM 5290 O O . THR A 1 689 ? -37.094 2.835 40.816 1.00 75.81 689 THR A O 1
ATOM 5293 N N . ILE A 1 690 ? -35.317 1.476 40.591 1.00 73.31 690 ILE A N 1
ATOM 5294 C CA . ILE A 1 690 ? -34.326 2.542 40.782 1.00 73.31 690 ILE A CA 1
ATOM 5295 C C . ILE A 1 690 ? -34.496 3.548 39.626 1.00 73.31 690 ILE A C 1
ATOM 5297 O O . ILE A 1 690 ? -34.475 3.118 38.470 1.00 73.31 690 ILE A O 1
ATOM 5301 N N . PRO A 1 691 ? -34.733 4.847 39.894 1.00 61.62 691 PRO A N 1
ATOM 5302 C CA . PRO A 1 691 ? -34.945 5.834 38.841 1.00 61.62 691 PRO A CA 1
ATOM 5303 C C . PRO A 1 691 ? -33.753 5.906 37.880 1.00 61.62 691 PRO A C 1
ATOM 5305 O O . PRO A 1 691 ? -32.600 5.883 38.308 1.00 61.62 691 PRO A O 1
ATOM 5308 N N . TYR A 1 692 ? -34.032 6.029 36.581 1.00 53.56 692 TYR A N 1
ATOM 5309 C CA . TYR A 1 692 ? -33.034 6.458 35.602 1.00 53.56 692 TYR A CA 1
ATOM 5310 C C . TYR A 1 692 ? -32.929 7.984 35.710 1.00 53.56 692 TYR A C 1
ATOM 5312 O O . TYR A 1 692 ? -33.923 8.670 35.470 1.00 53.56 692 TYR A O 1
ATOM 5320 N N . GLN A 1 693 ? -31.773 8.497 36.136 1.00 49.88 693 GLN A N 1
ATOM 5321 C CA . GLN A 1 693 ? -31.442 9.923 36.035 1.00 49.88 693 GLN A CA 1
ATOM 5322 C C . GLN A 1 693 ? -30.637 10.190 34.772 1.00 49.88 693 GLN A C 1
ATOM 5324 O O . GLN A 1 693 ? -29.758 9.350 34.460 1.00 49.88 693 GLN A O 1
#

Organism: NCBI:txid370736

Foldseek 3Di:
DKDDPPDFPQDADPVPRHGDPDDQKFKAQPVPRHTFFKADPVRHTDRRDDQDPRRGDDIIDGDDDRQWIWIDDPVDIDIDGPVRVVVVVVVVVVVPPDPPDAAEDAAQAEPLPPADADKHWHDALNRQVNYPPPQPPDHSAIKMKGWDWDDDPQFIKIKIKIWGDDPDPDTWIWIKMAPDRNSNHIDHIHTDSPCLLVCLVVQLVVLLVVLCLVVDFFELQQFAEEAEEAEQLQVLCVVQPVVLCVVVVFAYEYADALACCPPVSNVNPFLVNVLVVVVVVRYAYEHAFNDQEEDPDLVSLCNGQPVRVVSSCVSNVSHDHQEHAYHHYDDCCNVPLVFVLDVCSLNVHSNNSSNSNRHNEYAGNPPPQQLFAAQAQDFDHHGHHAEQFQPFLVRLLVSVVVSLVVSGYHYYYYHSNSEPDVNTHHSVRVSSNVVSQVVCVVVSRYDYDYPSSNSRGHHHRPPAAEQQLAQVVVVLDFGKHWHPALCSLPPPSQHLHSATWIKGWDADSVSQKIKIWTAGDDDVRWIWIWMHHPNDTDHIDTQDWDFDPQQFTWTWGQDPVVRDIDTPWGKNAKAAQQVQWDQQKHADDGFIWMDTPFKIKTWGFQIAQQNGPFQWTHADDQQRAACAKDKDWWQQDPVSPDTFIWIQGNRRTIGGDHPRRHGRGTTDMDMGGHPGDHDSHYHHHHDDDRDDD

Secondary structure (DSSP, 8-state):
-EE---S----B-TTT--B-------EEETTT-PBPP-B-TTS-B--S----TT-----EE--S--SEEEEEETTEEEEEEHHHHHHHHHHHHTTT---PPPEEPPTT-BGGG--SSEEEEE--HHHHTT-BS--TT--SS-EEEEEEEEEETTEEEEEEEEEE--SSS---EEEEEB-STTS--BPPPEESS-THHHHHHHHHHHHHHHHHHHH--EE-TT-EEEEEEEES-HHHIIIIIHHHHHTTT--EEEEE-TT-TTSGGGTT--HHHHHHHHHTTSEEEEE--SSSS---SHHHHHIIIIIHHHHHHHHSTT----EE-PPP--TTHHHHTTTT-SHHHHHHSHHHHHHHHH-SEEB---TT-TT-B--BS---TTB--EE-TT--HHHHHHHHHHHHHHT-EEEEEE-GGGTTSTTS--HHHHHHHHHHHHHHHHTTSEEE--HHHHHHEE-S--PPEE-TT--GGG--S-EEEEE--HHHHSSSSS-SSSS-EEEEEEE-TTSSEEEEEEEE-SSS--EEEEEEETTEEPPPEE-SPEEE-BTBEEEEEEETTTTEEEEEEEE--EEE-GGG--TT-EEEEEEEEEEETTEEEEEEEEEE-TT-SSSEEEE--GGG--SS-EEEEEE-STTS--EEEEEE-TTSEEEE-TTS--SS-EEEEEEEE--SPPPSS--SEEESPPP--